Protein AF-0000000083104318 (afdb_homodimer)

Sequence (466 aa):
MINKDFNKIVLNKSSLPNDPEKFFEGMSHFRELMMMYQSAIREVTTKLTILNDELSIGNRKNPIQFIKSRVKKPLSIVNKLERLEKEISIESIMNSLNDVAGIRVVCSFIDDVYKISDMLTKQDDIKLIRVKDYIKNPKPNGYRSYHMIIEIPVFFSDSKQWIRVEIQIRTVAMDFWASLEHELKYKKGIEDSKEIEKELKRCANTIAQTDHKMMSIRNKIQGNSSKGGKHEIMINKDFNKIVLNKSSLPNDPEKFFEGMSHFRELMMMYQSAIREVTTKLTILNDELSIGNRKNPIQFIKSRVKKPLSIVNKLERLEKEISIESIMNSLNDVAGIRVVCSFIDDVYKISDMLTKQDDIKLIRVKDYIKNPKPNGYRSYHMIIEIPVFFSDSKQWIRVEIQIRTVAMDFWASLEHELKYKKGIEDSKEIEKELKRCANTIAQTDHKMMSIRNKIQGNSSKGGKHEI

InterPro domains:
  IPR007685 RelA/SpoT [PF04607] (69-189)
  IPR007685 RelA/SpoT [SM00954] (69-192)
  IPR007685 RelA/SpoT [cd05399] (50-180)
  IPR043519 Nucleotidyltransferase superfamily [G3DSA:3.30.460.10] (26-174)
  IPR043519 Nucleotidyltransferase superfamily [SSF81301] (32-224)
  IPR052366 GTP Pyrophosphokinase [PTHR47837] (18-223)

pLDDT: mean 85.78, std 18.18, range [18.7, 98.81]

Solvent-accessible surface area (backbone atoms only — not comparable to full-atom values): 25520 Å² total; per-residue (Å²): 113,72,64,57,56,47,48,43,55,64,50,69,45,87,67,73,58,94,47,59,68,59,48,51,50,51,49,51,54,49,50,50,52,51,48,50,39,51,49,46,48,52,53,52,52,49,52,51,50,50,51,32,53,56,47,26,74,82,30,98,51,56,43,54,73,52,75,47,74,49,68,58,50,66,67,60,51,52,53,49,32,53,76,66,71,45,67,94,45,71,66,43,47,69,73,70,48,54,59,50,19,34,35,38,38,28,16,72,34,68,67,42,43,56,48,52,53,51,59,54,56,65,38,88,69,39,41,78,74,48,76,46,59,20,64,87,54,49,45,95,66,39,49,49,36,36,36,36,33,33,34,35,74,40,78,54,101,87,47,73,43,77,42,53,35,24,36,37,34,27,30,54,66,40,49,53,52,50,53,52,54,48,48,56,69,68,48,78,75,45,71,61,50,67,60,50,49,52,52,49,26,54,49,33,52,53,48,53,53,47,49,52,50,52,42,52,50,50,48,53,58,56,58,45,62,70,71,69,72,71,72,88,128,111,71,64,56,55,50,48,43,58,64,52,67,46,87,68,72,60,93,47,58,67,59,47,51,50,52,48,52,55,48,50,52,51,52,49,51,39,51,49,45,48,52,52,51,51,48,53,51,52,51,51,31,52,56,46,26,74,83,30,97,50,56,44,56,73,53,74,48,73,47,68,59,50,67,68,59,51,52,53,48,32,53,75,67,71,43,67,95,44,72,66,42,46,68,72,72,48,54,58,49,20,34,35,40,39,29,15,71,35,67,66,42,43,55,50,52,53,51,59,54,56,64,36,87,69,38,42,76,74,47,76,46,59,19,64,86,53,49,45,94,65,39,51,48,36,35,37,35,33,32,34,35,74,39,79,54,100,88,46,75,43,78,41,56,34,22,36,37,33,26,30,53,66,39,48,52,52,50,53,50,54,48,50,54,69,67,47,77,75,45,70,62,50,68,59,50,48,52,51,48,24,53,48,35,52,51,47,53,53,49,49,51,50,53,43,51,50,53,48,53,56,56,59,47,63,71,71,71,71,73,70,87,128

Organism: NCBI:txid1720316

Radius of gyration: 26.22 Å; Cα contacts (8 Å, |Δi|>4): 630; chains: 2; bounding box: 78×73×71 Å

Nearest PDB structures (foldseek):
  6fgx-assembly1_B-2  TM=9.624E-01  e=4.165E-23  Staphylococcus aureus
  6ex0-assembly1_B-2  TM=9.766E-01  e=1.021E-22  Staphylococcus aureus
  6ewz-assembly1_A  TM=9.712E-01  e=8.531E-23  Staphylococcus aureus
  6fgj-assembly1_B-3  TM=9.743E-01  e=1.296E-22  Staphylococcus aureus
  6fgx-assembly1_A-2  TM=9.752E-01  e=2.091E-22  Staphylococcus aureus

Secondary structure (DSSP, 8-state):
-HHHHHHHHHHHSSSS-S-HHHHHHHHHHHHHHHHHHHHHHHHHHHHHHHHHHHHHHHSSS-SEEEEEEEEPPHHHHHHHHHHTT---SHHHHHHH-S-SEEEEEEESSHHHHHHHHHHHHTSTT-EEEEEEETTTS--TT----EEEEEEEEEE-SS-EEEEEEEEEEEEHHHHHHHHHHHHHHHS-S-TTHHHHHHHHHHHHHHHHHHHHHHHHHHHHHHHTTGGGGG---/-HHHHHHHHHHHSSSS-S-HHHHHHHHHHHHHHHHHHHHHHHHHHHHHHHHHHHHHHHSSS-SEEEEEEEEPPHHHHHHHHHHTT---SHHHHHHH-S-SEEEEEEESSHHHHHHHHHHHHTSTT-EEEEEEETTTS--TT----EEEEEEEEEE-SS-EEEEEEEEEEEEHHHHHHHHHHHHHHHS-S-TTHHHHHHHHHHHHHHHHHHHHHHHHHHHHHHHTTGGGGG---

Structure (mmCIF, N/CA/C/O backbone):
data_AF-0000000083104318-model_v1
#
loop_
_entity.id
_entity.type
_entity.pdbx_description
1 polymer 'GTP pyrophosphokinase family protein'
#
loop_
_atom_site.group_PDB
_atom_site.id
_atom_site.type_symbol
_atom_site.label_atom_id
_atom_site.label_alt_id
_atom_site.label_comp_id
_atom_site.label_asym_id
_atom_site.label_entity_id
_atom_site.label_seq_id
_atom_site.pdbx_PDB_ins_code
_atom_site.Cartn_x
_atom_site.Cartn_y
_atom_site.Cartn_z
_atom_site.occupancy
_atom_site.B_iso_or_equiv
_atom_site.auth_seq_id
_atom_site.auth_comp_id
_atom_site.auth_asym_id
_atom_site.auth_atom_id
_atom_site.pdbx_PDB_model_num
ATOM 1 N N . MET A 1 1 ? -19 -17.766 1.62 1 33.69 1 MET A N 1
ATOM 2 C CA . MET A 1 1 ? -19 -17.688 0.163 1 33.69 1 MET A CA 1
ATOM 3 C C . MET A 1 1 ? -18.25 -18.875 -0.449 1 33.69 1 MET A C 1
ATOM 5 O O . MET A 1 1 ? -18.578 -19.312 -1.55 1 33.69 1 MET A O 1
ATOM 9 N N . ILE A 1 2 ? -17.328 -19.391 0.449 1 41.88 2 ILE A N 1
ATOM 10 C CA . ILE A 1 2 ? -16.5 -20.516 0.014 1 41.88 2 ILE A CA 1
ATOM 11 C C . ILE A 1 2 ? -17.375 -21.75 -0.183 1 41.88 2 ILE A C 1
ATOM 13 O O . ILE A 1 2 ? -17.234 -22.469 -1.173 1 41.88 2 ILE A O 1
ATOM 17 N N . ASN A 1 3 ? -18.359 -21.688 0.648 1 45.91 3 ASN A N 1
ATOM 18 C CA . ASN A 1 3 ? -19.141 -22.906 0.671 1 45.91 3 ASN A CA 1
ATOM 19 C C . ASN A 1 3 ? -20.016 -23.047 -0.579 1 45.91 3 ASN A C 1
ATOM 21 O O . ASN A 1 3 ? -20.188 -24.141 -1.107 1 45.91 3 ASN A O 1
ATOM 25 N N . LYS A 1 4 ? -20.438 -21.891 -0.979 1 48.19 4 LYS A N 1
ATOM 26 C CA . LYS A 1 4 ? -21.438 -21.984 -2.031 1 48.19 4 LYS A CA 1
ATOM 27 C C . LYS A 1 4 ? -20.812 -22.359 -3.367 1 48.19 4 LYS A C 1
ATOM 29 O O . LYS A 1 4 ? -21.391 -23.125 -4.137 1 48.19 4 LYS A O 1
ATOM 34 N N . ASP A 1 5 ? -19.688 -21.781 -3.557 1 47.81 5 ASP A N 1
ATOM 35 C CA . ASP A 1 5 ? -19.078 -22 -4.867 1 47.81 5 ASP A CA 1
ATOM 36 C C . ASP A 1 5 ? -18.625 -23.453 -5.02 1 47.81 5 ASP A C 1
ATOM 38 O O . ASP A 1 5 ? -18.703 -24.016 -6.113 1 47.81 5 ASP A O 1
ATOM 42 N N . PHE A 1 6 ? -18.234 -23.891 -3.955 1 48.53 6 PHE A N 1
ATOM 43 C CA . PHE A 1 6 ? -17.797 -25.281 -3.969 1 48.53 6 PHE A CA 1
ATOM 44 C C . PHE A 1 6 ? -18.969 -26.219 -4.285 1 48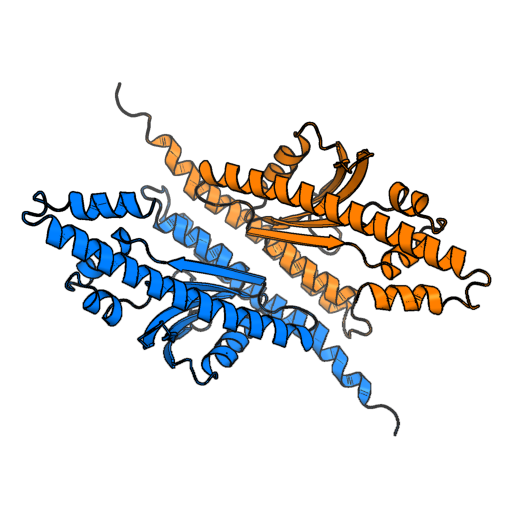.53 6 PHE A C 1
ATOM 46 O O . PHE A 1 6 ? -18.812 -27.172 -5.059 1 48.53 6 PHE A O 1
ATOM 53 N N . ASN A 1 7 ? -20.062 -25.875 -3.695 1 49.31 7 ASN A N 1
ATOM 54 C CA . ASN A 1 7 ? -21.234 -26.719 -3.932 1 49.31 7 ASN A CA 1
ATOM 55 C C . ASN A 1 7 ? -21.609 -26.734 -5.41 1 49.31 7 ASN A C 1
ATOM 57 O O . ASN A 1 7 ? -22 -27.781 -5.938 1 49.31 7 ASN A O 1
ATOM 61 N N . LYS A 1 8 ? -21.406 -25.688 -5.961 1 48.69 8 LYS A N 1
ATOM 62 C CA . LYS A 1 8 ? -21.844 -25.594 -7.352 1 48.69 8 LYS A CA 1
ATOM 63 C C . LYS A 1 8 ? -20.938 -26.406 -8.273 1 48.69 8 LYS A C 1
ATOM 65 O O . LYS A 1 8 ? -21.406 -27.031 -9.227 1 48.69 8 LYS A O 1
ATOM 70 N N . ILE A 1 9 ? -19.75 -26.219 -7.945 1 49.22 9 ILE A N 1
ATOM 71 C CA . ILE A 1 9 ? -18.766 -26.922 -8.773 1 49.22 9 ILE A CA 1
ATOM 72 C C . ILE A 1 9 ? -19 -28.422 -8.656 1 49.22 9 ILE A C 1
ATOM 74 O O . ILE A 1 9 ? -19.016 -29.141 -9.672 1 49.22 9 ILE A O 1
ATOM 78 N N . VAL A 1 10 ? -19.094 -28.75 -7.484 1 48.25 10 VAL A N 1
ATOM 79 C CA . VAL A 1 10 ? -19.344 -30.172 -7.258 1 48.25 10 VAL A CA 1
ATOM 80 C C . VAL A 1 10 ? -20.719 -30.547 -7.812 1 48.25 10 VAL A C 1
ATOM 82 O O . VAL A 1 10 ? -20.875 -31.609 -8.406 1 48.25 10 VAL A O 1
ATOM 85 N N . LEU A 1 11 ? -21.562 -29.516 -7.688 1 46.66 11 LEU A N 1
ATOM 86 C CA . LEU A 1 11 ? -22.906 -29.828 -8.164 1 46.66 11 LEU A CA 1
ATOM 87 C C . LEU A 1 11 ? -22.969 -29.797 -9.688 1 46.66 11 LEU A C 1
ATOM 89 O O . LEU A 1 11 ? -23.844 -30.406 -10.297 1 46.66 11 LEU A O 1
ATOM 93 N N . ASN A 1 12 ? -22.359 -28.766 -10.227 1 43.75 12 ASN A N 1
ATOM 94 C CA . ASN A 1 12 ? -22.562 -28.703 -11.672 1 43.75 12 ASN A CA 1
ATOM 95 C C . ASN A 1 12 ? -21.969 -29.922 -12.383 1 43.75 12 ASN A C 1
ATOM 97 O O . ASN A 1 12 ? -21.953 -29.969 -13.609 1 43.75 12 ASN A O 1
ATOM 101 N N . LYS A 1 13 ? -20.828 -30.344 -11.945 1 42.75 13 LYS A N 1
ATOM 102 C CA . LYS A 1 13 ? -20.578 -31.625 -12.594 1 42.75 13 LYS A CA 1
ATOM 103 C C . LYS A 1 13 ? -21.75 -32.594 -12.414 1 42.75 13 LYS A C 1
ATOM 105 O O . LYS A 1 13 ? -22.484 -32.5 -11.422 1 42.75 13 LYS A O 1
ATOM 110 N N . SER A 1 14 ? -22.047 -33.656 -13.156 1 39.19 14 SER A N 1
ATOM 111 C CA . SER A 1 14 ? -23.297 -34.406 -13.391 1 39.19 14 SER A CA 1
ATOM 112 C C . SER A 1 14 ? -24.109 -34.531 -12.109 1 39.19 14 SER A C 1
ATOM 114 O O . SER A 1 14 ? -25.281 -34.156 -12.07 1 39.19 14 SER A O 1
ATOM 116 N N . SER A 1 15 ? -24.375 -35.938 -11.633 1 38.22 15 SER A N 1
ATOM 117 C CA . SER A 1 15 ? -25.312 -36.75 -10.844 1 38.22 15 SER A CA 1
ATOM 118 C C . SER A 1 15 ? -25.219 -36.406 -9.359 1 38.22 15 SER A C 1
ATOM 120 O O . SER A 1 15 ? -24.141 -36.094 -8.859 1 38.22 15 SER A O 1
ATOM 122 N N . LEU A 1 16 ? -26.328 -35.938 -8.562 1 43.97 16 LEU A N 1
ATOM 123 C CA . LEU A 1 16 ? -26.344 -36.219 -7.129 1 43.97 16 LEU A CA 1
ATOM 124 C C . LEU A 1 16 ? -25.25 -37.219 -6.742 1 43.97 16 LEU A C 1
ATOM 126 O O . LEU A 1 16 ? -25.094 -38.25 -7.379 1 43.97 16 LEU A O 1
ATOM 130 N N . PRO A 1 17 ? -24.125 -36.688 -6.176 1 49.69 17 PRO A N 1
ATOM 131 C CA . PRO A 1 17 ? -23.172 -37.781 -5.918 1 49.69 17 PRO A CA 1
ATOM 132 C C . PRO A 1 17 ? -23.875 -39.094 -5.605 1 49.69 17 PRO A C 1
ATOM 134 O O . PRO A 1 17 ? -24.922 -39.125 -4.953 1 49.69 17 PRO A O 1
ATOM 137 N N . ASN A 1 18 ? -23.953 -39.969 -6.508 1 55.41 18 ASN A N 1
ATOM 138 C CA .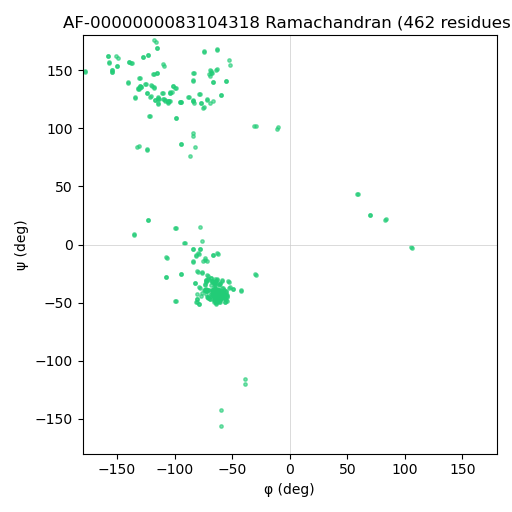 ASN A 1 18 ? -24.516 -41.281 -6.223 1 55.41 18 ASN A CA 1
ATOM 139 C C . ASN A 1 18 ? -24.266 -41.688 -4.77 1 55.41 18 ASN A C 1
ATOM 141 O O . ASN A 1 18 ? -25.047 -42.438 -4.195 1 55.41 18 ASN A O 1
ATOM 145 N N . ASP A 1 19 ? -23.078 -41.062 -4.074 1 60.31 19 ASP A N 1
ATOM 146 C CA . ASP A 1 19 ? -22.781 -41.406 -2.688 1 60.31 19 ASP A CA 1
ATOM 147 C C . ASP A 1 19 ? -22.547 -40.156 -1.85 1 60.31 19 ASP A C 1
ATOM 149 O O . ASP A 1 19 ? -21.422 -39.656 -1.799 1 60.31 19 ASP A O 1
ATOM 153 N N . PRO A 1 20 ? -23.625 -39.562 -1.348 1 62.25 20 PRO A N 1
ATOM 154 C CA . PRO A 1 20 ? -23.562 -38.344 -0.53 1 62.25 20 PRO A CA 1
ATOM 155 C C . PRO A 1 20 ? -22.438 -38.375 0.494 1 62.25 20 PRO A C 1
ATOM 157 O O . PRO A 1 20 ? -21.812 -37.344 0.778 1 62.25 20 PRO A O 1
ATOM 160 N N . GLU A 1 21 ? -22.281 -39.531 1.062 1 59.31 21 GLU A N 1
ATOM 161 C CA . GLU A 1 21 ? -21.219 -39.656 2.047 1 59.31 21 GLU A CA 1
ATOM 162 C C . GLU A 1 21 ? -19.859 -39.344 1.434 1 59.31 21 GLU A C 1
ATOM 164 O O . GLU A 1 21 ? -19.047 -38.656 2.051 1 59.31 21 GLU A O 1
ATOM 169 N N . LYS A 1 22 ? -19.578 -39.844 0.228 1 63.84 22 LYS A N 1
ATOM 170 C CA . LYS A 1 22 ? -18.312 -39.594 -0.47 1 63.84 22 LYS A CA 1
ATOM 171 C C . LYS A 1 22 ? -18.172 -38.125 -0.824 1 63.84 22 LYS A C 1
ATOM 173 O O . LYS A 1 22 ? -17.078 -37.562 -0.746 1 63.84 22 LYS A O 1
ATOM 178 N N . PHE A 1 23 ? -19.297 -37.625 -1.009 1 64 23 PHE A N 1
ATOM 179 C CA . PHE A 1 23 ? -19.312 -36.219 -1.342 1 64 23 PHE A CA 1
ATOM 180 C C . PHE A 1 23 ? -18.938 -35.375 -0.129 1 64 23 PHE A C 1
ATOM 182 O O . PHE A 1 23 ? -18.078 -34.5 -0.222 1 64 23 PHE A O 1
ATOM 189 N N . PHE A 1 24 ? -19.531 -35.719 0.918 1 64.81 24 PHE A N 1
ATOM 190 C CA . PHE A 1 24 ? -19.266 -34.969 2.141 1 64.81 24 PHE A CA 1
ATOM 191 C C . PHE A 1 24 ? -17.828 -35.156 2.594 1 64.81 24 PHE A C 1
ATOM 193 O O . PHE A 1 24 ? -17.188 -34.219 3.066 1 64.81 24 PHE A O 1
ATOM 200 N N . GLU A 1 25 ? -17.359 -36.375 2.438 1 68.56 25 GLU A N 1
ATOM 201 C CA . GLU A 1 25 ? -15.977 -36.656 2.793 1 68.56 25 GLU A CA 1
ATOM 202 C C . GLU A 1 25 ? -15.008 -35.875 1.915 1 68.56 25 GLU A C 1
ATOM 204 O O . GLU A 1 25 ? -14 -35.375 2.4 1 68.56 25 GLU A O 1
ATOM 209 N N . GLY A 1 26 ? -15.312 -35.844 0.725 1 72.44 26 GLY A N 1
ATOM 210 C CA . GLY A 1 26 ? -14.508 -35.062 -0.202 1 72.44 26 GLY A CA 1
ATOM 211 C C . GLY A 1 26 ? -14.469 -33.594 0.14 1 72.44 26 GLY A C 1
ATOM 212 O O . GLY A 1 26 ? -13.406 -32.969 0.101 1 72.44 26 GLY A O 1
ATOM 213 N N . MET A 1 27 ? -15.547 -33.156 0.648 1 75.62 27 MET A N 1
ATOM 214 C CA . MET A 1 27 ? -15.656 -31.766 1.034 1 75.62 27 MET A CA 1
ATOM 215 C C . MET A 1 27 ? -14.836 -31.469 2.289 1 75.62 27 MET A C 1
ATOM 217 O O . MET A 1 27 ? -14.203 -30.422 2.396 1 75.62 27 MET A O 1
ATOM 221 N N . SER A 1 28 ? -14.883 -32.406 3.162 1 82.56 28 SER A N 1
ATOM 222 C CA . SER A 1 28 ? -14.133 -32.25 4.406 1 82.56 28 SER A CA 1
ATOM 223 C C . SER A 1 28 ? -12.633 -32.219 4.152 1 82.56 28 SER A C 1
ATOM 225 O O . SER A 1 28 ? -11.914 -31.375 4.695 1 82.56 28 SER A O 1
ATOM 227 N N . HIS A 1 29 ? -12.203 -33.156 3.281 1 85.56 29 HIS A N 1
ATOM 228 C CA . HIS A 1 29 ? -10.781 -33.219 2.953 1 85.56 29 HIS A CA 1
ATOM 229 C C . HIS A 1 29 ? -10.32 -31.969 2.227 1 85.56 29 HIS A C 1
ATOM 231 O O . HIS A 1 29 ? -9.203 -31.484 2.447 1 85.56 29 HIS A O 1
ATOM 237 N N . PHE A 1 30 ? -11.188 -31.438 1.495 1 88 30 PHE A N 1
ATOM 238 C CA . PHE A 1 30 ? -10.852 -30.219 0.772 1 88 30 PHE A CA 1
ATOM 239 C C . PHE A 1 30 ? -10.766 -29.031 1.726 1 88 30 PHE A C 1
ATOM 241 O O . PHE A 1 30 ? -9.867 -28.203 1.61 1 88 30 PHE A O 1
ATOM 248 N N . ARG A 1 31 ? -11.617 -29.016 2.604 1 89.5 31 ARG A N 1
ATOM 249 C CA . ARG A 1 31 ? -11.594 -27.969 3.609 1 89.5 31 ARG A CA 1
ATOM 250 C C . ARG A 1 31 ? -10.297 -28 4.418 1 89.5 31 ARG A C 1
ATOM 252 O O . ARG A 1 31 ? -9.719 -26.969 4.73 1 89.5 31 ARG A O 1
ATOM 259 N N . GLU A 1 32 ? -9.93 -29.172 4.711 1 90.06 32 GLU A N 1
ATOM 260 C CA . GLU A 1 32 ? -8.672 -29.344 5.438 1 90.06 32 GLU A CA 1
ATOM 261 C C . GLU A 1 32 ? -7.484 -28.859 4.613 1 90.06 32 GLU A C 1
ATOM 263 O O . GLU A 1 32 ? -6.566 -28.219 5.145 1 90.06 32 GLU A O 1
ATOM 268 N N . LEU A 1 33 ? -7.512 -29.219 3.391 1 91.94 33 LEU A N 1
ATOM 269 C CA . LEU A 1 33 ? -6.449 -28.797 2.484 1 91.94 33 LEU A CA 1
ATOM 270 C C . LEU A 1 33 ? -6.375 -27.266 2.408 1 91.94 33 LEU A C 1
ATOM 272 O O . LEU A 1 33 ? -5.289 -26.688 2.49 1 91.94 33 LEU A O 1
ATOM 276 N N . MET A 1 34 ? -7.512 -26.625 2.326 1 94.06 34 MET A N 1
ATOM 277 C CA . MET A 1 34 ? -7.551 -25.156 2.26 1 94.06 34 MET A CA 1
ATOM 278 C C . MET A 1 34 ? -7.02 -24.547 3.549 1 94.06 34 MET A C 1
ATOM 280 O O . MET A 1 34 ? -6.332 -23.516 3.514 1 94.06 34 MET A O 1
ATOM 284 N N . MET A 1 35 ? -7.344 -25.156 4.582 1 93.88 35 MET A N 1
ATOM 285 C CA . MET A 1 35 ? -6.84 -24.703 5.875 1 93.88 35 MET A CA 1
ATOM 286 C C . MET A 1 35 ? -5.316 -24.812 5.934 1 93.88 35 MET A C 1
ATOM 288 O O . MET A 1 35 ? -4.656 -23.922 6.484 1 93.88 35 MET A O 1
ATOM 292 N N . MET A 1 36 ? -4.781 -25.844 5.379 1 94.56 36 MET A N 1
ATOM 293 C CA . MET A 1 36 ? -3.332 -26.016 5.348 1 94.56 36 MET A CA 1
ATOM 294 C C . MET A 1 36 ? -2.668 -24.891 4.559 1 94.56 36 MET A C 1
ATOM 296 O O . MET A 1 36 ? -1.666 -24.328 4.996 1 94.56 36 MET A O 1
ATOM 300 N N . TYR A 1 37 ? -3.262 -24.594 3.48 1 97.31 37 TYR A N 1
ATOM 301 C CA . TYR A 1 37 ? -2.723 -23.516 2.664 1 97.31 37 TYR A CA 1
ATOM 302 C C . TYR A 1 37 ? -2.82 -22.188 3.393 1 97.31 37 TYR A C 1
ATOM 304 O O . TYR A 1 37 ? -1.894 -21.375 3.342 1 97.31 37 TYR A O 1
ATOM 312 N N . GLN A 1 38 ? -3.912 -21.969 4.039 1 97.31 38 GLN A N 1
ATOM 313 C CA . GLN A 1 38 ? -4.074 -20.75 4.824 1 97.31 38 GLN A CA 1
ATOM 314 C C . GLN A 1 38 ? -3.033 -20.672 5.938 1 97.31 38 GLN A C 1
ATOM 316 O O . GLN A 1 38 ? -2.52 -19.578 6.234 1 97.31 38 GLN A O 1
ATOM 321 N N . SER A 1 39 ? -2.785 -21.75 6.492 1 97.31 39 SER A N 1
ATOM 322 C CA . SER A 1 39 ? -1.783 -21.812 7.551 1 97.31 39 SER A CA 1
ATOM 323 C C . SER A 1 39 ? -0.392 -21.484 7.016 1 97.31 39 SER A C 1
ATOM 325 O O . SER A 1 39 ? 0.377 -20.766 7.66 1 97.31 39 SER A O 1
ATOM 327 N N . ALA A 1 40 ? -0.105 -22.016 5.883 1 97.81 40 ALA A N 1
ATOM 328 C CA . ALA A 1 40 ? 1.179 -21.734 5.25 1 97.81 40 ALA A CA 1
ATOM 329 C C . ALA A 1 40 ? 1.321 -20.234 4.965 1 97.81 40 ALA A C 1
ATOM 331 O O . ALA A 1 40 ? 2.379 -19.656 5.207 1 97.81 40 ALA A O 1
ATOM 332 N N . ILE A 1 41 ? 0.284 -19.641 4.527 1 98.44 41 ILE A N 1
ATOM 333 C CA . ILE A 1 41 ? 0.265 -18.203 4.254 1 98.44 41 ILE A CA 1
ATOM 334 C C . ILE A 1 41 ? 0.548 -17.422 5.539 1 98.44 41 ILE A C 1
ATOM 336 O O . ILE A 1 41 ? 1.355 -16.5 5.547 1 98.44 41 ILE A O 1
ATOM 340 N N . ARG A 1 42 ? -0.094 -17.844 6.566 1 97.38 42 ARG A N 1
ATOM 341 C CA . ARG A 1 42 ? 0.084 -17.172 7.852 1 97.38 42 ARG A CA 1
ATOM 342 C C . ARG A 1 42 ? 1.534 -17.25 8.312 1 97.38 42 ARG A C 1
ATOM 344 O O . ARG A 1 42 ? 2.096 -16.266 8.797 1 97.38 42 ARG A O 1
ATOM 351 N N . GLU A 1 43 ? 2.078 -18.406 8.109 1 97.25 43 GLU A N 1
ATOM 352 C CA . GLU A 1 43 ? 3.465 -18.609 8.516 1 97.25 43 GLU A CA 1
ATOM 353 C C . GLU A 1 43 ? 4.414 -17.734 7.707 1 97.25 43 GLU A C 1
ATOM 355 O O . GLU A 1 43 ? 5.27 -17.062 8.273 1 97.25 43 GLU A O 1
ATOM 360 N N . VAL A 1 44 ? 4.246 -17.75 6.473 1 98.31 44 VAL A N 1
ATOM 361 C CA . VAL A 1 44 ? 5.137 -17 5.598 1 98.31 44 VAL A CA 1
ATOM 362 C C . VAL A 1 44 ? 4.945 -15.5 5.832 1 98.31 44 VAL A C 1
ATOM 364 O O . VAL A 1 44 ? 5.918 -14.742 5.879 1 98.31 44 VAL A O 1
ATOM 367 N N . THR A 1 45 ? 3.713 -15.094 5.953 1 98.31 45 THR A N 1
ATOM 368 C CA . THR A 1 45 ? 3.428 -13.68 6.203 1 98.31 45 THR A CA 1
ATOM 369 C C . THR A 1 45 ? 4.094 -13.219 7.496 1 98.31 45 THR A C 1
ATOM 371 O O . THR A 1 45 ? 4.637 -12.109 7.555 1 98.31 45 THR A O 1
ATOM 374 N N . THR A 1 46 ? 4.039 -14.055 8.445 1 97.19 46 THR A N 1
ATOM 375 C CA . THR A 1 46 ? 4.684 -13.734 9.719 1 97.19 46 THR A CA 1
ATOM 376 C C . THR A 1 46 ? 6.188 -13.57 9.539 1 97.19 46 THR A C 1
ATOM 378 O O . THR A 1 46 ? 6.781 -12.609 10.031 1 97.19 46 THR A O 1
ATOM 381 N N . LYS A 1 47 ? 6.785 -14.453 8.891 1 97.69 47 LYS A N 1
ATOM 382 C CA . LYS A 1 47 ? 8.219 -14.375 8.633 1 97.69 47 LYS A CA 1
ATOM 383 C C . LYS A 1 47 ? 8.578 -13.086 7.891 1 97.69 47 LYS A C 1
ATOM 385 O O . LYS A 1 47 ? 9.555 -12.422 8.234 1 97.69 47 LYS A O 1
ATOM 390 N N . LEU A 1 48 ? 7.793 -12.734 6.906 1 97.88 48 LEU A N 1
ATOM 391 C CA . LEU A 1 48 ? 8.023 -11.523 6.125 1 97.88 48 LEU A CA 1
ATOM 392 C C . LEU A 1 48 ? 7.879 -10.273 6.996 1 97.88 48 LEU A C 1
ATOM 394 O O . LEU A 1 48 ? 8.656 -9.328 6.863 1 97.88 48 LEU A O 1
ATOM 398 N N . THR A 1 49 ? 6.883 -10.289 7.852 1 96.19 49 THR A N 1
ATOM 399 C CA . THR A 1 49 ? 6.652 -9.164 8.75 1 96.19 49 THR A CA 1
ATOM 400 C C . THR A 1 49 ? 7.832 -8.977 9.703 1 96.19 49 THR A C 1
ATOM 402 O O . THR A 1 49 ? 8.273 -7.855 9.945 1 96.19 49 THR A O 1
ATOM 405 N N . ILE A 1 50 ? 8.344 -10.039 10.18 1 95 50 ILE A N 1
ATOM 406 C CA . ILE A 1 50 ? 9.492 -10.008 11.078 1 95 50 ILE A CA 1
ATOM 407 C C . ILE A 1 50 ? 10.711 -9.453 10.336 1 95 50 ILE A C 1
ATOM 409 O O . ILE A 1 50 ? 11.438 -8.609 10.875 1 95 50 ILE A O 1
ATOM 413 N N . LEU A 1 51 ? 10.914 -9.945 9.156 1 94.38 51 LEU A N 1
ATOM 414 C CA . LEU A 1 51 ? 12.016 -9.438 8.344 1 94.38 51 LEU A CA 1
ATOM 415 C C . LEU A 1 51 ? 11.875 -7.934 8.109 1 94.38 51 LEU A C 1
ATOM 417 O O . LEU A 1 51 ? 12.859 -7.199 8.164 1 94.38 51 LEU A O 1
ATOM 421 N N . ASN A 1 52 ? 10.648 -7.488 7.812 1 94.44 52 ASN A N 1
ATOM 422 C CA . ASN A 1 52 ? 10.367 -6.07 7.602 1 94.44 52 ASN A CA 1
ATOM 423 C C . ASN A 1 52 ? 10.742 -5.238 8.828 1 94.44 52 ASN A C 1
ATOM 425 O O . ASN A 1 52 ? 11.352 -4.176 8.695 1 94.44 52 ASN A O 1
ATOM 429 N N . ASP A 1 53 ? 10.367 -5.758 9.969 1 90.56 53 ASP A N 1
ATOM 430 C CA . ASP A 1 53 ? 10.68 -5.086 11.227 1 90.56 53 ASP A CA 1
ATOM 431 C C . ASP A 1 53 ? 12.188 -5.012 11.453 1 90.56 53 ASP A C 1
ATOM 433 O O . ASP A 1 53 ? 12.711 -3.977 11.867 1 90.56 53 ASP A O 1
ATOM 437 N N . GLU A 1 54 ? 12.82 -6.055 11.195 1 90 54 GLU A N 1
ATOM 438 C CA . GLU A 1 54 ? 14.273 -6.113 11.367 1 90 54 GLU A CA 1
ATOM 439 C C . GLU A 1 54 ? 14.977 -5.09 10.477 1 90 54 GLU A C 1
ATOM 441 O O . GLU A 1 54 ? 15.875 -4.383 10.938 1 90 54 GLU A O 1
ATOM 446 N N . LEU A 1 55 ? 14.523 -5.043 9.305 1 88 55 LEU A N 1
ATOM 447 C CA . LEU A 1 55 ? 15.164 -4.16 8.336 1 88 55 LEU A CA 1
ATOM 448 C C . LEU A 1 55 ? 14.859 -2.699 8.648 1 88 55 LEU A C 1
ATOM 450 O O . LEU A 1 55 ? 15.617 -1.806 8.258 1 88 55 LEU A O 1
ATOM 454 N N . SER A 1 56 ? 13.758 -2.479 9.297 1 84.06 56 SER A N 1
ATOM 455 C CA . SER A 1 56 ? 13.375 -1.115 9.641 1 84.06 56 SER A CA 1
ATOM 456 C C . SER A 1 56 ? 14.242 -0.559 10.766 1 84.06 56 SER A C 1
ATOM 458 O O . SER A 1 56 ? 14.336 0.657 10.938 1 84.06 56 SER A O 1
ATOM 460 N N . ILE A 1 57 ? 14.727 -1.396 11.688 1 78.5 57 ILE A N 1
ATOM 461 C CA . ILE A 1 57 ? 15.609 -0.979 12.773 1 78.5 57 ILE A CA 1
ATOM 462 C C . ILE A 1 57 ? 16.906 -0.41 12.195 1 78.5 57 ILE A C 1
ATOM 464 O O . ILE A 1 57 ? 17.422 0.59 12.695 1 78.5 57 ILE A O 1
ATOM 468 N N . GLY A 1 58 ? 17.438 -1.085 11.25 1 63.03 58 GLY A N 1
ATOM 469 C CA . GLY A 1 58 ? 18.688 -0.644 10.656 1 63.03 58 GLY A CA 1
ATOM 470 C C . GLY A 1 58 ? 18.5 0.458 9.633 1 63.03 58 GLY A C 1
ATOM 471 O O . GLY A 1 58 ? 19.453 1.167 9.305 1 63.03 58 GLY A O 1
ATOM 472 N N . ASN A 1 59 ? 17.297 0.396 9.203 1 62.16 59 ASN A N 1
ATOM 473 C CA . ASN A 1 59 ? 16.984 1.34 8.133 1 62.16 59 ASN A CA 1
ATOM 474 C C . ASN A 1 59 ? 15.945 2.363 8.57 1 62.16 59 ASN A C 1
ATOM 476 O O . ASN A 1 59 ? 15.273 2.174 9.586 1 62.16 59 ASN A O 1
ATOM 480 N N . ARG A 1 60 ? 16 3.516 8.094 1 61.28 60 ARG A N 1
ATOM 481 C CA . ARG A 1 60 ? 15.07 4.57 8.461 1 61.28 60 ARG A CA 1
ATOM 482 C C . ARG A 1 60 ? 13.664 4.25 7.973 1 61.28 60 ARG A C 1
ATOM 484 O O . ARG A 1 60 ? 12.695 4.887 8.391 1 61.28 60 ARG A O 1
ATOM 491 N N . LYS A 1 61 ? 13.562 3.199 7.16 1 74.5 61 LYS A N 1
ATOM 492 C CA . LYS A 1 61 ? 12.203 2.955 6.68 1 74.5 61 LYS A CA 1
ATOM 493 C C . LYS A 1 61 ? 11.969 1.472 6.41 1 74.5 61 LYS A C 1
ATOM 495 O O . LYS A 1 61 ? 12.906 0.747 6.062 1 74.5 61 LYS A O 1
ATOM 500 N N . ASN A 1 62 ? 10.781 1.106 6.508 1 83.5 62 ASN A N 1
ATOM 501 C CA . ASN A 1 62 ? 10.359 -0.263 6.23 1 83.5 62 ASN A CA 1
ATOM 502 C C . ASN A 1 62 ? 10.414 -0.57 4.734 1 83.5 62 ASN A C 1
ATOM 504 O O . ASN A 1 62 ? 9.812 0.144 3.932 1 83.5 62 ASN A O 1
ATOM 508 N N . PRO A 1 63 ? 11.141 -1.622 4.391 1 90.81 63 PRO A N 1
ATOM 509 C CA . PRO A 1 63 ? 11.242 -1.971 2.969 1 90.81 63 PRO A CA 1
ATOM 510 C C . PRO A 1 63 ? 9.914 -2.455 2.387 1 90.81 63 PRO A C 1
ATOM 512 O O . PRO A 1 63 ? 9.664 -2.289 1.189 1 90.81 63 PRO A O 1
ATOM 515 N N . ILE A 1 64 ? 9.125 -3.096 3.252 1 93.94 64 ILE A N 1
ATOM 516 C CA . ILE A 1 64 ? 7.836 -3.605 2.783 1 93.94 64 ILE A CA 1
ATOM 517 C C . ILE A 1 64 ? 6.738 -2.588 3.084 1 93.94 64 ILE A C 1
ATOM 519 O O . ILE A 1 64 ? 6.551 -2.189 4.234 1 93.94 64 ILE A O 1
ATOM 523 N N . GLN A 1 65 ? 6.109 -2.232 1.998 1 89.81 65 GLN A N 1
ATOM 524 C CA . GLN A 1 65 ? 4.992 -1.303 2.152 1 89.81 65 GLN A CA 1
ATOM 525 C C . GLN A 1 65 ? 3.738 -2.023 2.633 1 89.81 65 GLN A C 1
ATOM 527 O O . GLN A 1 65 ? 3.078 -1.573 3.572 1 89.81 65 GLN A O 1
ATOM 532 N N . PHE A 1 66 ? 3.365 -3.078 1.99 1 89.81 66 PHE A N 1
ATOM 533 C CA . PHE A 1 66 ? 2.25 -3.9 2.445 1 89.81 66 PHE A CA 1
ATOM 534 C C . PHE A 1 66 ? 2.354 -5.312 1.88 1 89.81 66 PHE A C 1
ATOM 536 O O . PHE A 1 66 ? 3.158 -5.57 0.981 1 89.81 66 PHE A O 1
ATOM 543 N N . ILE A 1 67 ? 1.636 -6.258 2.49 1 95.88 67 ILE A N 1
ATOM 544 C CA . ILE A 1 67 ? 1.576 -7.66 2.094 1 95.88 67 ILE A CA 1
ATOM 545 C C . ILE A 1 67 ? 0.125 -8.07 1.85 1 95.88 67 ILE A C 1
ATOM 547 O O . ILE A 1 67 ? -0.766 -7.707 2.623 1 95.88 67 ILE A O 1
ATOM 551 N N . LYS A 1 68 ? -0.089 -8.68 0.725 1 92.88 68 LYS A N 1
ATOM 552 C CA . LYS A 1 68 ? -1.387 -9.289 0.437 1 92.88 68 LYS A CA 1
ATOM 553 C C . LYS A 1 68 ? -1.26 -10.797 0.242 1 92.88 68 LYS A C 1
ATOM 555 O O . LYS A 1 68 ? -0.209 -11.289 -0.175 1 92.88 68 LYS A O 1
ATOM 560 N N . SER A 1 69 ? -2.32 -11.453 0.667 1 96.56 69 SER A N 1
ATOM 561 C CA . SER A 1 69 ? -2.32 -12.906 0.48 1 96.56 69 SER A CA 1
ATOM 562 C C . SER A 1 69 ? -3.68 -13.398 0.003 1 96.56 69 SER A C 1
ATOM 564 O O . SER A 1 69 ? -4.684 -12.695 0.127 1 96.56 69 SER A O 1
ATOM 566 N N . ARG A 1 70 ? -3.605 -14.531 -0.625 1 93 70 ARG A N 1
ATOM 567 C CA . ARG A 1 70 ? -4.844 -15.164 -1.076 1 93 70 ARG A CA 1
ATOM 568 C C . ARG A 1 70 ? -4.676 -16.672 -1.201 1 93 70 ARG A C 1
ATOM 570 O O . ARG A 1 70 ? -3.578 -17.156 -1.485 1 93 70 ARG A O 1
ATOM 577 N N . VAL A 1 71 ? -5.777 -17.359 -0.993 1 95.69 71 VAL A N 1
ATOM 578 C CA . VAL A 1 71 ? -5.871 -18.766 -1.383 1 95.69 71 VAL A CA 1
ATOM 579 C C . VAL A 1 71 ? -6.699 -18.891 -2.658 1 95.69 71 VAL A C 1
ATOM 581 O O . VAL A 1 71 ? -7.781 -18.312 -2.764 1 95.69 71 VAL A O 1
ATOM 584 N N . LYS A 1 72 ? -6.172 -19.609 -3.611 1 93.44 72 LYS A N 1
ATOM 585 C CA . LYS A 1 72 ? -6.879 -19.812 -4.875 1 93.44 72 LYS A CA 1
ATOM 586 C C . LYS A 1 72 ? -8.273 -20.391 -4.645 1 93.44 72 LYS A C 1
ATOM 588 O O . LYS A 1 72 ? -8.445 -21.281 -3.811 1 93.44 72 LYS A O 1
ATOM 593 N N . LYS A 1 73 ? -9.188 -19.906 -5.414 1 91.12 73 LYS A N 1
ATOM 594 C CA . LYS A 1 73 ? -10.562 -20.391 -5.285 1 91.12 73 LYS A CA 1
ATOM 595 C C . LYS A 1 73 ? -10.68 -21.844 -5.754 1 91.12 73 LYS A C 1
ATOM 597 O O . LYS A 1 73 ? -10 -22.25 -6.695 1 91.12 73 LYS A O 1
ATOM 602 N N . PRO A 1 74 ? -11.602 -22.547 -5.148 1 88.25 74 PRO A N 1
ATOM 603 C CA . PRO A 1 74 ? -11.758 -23.969 -5.492 1 88.25 74 PRO A CA 1
ATOM 604 C C . PRO A 1 74 ? -12 -24.188 -6.984 1 88.25 74 PRO A C 1
ATOM 606 O O . PRO A 1 74 ? -11.359 -25.047 -7.598 1 88.25 74 PRO A O 1
ATOM 609 N N . LEU A 1 75 ? -12.859 -23.406 -7.5 1 87.94 75 LEU A N 1
ATOM 610 C CA . LEU A 1 75 ? -13.172 -23.562 -8.914 1 87.94 75 LEU A CA 1
ATOM 611 C C . LEU A 1 75 ? -11.938 -23.297 -9.773 1 87.94 75 LEU A C 1
ATOM 613 O O . LEU A 1 75 ? -11.711 -23.969 -10.773 1 87.94 75 LEU A O 1
ATOM 617 N N . SER A 1 76 ? -11.195 -22.328 -9.406 1 90.56 76 SER A N 1
ATOM 618 C CA . SER A 1 76 ? -9.969 -22 -10.133 1 90.56 76 SER A CA 1
ATOM 619 C C . SER A 1 76 ? -8.953 -23.125 -10.023 1 90.56 76 SER A C 1
ATOM 621 O O . SER A 1 76 ? -8.195 -23.375 -10.969 1 90.56 76 SER A O 1
ATOM 623 N N . ILE A 1 77 ? -8.93 -23.797 -8.914 1 91.94 77 ILE A N 1
ATOM 624 C CA . ILE A 1 77 ? -8.031 -24.922 -8.695 1 91.94 77 ILE A CA 1
ATOM 625 C C . ILE A 1 77 ? -8.406 -26.062 -9.641 1 91.94 77 ILE A C 1
ATOM 627 O O . ILE A 1 77 ? -7.547 -26.609 -10.336 1 91.94 77 ILE A O 1
ATOM 631 N N . VAL A 1 78 ? -9.648 -26.375 -9.664 1 88.38 78 VAL A N 1
ATOM 632 C CA . VAL A 1 78 ? -10.156 -27.469 -10.492 1 88.38 78 VAL A CA 1
ATOM 633 C C . VAL A 1 78 ? -9.875 -27.188 -11.961 1 88.38 78 VAL A C 1
ATOM 635 O O . VAL A 1 78 ? -9.375 -28.047 -12.688 1 88.38 78 VAL A O 1
ATOM 638 N N . ASN A 1 79 ? -10.227 -26 -12.367 1 91.25 79 ASN A N 1
ATOM 639 C CA . ASN A 1 79 ? -10 -25.609 -13.75 1 91.25 79 ASN A CA 1
ATOM 640 C C . ASN A 1 79 ? -8.531 -25.734 -14.133 1 91.25 79 ASN A C 1
ATOM 642 O O . ASN A 1 79 ? -8.211 -26.156 -15.242 1 91.25 79 ASN A O 1
ATOM 646 N N . LYS A 1 80 ? -7.73 -25.375 -13.242 1 92 80 LYS A N 1
ATOM 647 C CA . LYS A 1 80 ? -6.297 -25.438 -13.516 1 92 80 LYS A CA 1
ATOM 648 C C . LYS A 1 80 ? -5.828 -26.891 -13.633 1 92 80 LYS A C 1
ATOM 650 O O . LYS A 1 80 ? -5.023 -27.219 -14.5 1 92 80 LYS A O 1
ATOM 655 N N . LEU A 1 81 ? -6.277 -27.75 -12.781 1 91.75 81 LEU A N 1
ATOM 656 C CA . LEU A 1 81 ? -5.926 -29.172 -12.859 1 91.75 81 LEU A CA 1
ATOM 657 C C . LEU A 1 81 ? -6.375 -29.766 -14.188 1 91.75 81 LEU A C 1
ATOM 659 O O . LEU A 1 81 ? -5.641 -30.547 -14.797 1 91.75 81 LEU A O 1
ATOM 663 N N . GLU A 1 82 ? -7.535 -29.391 -14.562 1 91.19 82 GLU A N 1
ATOM 664 C CA . GLU A 1 82 ? -8.07 -29.891 -15.82 1 91.19 82 GLU A CA 1
ATOM 665 C C . GLU A 1 82 ? -7.215 -29.438 -17 1 91.19 82 GLU A C 1
ATOM 667 O O . GLU A 1 82 ? -6.898 -30.219 -17.891 1 91.19 82 GLU A O 1
ATOM 672 N N . ARG A 1 83 ? -6.891 -28.188 -16.969 1 93.12 83 ARG A N 1
ATOM 673 C CA . ARG A 1 83 ? -6.055 -27.641 -18.031 1 93.12 83 ARG A CA 1
ATOM 674 C C . ARG A 1 83 ? -4.711 -28.359 -18.109 1 93.12 83 ARG A C 1
ATOM 676 O O . ARG A 1 83 ? -4.152 -28.547 -19.188 1 93.12 83 ARG A O 1
ATOM 683 N N . LEU A 1 84 ? -4.281 -28.828 -16.953 1 93.62 84 LEU A N 1
ATOM 684 C CA . LEU A 1 84 ? -2.992 -29.5 -16.875 1 93.62 84 LEU A CA 1
ATOM 685 C C . LEU A 1 84 ? -3.158 -31.016 -17.078 1 93.62 84 LEU A C 1
ATOM 687 O O . LEU A 1 84 ? -2.189 -31.766 -16.969 1 93.62 84 LEU A O 1
ATOM 691 N N . GLU A 1 85 ? -4.371 -31.391 -17.297 1 93.44 85 GLU A N 1
ATOM 692 C CA . GLU A 1 85 ? -4.703 -32.812 -17.5 1 93.44 85 GLU A CA 1
ATOM 693 C C . GLU A 1 85 ? -4.285 -33.656 -16.312 1 93.44 85 GLU A C 1
ATOM 695 O O . GLU A 1 85 ? -3.666 -34.719 -16.469 1 93.44 85 GLU A O 1
ATOM 700 N N . LYS A 1 86 ? -4.543 -33.156 -15.148 1 91.19 86 LYS A N 1
ATOM 701 C CA . LYS A 1 86 ? -4.262 -33.875 -13.906 1 91.19 86 LYS A CA 1
ATOM 702 C C . LYS A 1 86 ? -5.555 -34.312 -13.227 1 91.19 86 LYS A C 1
ATOM 704 O O . LYS A 1 86 ? -6.609 -33.719 -13.43 1 91.19 86 LYS A O 1
ATOM 709 N N . GLU A 1 87 ? -5.434 -35.344 -12.445 1 89.94 87 GLU A N 1
ATOM 710 C CA . GLU A 1 87 ? -6.582 -35.812 -11.688 1 89.94 87 GLU A CA 1
ATOM 711 C C . GLU A 1 87 ? -6.973 -34.844 -10.578 1 89.94 87 GLU A C 1
ATOM 713 O O . GLU A 1 87 ? -6.109 -34.188 -10 1 89.94 87 GLU A O 1
ATOM 718 N N . ILE A 1 88 ? -8.242 -34.781 -10.328 1 85.94 88 ILE A N 1
ATOM 719 C CA . ILE A 1 88 ? -8.727 -33.938 -9.25 1 85.94 88 ILE A CA 1
ATOM 720 C C . ILE A 1 88 ? -8.648 -34.656 -7.922 1 85.94 88 ILE A C 1
ATOM 722 O O . ILE A 1 88 ? -9.531 -35.469 -7.594 1 85.94 88 ILE A O 1
ATOM 726 N N . SER A 1 89 ? -7.633 -34.5 -7.207 1 87.88 89 SER A N 1
ATOM 727 C CA . SER A 1 89 ? -7.402 -35.094 -5.895 1 87.88 89 SER A CA 1
ATOM 728 C C . SER A 1 89 ? -6.535 -34.188 -5.023 1 87.88 89 SER A C 1
ATOM 730 O O . SER A 1 89 ? -5.867 -33.281 -5.531 1 87.88 89 SER A O 1
ATOM 732 N N . ILE A 1 90 ? -6.582 -34.406 -3.787 1 89.62 90 ILE A N 1
ATOM 733 C CA . ILE A 1 90 ? -5.785 -33.625 -2.844 1 89.62 90 ILE A CA 1
ATOM 734 C C . ILE A 1 90 ? -4.305 -33.781 -3.178 1 89.62 90 ILE A C 1
ATOM 736 O O . ILE A 1 90 ? -3.57 -32.781 -3.217 1 89.62 90 ILE A O 1
ATOM 740 N N . GLU A 1 91 ? -3.92 -34.969 -3.438 1 90 91 GLU A N 1
ATOM 741 C CA . GLU A 1 91 ? -2.529 -35.25 -3.775 1 90 91 GLU A CA 1
ATOM 742 C C . GLU A 1 91 ? -2.111 -34.531 -5.051 1 90 91 GLU A C 1
ATOM 744 O O . GLU A 1 91 ? -1.01 -33.969 -5.129 1 90 91 GLU A O 1
ATOM 749 N N . SER A 1 92 ? -2.959 -34.562 -6.008 1 91.69 92 SER A N 1
ATOM 750 C CA . SER A 1 92 ? -2.672 -33.906 -7.273 1 91.69 92 SER A CA 1
ATOM 751 C C . SER A 1 92 ? -2.537 -32.375 -7.094 1 91.69 92 SER A C 1
ATOM 753 O O . SER A 1 92 ? -1.654 -31.766 -7.688 1 91.69 92 SER A O 1
ATOM 755 N N . ILE A 1 93 ? -3.414 -31.828 -6.273 1 92.62 93 ILE A N 1
ATOM 756 C CA . ILE A 1 93 ? -3.365 -30.391 -6 1 92.62 93 ILE A CA 1
ATOM 757 C C . ILE A 1 93 ? -2.027 -30.031 -5.355 1 92.62 93 ILE A C 1
ATOM 759 O O . ILE A 1 93 ? -1.317 -29.141 -5.832 1 92.62 93 ILE A O 1
ATOM 763 N N . MET A 1 94 ? -1.616 -30.766 -4.406 1 93.06 94 MET A N 1
ATOM 764 C CA . MET A 1 94 ? -0.421 -30.469 -3.621 1 93.06 94 MET A CA 1
ATOM 765 C C . MET A 1 94 ? 0.842 -30.688 -4.449 1 93.06 94 MET A C 1
ATOM 767 O O . MET A 1 94 ? 1.824 -29.953 -4.289 1 93.06 94 MET A O 1
ATOM 771 N N . ASN A 1 95 ? 0.795 -31.594 -5.375 1 92.25 95 ASN A N 1
ATOM 772 C CA . ASN A 1 95 ? 1.999 -31.969 -6.105 1 92.25 95 ASN A CA 1
ATOM 773 C C . ASN A 1 95 ? 2.121 -31.188 -7.418 1 92.25 95 ASN A C 1
ATOM 775 O O . ASN A 1 95 ? 3.227 -31 -7.926 1 92.25 95 ASN A O 1
ATOM 779 N N . SER A 1 96 ? 1.016 -30.781 -7.902 1 93.56 96 SER A N 1
ATOM 780 C CA . SER A 1 96 ? 1.065 -30.25 -9.258 1 93.56 96 SER A CA 1
ATOM 781 C C . SER A 1 96 ? 0.904 -28.734 -9.266 1 93.56 96 SER A C 1
ATOM 783 O O . SER A 1 96 ? 1.329 -28.062 -10.203 1 93.56 96 SER A O 1
ATOM 785 N N . LEU A 1 97 ? 0.231 -28.203 -8.297 1 95.44 97 LEU A N 1
ATOM 786 C CA . LEU A 1 97 ? -0.026 -26.766 -8.273 1 95.44 97 LEU A CA 1
ATOM 787 C C . LEU A 1 97 ? 0.929 -26.062 -7.316 1 95.44 97 LEU A C 1
ATOM 789 O O . LEU A 1 97 ? 1.146 -26.531 -6.195 1 95.44 97 LEU A O 1
ATOM 793 N N . ASN A 1 98 ? 1.464 -24.922 -7.773 1 96 98 ASN A N 1
ATOM 794 C CA . ASN A 1 98 ? 2.432 -24.172 -6.98 1 96 98 ASN A CA 1
ATOM 795 C C . ASN A 1 98 ? 1.821 -22.906 -6.41 1 96 98 ASN A C 1
ATOM 797 O O . ASN A 1 98 ? 2.4 -22.281 -5.523 1 96 98 ASN A O 1
ATOM 801 N N . ASP A 1 99 ? 0.667 -22.531 -6.859 1 96.69 99 ASP A N 1
ATOM 802 C CA . ASP A 1 99 ? 0.163 -21.188 -6.609 1 96.69 99 ASP A CA 1
ATOM 803 C C . ASP A 1 99 ? -1.19 -21.234 -5.902 1 96.69 99 ASP A C 1
ATOM 805 O O . ASP A 1 99 ? -1.996 -20.312 -6.043 1 96.69 99 ASP A O 1
ATOM 809 N N . VAL A 1 100 ? -1.492 -22.391 -5.23 1 96.94 100 VAL A N 1
ATOM 810 C CA . VAL A 1 100 ? -2.734 -22.422 -4.465 1 96.94 100 VAL A CA 1
ATOM 811 C C . VAL A 1 100 ? -2.684 -21.375 -3.348 1 96.94 100 VAL A C 1
ATOM 813 O O . VAL A 1 100 ? -3.643 -20.641 -3.141 1 96.94 100 VAL A O 1
ATOM 816 N N . ALA A 1 101 ? -1.572 -21.375 -2.658 1 98.19 101 ALA A N 1
ATOM 817 C CA . ALA A 1 101 ? -1.286 -20.297 -1.704 1 98.19 101 ALA A CA 1
ATOM 818 C C . ALA A 1 101 ? -0.432 -19.219 -2.344 1 98.19 101 ALA A C 1
ATOM 820 O O . ALA A 1 101 ? 0.673 -19.484 -2.82 1 98.19 101 ALA A O 1
ATOM 821 N N . GLY A 1 102 ? -0.952 -18.016 -2.32 1 98.31 102 GLY A N 1
ATOM 822 C CA . GLY A 1 102 ? -0.246 -16.891 -2.932 1 98.31 102 GLY A CA 1
ATOM 823 C C . GLY A 1 102 ? -0.025 -15.734 -1.98 1 98.31 102 GLY A C 1
ATOM 824 O O . GLY A 1 102 ? -0.897 -15.414 -1.171 1 98.31 102 GLY A O 1
ATOM 825 N N . ILE A 1 103 ? 1.158 -15.188 -2.072 1 98.56 103 ILE A N 1
ATOM 826 C CA . ILE A 1 103 ? 1.485 -13.992 -1.303 1 98.56 103 ILE A CA 1
ATOM 827 C C . ILE A 1 103 ? 2.119 -12.945 -2.219 1 98.56 103 ILE A C 1
ATOM 829 O O . ILE A 1 103 ? 2.963 -13.273 -3.055 1 98.56 103 ILE A O 1
ATOM 833 N N . ARG A 1 104 ? 1.658 -11.766 -2.068 1 97.62 104 ARG A N 1
ATOM 834 C CA . ARG A 1 104 ? 2.234 -10.625 -2.775 1 97.62 104 ARG A CA 1
ATOM 835 C C . ARG A 1 104 ? 2.879 -9.648 -1.802 1 97.62 104 ARG A C 1
ATOM 837 O O . ARG A 1 104 ? 2.221 -9.156 -0.882 1 97.62 104 ARG A O 1
ATOM 844 N N . VAL A 1 105 ? 4.121 -9.453 -2.027 1 98.12 105 VAL A N 1
ATOM 845 C CA . VAL A 1 105 ? 4.871 -8.508 -1.204 1 98.12 105 VAL A CA 1
ATOM 846 C C . VAL A 1 105 ? 5.195 -7.258 -2.018 1 98.12 105 VAL A C 1
ATOM 848 O O . VAL A 1 105 ? 5.84 -7.34 -3.066 1 98.12 105 VAL A O 1
ATOM 851 N N . VAL A 1 106 ? 4.801 -6.117 -1.528 1 96.12 106 VAL A N 1
ATOM 852 C CA . VAL A 1 106 ? 5.043 -4.867 -2.234 1 96.12 106 VAL A CA 1
ATOM 853 C C . VAL A 1 106 ? 6.094 -4.047 -1.484 1 96.12 106 VAL A C 1
ATOM 855 O O . VAL A 1 106 ? 5.91 -3.717 -0.311 1 96.12 106 VAL A O 1
ATOM 858 N N . CYS A 1 107 ? 7.117 -3.709 -2.234 1 95.5 107 CYS A N 1
ATOM 859 C CA . CYS A 1 107 ? 8.258 -3.037 -1.625 1 95.5 107 CYS A CA 1
ATOM 860 C C . CYS A 1 107 ? 8.422 -1.625 -2.176 1 95.5 107 CYS A C 1
ATOM 862 O O . CYS A 1 107 ? 7.812 -1.276 -3.188 1 95.5 107 CYS A O 1
ATOM 864 N N . SER A 1 108 ? 9.273 -0.893 -1.529 1 90.94 108 SER A N 1
ATOM 865 C CA . SER A 1 108 ? 9.516 0.49 -1.921 1 90.94 108 SER A CA 1
ATOM 866 C C . SER A 1 108 ? 10.484 0.567 -3.102 1 90.94 108 SER A C 1
ATOM 868 O O . SER A 1 108 ? 10.211 1.259 -4.086 1 90.94 108 SER A O 1
ATOM 870 N N . PHE A 1 109 ? 11.586 -0.193 -2.988 1 94.19 109 PHE A N 1
ATOM 871 C CA . PHE A 1 109 ? 12.633 -0.087 -3.994 1 94.19 109 PHE A CA 1
ATOM 872 C C . PHE A 1 109 ? 12.984 -1.459 -4.562 1 94.19 109 PHE A C 1
ATOM 874 O O . PHE A 1 109 ? 12.727 -2.482 -3.924 1 94.19 109 PHE A O 1
ATOM 881 N N . ILE A 1 110 ? 13.617 -1.413 -5.711 1 96.06 110 ILE A N 1
ATOM 882 C CA . ILE A 1 110 ? 13.945 -2.643 -6.426 1 96.06 110 ILE A CA 1
ATOM 883 C C . ILE A 1 110 ? 14.898 -3.488 -5.586 1 96.06 110 ILE A C 1
ATOM 885 O O . ILE A 1 110 ? 14.75 -4.711 -5.504 1 96.06 110 ILE A O 1
ATOM 889 N N . ASP A 1 111 ? 15.844 -2.904 -4.984 1 95.31 111 ASP A N 1
ATOM 890 C CA . ASP A 1 111 ? 16.828 -3.684 -4.234 1 95.31 111 ASP A CA 1
ATOM 891 C C . ASP A 1 111 ? 16.188 -4.312 -2.994 1 95.31 111 ASP A C 1
ATOM 893 O O . ASP A 1 111 ? 16.656 -5.344 -2.506 1 95.31 111 ASP A O 1
ATOM 897 N N . ASP A 1 112 ? 15.172 -3.68 -2.459 1 94.88 112 ASP A N 1
ATOM 898 C CA . ASP A 1 112 ? 14.43 -4.281 -1.355 1 94.88 112 ASP A CA 1
ATOM 899 C C . ASP A 1 112 ? 13.852 -5.641 -1.755 1 94.88 112 ASP A C 1
ATOM 901 O O . ASP A 1 112 ? 13.781 -6.559 -0.934 1 94.88 112 ASP A O 1
ATOM 905 N N . VAL A 1 113 ? 13.406 -5.762 -3.004 1 97.38 113 VAL A N 1
ATOM 906 C CA . VAL A 1 113 ? 12.844 -7.004 -3.531 1 97.38 113 VAL A CA 1
ATOM 907 C C . VAL A 1 113 ? 13.852 -8.141 -3.367 1 97.38 113 VAL A C 1
ATOM 909 O O . VAL A 1 113 ? 13.523 -9.195 -2.824 1 97.38 113 VAL A O 1
ATOM 912 N N . TYR A 1 114 ? 15.008 -7.898 -3.77 1 97.31 114 TYR A N 1
ATOM 913 C CA . TYR A 1 114 ? 16.047 -8.922 -3.738 1 97.31 114 TYR A CA 1
ATOM 914 C C . TYR A 1 114 ? 16.5 -9.188 -2.312 1 97.31 114 TYR A C 1
ATOM 916 O O . TYR A 1 114 ? 16.781 -10.328 -1.94 1 97.31 114 TYR A O 1
ATOM 924 N N . LYS A 1 115 ? 16.594 -8.141 -1.526 1 95.75 115 LYS A N 1
ATOM 925 C CA . LYS A 1 115 ? 17 -8.289 -0.133 1 95.75 115 LYS A CA 1
ATOM 926 C C . LYS A 1 115 ? 16.031 -9.172 0.64 1 95.75 115 LYS A C 1
ATOM 928 O O . LYS A 1 115 ? 16.438 -10.094 1.347 1 95.75 115 LYS A O 1
ATOM 933 N N . ILE A 1 116 ? 14.789 -8.867 0.461 1 96.88 116 ILE A N 1
ATOM 934 C CA . ILE A 1 116 ? 13.75 -9.609 1.163 1 96.88 116 ILE A CA 1
ATOM 935 C C . ILE A 1 116 ? 13.766 -11.07 0.711 1 96.88 116 ILE A C 1
ATOM 937 O O . ILE A 1 116 ? 13.688 -11.984 1.537 1 96.88 116 ILE A O 1
ATOM 941 N N . SER A 1 117 ? 13.812 -11.32 -0.606 1 97.88 117 SER A N 1
ATOM 942 C CA . SER A 1 117 ? 13.867 -12.68 -1.135 1 97.88 117 SER A CA 1
ATOM 943 C C . SER A 1 117 ? 15.055 -13.438 -0.561 1 97.88 117 SER A C 1
ATOM 945 O O . SER A 1 117 ? 14.914 -14.586 -0.121 1 97.88 117 SER A O 1
ATOM 947 N N . ASP A 1 118 ? 16.188 -12.781 -0.506 1 97.44 118 ASP A N 1
ATOM 948 C CA . ASP A 1 118 ? 17.406 -13.398 -0.017 1 97.44 118 ASP A CA 1
ATOM 949 C C . ASP A 1 118 ? 17.297 -13.75 1.465 1 97.44 118 ASP A C 1
ATOM 951 O O . ASP A 1 118 ? 17.609 -14.867 1.87 1 97.44 118 ASP A O 1
ATOM 955 N N . MET A 1 119 ? 16.844 -12.82 2.227 1 96.94 119 MET A N 1
ATOM 956 C CA . MET A 1 119 ? 16.734 -13.023 3.668 1 96.94 119 MET A CA 1
ATOM 957 C C . MET A 1 119 ? 15.742 -14.133 3.982 1 96.94 119 MET A C 1
ATOM 959 O O . MET A 1 119 ? 15.969 -14.938 4.891 1 96.94 119 MET A O 1
ATOM 963 N N . LEU A 1 120 ? 14.672 -14.164 3.26 1 97.81 120 LEU A N 1
ATOM 964 C CA . LEU A 1 120 ? 13.656 -15.18 3.5 1 97.81 120 LEU A CA 1
ATOM 965 C C . LEU A 1 120 ? 14.188 -16.578 3.182 1 97.81 120 LEU A C 1
ATOM 967 O O . LEU A 1 120 ? 14.016 -17.5 3.973 1 97.81 120 LEU A O 1
ATOM 971 N N . THR A 1 121 ? 14.867 -16.734 2.066 1 97.44 121 THR A N 1
ATOM 972 C CA . THR A 1 121 ? 15.273 -18.047 1.57 1 97.44 121 THR A CA 1
ATOM 973 C C . THR A 1 121 ? 16.516 -18.562 2.318 1 97.44 121 THR A C 1
ATOM 975 O O . THR A 1 121 ? 16.891 -19.719 2.191 1 97.44 121 THR A O 1
ATOM 978 N N . LYS A 1 122 ? 17.078 -17.703 3.121 1 96.94 122 LYS A N 1
ATOM 979 C CA . LYS A 1 122 ? 18.219 -18.109 3.939 1 96.94 122 LYS A CA 1
ATOM 980 C C . LYS A 1 122 ? 17.766 -18.797 5.219 1 96.94 122 LYS A C 1
ATOM 982 O O . LYS A 1 122 ? 18.562 -19.438 5.914 1 96.94 122 LYS A O 1
ATOM 987 N N . GLN A 1 123 ? 16.578 -18.641 5.469 1 96.06 123 GLN A N 1
ATOM 988 C CA . GLN A 1 123 ? 16.062 -19.281 6.664 1 96.06 123 GLN A CA 1
ATOM 989 C C . GLN A 1 123 ? 16.047 -20.797 6.504 1 96.06 123 GLN A C 1
ATOM 991 O O . GLN A 1 123 ? 15.727 -21.312 5.43 1 96.06 123 GLN A O 1
ATOM 996 N N . ASP A 1 124 ? 16.25 -21.484 7.578 1 95 124 ASP A N 1
ATOM 997 C CA . ASP A 1 124 ? 16.516 -22.906 7.52 1 95 124 ASP A CA 1
ATOM 998 C C . ASP A 1 124 ? 15.227 -23.703 7.258 1 95 124 ASP A C 1
ATOM 1000 O O . ASP A 1 124 ? 15.273 -24.844 6.812 1 95 124 ASP A O 1
ATOM 1004 N N . ASP A 1 125 ? 14.117 -23.172 7.57 1 96.19 125 ASP A N 1
ATOM 1005 C CA . ASP A 1 125 ? 12.875 -23.906 7.406 1 96.19 125 ASP A CA 1
ATOM 1006 C C . ASP A 1 125 ? 12.156 -23.5 6.121 1 96.19 125 ASP A C 1
ATOM 1008 O O . ASP A 1 125 ? 10.969 -23.797 5.945 1 96.19 125 ASP A O 1
ATOM 1012 N N . ILE A 1 126 ? 12.836 -22.812 5.238 1 97.81 126 ILE A N 1
ATOM 1013 C CA . ILE A 1 126 ? 12.297 -22.438 3.934 1 97.81 126 ILE A CA 1
ATOM 1014 C C . ILE A 1 126 ? 13.078 -23.156 2.832 1 97.81 126 ILE A C 1
ATOM 1016 O O . ILE A 1 126 ? 14.312 -23.062 2.775 1 97.81 126 ILE A O 1
ATOM 1020 N N . LYS A 1 127 ? 12.328 -23.859 2.004 1 97.75 127 LYS A N 1
ATOM 1021 C CA . LYS A 1 127 ? 12.938 -24.469 0.832 1 97.75 127 LYS A CA 1
ATOM 1022 C C . LYS A 1 127 ? 12.57 -23.719 -0.443 1 97.75 127 LYS A C 1
ATOM 1024 O O . LYS A 1 127 ? 11.391 -23.578 -0.772 1 97.75 127 LYS A O 1
ATOM 1029 N N . LEU A 1 128 ? 13.562 -23.281 -1.138 1 98.12 128 LEU A N 1
ATOM 1030 C CA . LEU A 1 128 ? 13.336 -22.609 -2.41 1 98.12 128 LEU A CA 1
ATOM 1031 C C . LEU A 1 128 ? 13.188 -23.625 -3.545 1 98.12 128 LEU A C 1
ATOM 1033 O O . LEU A 1 128 ? 14.07 -24.438 -3.773 1 98.12 128 LEU A O 1
ATOM 1037 N N . ILE A 1 129 ? 12.094 -23.562 -4.23 1 97.69 129 ILE A N 1
ATOM 1038 C CA . ILE A 1 129 ? 11.789 -24.547 -5.273 1 97.69 129 ILE A CA 1
ATOM 1039 C C . ILE A 1 129 ? 12.117 -23.953 -6.641 1 97.69 129 ILE A C 1
ATOM 1041 O O . ILE A 1 129 ? 12.742 -24.609 -7.477 1 97.69 129 ILE A O 1
ATOM 1045 N N . ARG A 1 130 ? 11.648 -22.75 -6.875 1 97.81 130 ARG A N 1
ATOM 1046 C CA . ARG A 1 130 ? 11.812 -22.141 -8.188 1 97.81 130 ARG A CA 1
ATOM 1047 C C . ARG A 1 130 ? 11.789 -20.609 -8.086 1 97.81 130 ARG A C 1
ATOM 1049 O O . ARG A 1 130 ? 11.141 -20.062 -7.191 1 97.81 130 ARG A O 1
ATOM 1056 N N . VAL A 1 131 ? 12.57 -19.969 -9.023 1 98.31 131 VAL A N 1
ATOM 1057 C CA . VAL A 1 131 ? 12.57 -18.516 -9.109 1 98.31 131 VAL A CA 1
ATOM 1058 C C . VAL A 1 131 ? 12.391 -18.094 -10.57 1 98.31 131 VAL A C 1
ATOM 1060 O O . VAL A 1 131 ? 12.977 -18.688 -11.477 1 98.31 131 VAL A O 1
ATOM 1063 N N . LYS A 1 132 ? 11.57 -17.172 -10.797 1 98.38 132 LYS A N 1
ATOM 1064 C CA . LYS A 1 132 ? 11.484 -16.438 -12.055 1 98.38 132 LYS A CA 1
ATOM 1065 C C . LYS A 1 132 ? 11.672 -14.938 -11.828 1 98.38 132 LYS A C 1
ATOM 1067 O O . LYS A 1 132 ? 10.797 -14.273 -11.273 1 98.38 132 LYS A O 1
ATOM 1072 N N . ASP A 1 133 ? 12.781 -14.414 -12.281 1 98.5 133 ASP A N 1
ATOM 1073 C CA . ASP A 1 133 ? 13.117 -13.008 -12.102 1 98.5 133 ASP A CA 1
ATOM 1074 C C . ASP A 1 133 ? 12.695 -12.18 -13.312 1 98.5 133 ASP A C 1
ATOM 1076 O O . ASP A 1 133 ? 13.516 -11.844 -14.164 1 98.5 133 ASP A O 1
ATOM 1080 N N . TYR A 1 134 ? 11.469 -11.719 -13.336 1 98.5 134 TYR A N 1
ATOM 1081 C CA . TYR A 1 134 ? 10.953 -10.922 -14.438 1 98.5 134 TYR A CA 1
ATOM 1082 C C . TYR A 1 134 ? 11.367 -9.461 -14.297 1 98.5 134 TYR A C 1
ATOM 1084 O O . TYR A 1 134 ? 11.062 -8.641 -15.164 1 98.5 134 TYR A O 1
ATOM 1092 N N . ILE A 1 135 ? 11.922 -9.102 -13.195 1 97.81 135 ILE A N 1
ATOM 1093 C CA . ILE A 1 135 ? 12.461 -7.75 -13.07 1 97.81 135 ILE A CA 1
ATOM 1094 C C . ILE A 1 135 ? 13.703 -7.602 -13.945 1 97.81 135 ILE A C 1
ATOM 1096 O O . ILE A 1 135 ? 13.828 -6.633 -14.695 1 97.81 135 ILE A O 1
ATOM 1100 N N . LYS A 1 136 ? 14.578 -8.586 -13.859 1 96.75 136 LYS A N 1
ATOM 1101 C CA . LYS A 1 136 ? 15.781 -8.609 -14.672 1 96.75 136 LYS A CA 1
ATOM 1102 C C . LYS A 1 136 ? 15.461 -8.961 -16.125 1 96.75 136 LYS A C 1
ATOM 1104 O O . LYS A 1 136 ? 16.078 -8.43 -17.047 1 96.75 136 LYS A O 1
ATOM 1109 N N . ASN A 1 137 ? 14.539 -9.891 -16.266 1 97.69 137 ASN A N 1
ATOM 1110 C CA . ASN A 1 137 ? 14.109 -10.336 -17.594 1 97.69 137 ASN A CA 1
ATOM 1111 C C . ASN A 1 137 ? 12.602 -10.188 -17.766 1 97.69 137 ASN A C 1
ATOM 1113 O O . ASN A 1 137 ? 11.867 -11.18 -17.75 1 97.69 137 ASN A O 1
ATOM 1117 N N . PRO A 1 138 ? 12.164 -8.953 -18.094 1 98 138 PRO A N 1
ATOM 1118 C CA . PRO A 1 138 ? 10.727 -8.703 -18.188 1 98 138 PRO A CA 1
ATOM 1119 C C . PRO A 1 138 ? 10.047 -9.516 -19.281 1 98 138 PRO A C 1
ATOM 1121 O O . PRO A 1 138 ? 10.688 -9.883 -20.266 1 98 138 PRO A O 1
ATOM 1124 N N . LYS A 1 139 ? 8.789 -9.852 -19.125 1 97.5 139 LYS A N 1
ATOM 1125 C CA . LYS A 1 139 ? 8.008 -10.461 -20.203 1 97.5 139 LYS A CA 1
ATOM 1126 C C . LYS A 1 139 ? 7.871 -9.508 -21.391 1 97.5 139 LYS A C 1
ATOM 1128 O O . LYS A 1 139 ? 8.07 -8.297 -21.25 1 97.5 139 LYS A O 1
ATOM 1133 N N . PRO A 1 140 ? 7.41 -10.016 -22.5 1 96.44 140 PRO A N 1
ATOM 1134 C CA . PRO A 1 140 ? 7.32 -9.188 -23.703 1 96.44 140 PRO A CA 1
ATOM 1135 C C . PRO A 1 140 ? 6.348 -8.023 -23.531 1 96.44 140 PRO A C 1
ATOM 1137 O O . PRO A 1 140 ? 6.539 -6.965 -24.156 1 96.44 140 PRO A O 1
ATOM 1140 N N . ASN A 1 141 ? 5.395 -8.18 -22.781 1 95.88 141 ASN A N 1
ATOM 1141 C CA . ASN A 1 141 ? 4.387 -7.137 -22.625 1 95.88 141 ASN A CA 1
ATOM 1142 C C . ASN A 1 141 ? 4.812 -6.09 -21.594 1 95.88 141 ASN A C 1
ATOM 1144 O O . ASN A 1 141 ? 4.086 -5.133 -21.344 1 95.88 141 ASN A O 1
ATOM 1148 N N . GLY A 1 142 ? 5.973 -6.293 -20.938 1 97.12 142 GLY A N 1
ATOM 1149 C CA . GLY A 1 142 ? 6.48 -5.312 -20 1 97.12 142 GLY A CA 1
ATOM 1150 C C . GLY A 1 142 ? 6.32 -5.746 -18.547 1 97.12 142 GLY A C 1
ATOM 1151 O O . GLY A 1 142 ? 6.816 -5.078 -17.641 1 97.12 142 GLY A O 1
ATOM 1152 N N . TYR A 1 143 ? 5.688 -6.91 -18.391 1 97.56 143 TYR A N 1
ATOM 1153 C CA . TYR A 1 143 ? 5.434 -7.43 -17.047 1 97.56 143 TYR A CA 1
ATOM 1154 C C . TYR A 1 143 ? 6.734 -7.629 -16.281 1 97.56 143 TYR A C 1
ATOM 1156 O O . TYR A 1 143 ? 7.676 -8.242 -16.797 1 97.56 143 TYR A O 1
ATOM 1164 N N . ARG A 1 144 ? 6.727 -7.016 -15.016 1 98.12 144 ARG A N 1
ATOM 1165 C CA . ARG A 1 144 ? 7.863 -7.188 -14.117 1 98.12 144 ARG A CA 1
ATOM 1166 C C . ARG A 1 144 ? 7.406 -7.617 -12.727 1 98.12 144 ARG A C 1
ATOM 1168 O O . ARG A 1 144 ? 6.402 -7.113 -12.219 1 98.12 144 ARG A O 1
ATOM 1175 N N . SER A 1 145 ? 8.109 -8.562 -12.18 1 98.25 145 SER A N 1
ATOM 1176 C CA . SER A 1 145 ? 7.855 -9.109 -10.852 1 98.25 145 SER A CA 1
ATOM 1177 C C . SER A 1 145 ? 8.891 -10.164 -10.484 1 98.25 145 SER A C 1
ATOM 1179 O O . SER A 1 145 ? 9.477 -10.805 -11.367 1 98.25 145 SER A O 1
ATOM 1181 N N . TYR A 1 146 ? 9.18 -10.266 -9.242 1 98.69 146 TYR A N 1
ATOM 1182 C CA . TYR A 1 146 ? 10.016 -11.359 -8.758 1 98.69 146 TYR A CA 1
ATOM 1183 C C . TYR A 1 146 ? 9.172 -12.484 -8.18 1 98.69 146 TYR A C 1
ATOM 1185 O O . TYR A 1 146 ? 8.57 -12.336 -7.117 1 98.69 146 TYR A O 1
ATOM 1193 N N . HIS A 1 147 ? 9.148 -13.586 -8.938 1 98.62 147 HIS A N 1
ATOM 1194 C CA . HIS A 1 147 ? 8.367 -14.742 -8.5 1 98.62 147 HIS A CA 1
ATOM 1195 C C . HIS A 1 147 ? 9.258 -15.789 -7.836 1 98.62 147 HIS A C 1
ATOM 1197 O O . HIS A 1 147 ? 10.328 -16.109 -8.352 1 98.62 147 HIS A O 1
ATOM 1203 N N . MET A 1 148 ? 8.789 -16.281 -6.723 1 98.5 148 MET A N 1
ATOM 1204 C CA . MET A 1 148 ? 9.477 -17.422 -6.109 1 98.5 148 MET A CA 1
ATOM 1205 C C . MET A 1 148 ? 8.477 -18.422 -5.543 1 98.5 148 MET A C 1
ATOM 1207 O O . MET A 1 148 ? 7.434 -18.031 -5.02 1 98.5 148 MET A O 1
ATOM 1211 N N . ILE A 1 149 ? 8.734 -19.656 -5.727 1 98.5 149 ILE A N 1
ATOM 1212 C CA . ILE A 1 149 ? 7.984 -20.75 -5.109 1 98.5 149 ILE A CA 1
ATOM 1213 C C . ILE A 1 149 ? 8.797 -21.344 -3.963 1 98.5 149 ILE A C 1
ATOM 1215 O O . ILE A 1 149 ? 9.945 -21.75 -4.156 1 98.5 149 ILE A O 1
ATOM 1219 N N . ILE A 1 150 ? 8.18 -21.344 -2.816 1 98.56 150 ILE A N 1
ATOM 1220 C CA . ILE A 1 150 ? 8.867 -21.938 -1.675 1 98.56 150 ILE A CA 1
ATOM 1221 C C . ILE A 1 150 ? 8 -23.047 -1.075 1 98.56 150 ILE A C 1
ATOM 1223 O O . ILE A 1 150 ? 6.82 -23.172 -1.407 1 98.56 150 ILE A O 1
ATOM 1227 N N . GLU A 1 151 ? 8.641 -23.891 -0.267 1 97.88 151 GLU A N 1
ATOM 1228 C CA . GLU A 1 151 ? 7.953 -24.844 0.598 1 97.88 151 GLU A CA 1
ATOM 1229 C C . GLU A 1 151 ? 8.242 -24.562 2.07 1 97.88 151 GLU A C 1
ATOM 1231 O O . GLU A 1 151 ? 9.375 -24.266 2.438 1 97.88 151 GLU A O 1
ATOM 1236 N N . ILE A 1 152 ? 7.199 -24.609 2.816 1 97.75 152 ILE A N 1
ATOM 1237 C CA . ILE A 1 152 ? 7.348 -24.375 4.246 1 97.75 152 ILE A CA 1
ATOM 1238 C C . ILE A 1 152 ? 6.633 -25.469 5.031 1 97.75 152 ILE A C 1
ATOM 1240 O O . ILE A 1 152 ? 5.566 -25.938 4.625 1 97.75 152 ILE A O 1
ATOM 1244 N N . PRO A 1 153 ? 7.238 -25.859 6.156 1 96.88 153 PRO A N 1
ATOM 1245 C CA . PRO A 1 153 ? 6.543 -26.844 6.984 1 96.88 153 PRO A CA 1
ATOM 1246 C C . PRO A 1 153 ? 5.418 -26.234 7.816 1 96.88 153 PRO A C 1
ATOM 1248 O O . PRO A 1 153 ? 5.613 -25.203 8.469 1 96.88 153 PRO A O 1
ATOM 1251 N N . VAL A 1 154 ? 4.297 -26.828 7.738 1 94.94 154 VAL A N 1
ATOM 1252 C CA . VAL A 1 154 ? 3.178 -26.453 8.602 1 94.94 154 VAL A CA 1
ATOM 1253 C C . VAL A 1 154 ? 2.906 -27.578 9.602 1 94.94 154 VAL A C 1
ATOM 1255 O O . VAL A 1 154 ? 2.768 -28.734 9.219 1 94.94 154 VAL A O 1
ATOM 1258 N N . PHE A 1 155 ? 2.824 -27.125 10.844 1 93.25 155 PHE A N 1
ATOM 1259 C CA . PHE A 1 155 ? 2.66 -28.094 11.906 1 93.25 155 PHE A CA 1
ATOM 1260 C C . PHE A 1 155 ? 1.216 -28.141 12.391 1 93.25 155 PHE A C 1
ATOM 1262 O O . PHE A 1 155 ? 0.622 -27.094 12.672 1 93.25 155 PHE A O 1
ATOM 1269 N N . PHE A 1 156 ? 0.729 -29.312 12.484 1 90.44 156 PHE A N 1
ATOM 1270 C CA . PHE A 1 156 ? -0.581 -29.547 13.078 1 90.44 156 PHE A CA 1
ATOM 1271 C C . PHE A 1 156 ? -0.456 -30.422 14.328 1 90.44 156 PHE A C 1
ATOM 1273 O O . PHE A 1 156 ? 0.654 -30.734 14.758 1 90.44 156 PHE A O 1
ATOM 1280 N N . SER A 1 157 ? -1.622 -30.609 14.992 1 88.44 157 SER A N 1
ATOM 1281 C CA . SER A 1 157 ? -1.602 -31.328 16.266 1 88.44 157 SER A CA 1
ATOM 1282 C C . SER A 1 157 ? -0.913 -32.688 16.109 1 88.44 157 SER A C 1
ATOM 1284 O O . SER A 1 157 ? -0.177 -33.094 17 1 88.44 157 SER A O 1
ATOM 1286 N N . ASP A 1 158 ? -0.982 -33.344 14.969 1 88.38 158 ASP A N 1
ATOM 1287 C CA . ASP A 1 158 ? -0.477 -34.719 14.859 1 88.38 158 ASP A CA 1
ATOM 1288 C C . ASP A 1 158 ? 0.337 -34.906 13.586 1 88.38 158 ASP A C 1
ATOM 1290 O O . ASP A 1 158 ? 0.663 -36.031 13.203 1 88.38 158 ASP A O 1
ATOM 1294 N N . SER A 1 159 ? 0.614 -33.781 12.891 1 89.19 159 SER A N 1
ATOM 1295 C CA . SER A 1 159 ? 1.299 -33.969 11.617 1 89.19 159 SER A CA 1
ATOM 1296 C C . SER A 1 159 ? 2.043 -32.719 11.188 1 89.19 159 SER A C 1
ATOM 1298 O O . SER A 1 159 ? 1.826 -31.625 11.75 1 89.19 159 SER A O 1
ATOM 1300 N N . LYS A 1 160 ? 3.029 -32.969 10.352 1 93.25 160 LYS A N 1
ATOM 1301 C CA . LYS A 1 160 ? 3.783 -31.922 9.68 1 93.25 160 LYS A CA 1
ATOM 1302 C C . LYS A 1 160 ? 3.688 -32.062 8.156 1 93.25 160 LYS A C 1
ATOM 1304 O O . LYS A 1 160 ? 3.834 -33.156 7.621 1 93.25 160 LYS A O 1
ATOM 1309 N N . GLN A 1 161 ? 3.322 -31.031 7.562 1 93.56 161 GLN A N 1
ATOM 1310 C CA . GLN A 1 161 ? 3.197 -31.078 6.109 1 93.56 161 GLN A CA 1
ATOM 1311 C C . GLN A 1 161 ? 3.951 -29.922 5.453 1 93.56 161 GLN A C 1
ATOM 1313 O O . GLN A 1 161 ? 3.9 -28.797 5.934 1 93.56 161 GLN A O 1
ATOM 1318 N N . TRP A 1 162 ? 4.68 -30.297 4.379 1 96.25 162 TRP A N 1
ATOM 1319 C CA . TRP A 1 162 ? 5.316 -29.266 3.568 1 96.25 162 TRP A CA 1
ATOM 1320 C C . TRP A 1 162 ? 4.34 -28.703 2.543 1 96.25 162 TRP A C 1
ATOM 1322 O O . TRP A 1 162 ? 3.736 -29.453 1.772 1 96.25 162 TRP A O 1
ATOM 1332 N N . ILE A 1 163 ? 4.18 -27.422 2.592 1 97.44 163 ILE A N 1
ATOM 1333 C CA . ILE A 1 163 ? 3.203 -26.781 1.716 1 97.44 163 ILE A CA 1
ATOM 1334 C C . ILE A 1 163 ? 3.906 -25.75 0.819 1 97.44 163 ILE A C 1
ATOM 1336 O O . ILE A 1 163 ? 4.762 -25 1.282 1 97.44 163 ILE A O 1
ATOM 1340 N N . ARG A 1 164 ? 3.523 -25.75 -0.44 1 97.88 164 ARG A N 1
ATOM 1341 C CA . ARG A 1 164 ? 4.098 -24.797 -1.384 1 97.88 164 ARG A CA 1
ATOM 1342 C C . ARG A 1 164 ? 3.369 -23.453 -1.325 1 97.88 164 ARG A C 1
ATOM 1344 O O . ARG A 1 164 ? 2.145 -23.406 -1.189 1 97.88 164 ARG A O 1
ATOM 1351 N N . VAL A 1 165 ? 4.117 -22.375 -1.43 1 98.56 165 VAL A N 1
ATOM 1352 C CA . VAL A 1 165 ? 3.584 -21.016 -1.469 1 98.56 165 VAL A CA 1
ATOM 1353 C C . VAL A 1 165 ? 4.266 -20.219 -2.584 1 98.56 165 VAL A C 1
ATOM 1355 O O . VAL A 1 165 ? 5.496 -20.203 -2.68 1 98.56 165 VAL A O 1
ATOM 1358 N N . GLU A 1 166 ? 3.5 -19.672 -3.408 1 98.75 166 GLU A N 1
ATOM 1359 C CA . GLU A 1 166 ? 4.051 -18.75 -4.402 1 98.75 166 GLU A CA 1
ATOM 1360 C C . GLU A 1 166 ? 4.117 -17.328 -3.861 1 98.75 166 GLU A C 1
ATOM 1362 O O . GLU A 1 166 ? 3.113 -16.781 -3.406 1 98.75 166 GLU A O 1
ATOM 1367 N N . ILE A 1 167 ? 5.273 -16.734 -3.941 1 98.81 167 ILE A N 1
ATOM 1368 C CA . ILE A 1 167 ? 5.469 -15.367 -3.475 1 98.81 167 ILE A CA 1
ATOM 1369 C C . ILE A 1 167 ? 5.859 -14.477 -4.648 1 98.81 167 ILE A C 1
ATOM 1371 O O . ILE A 1 167 ? 6.805 -14.781 -5.383 1 98.81 167 ILE A O 1
ATOM 1375 N N . GLN A 1 168 ? 5.148 -13.484 -4.836 1 98.69 168 GLN A N 1
ATOM 1376 C CA . GLN A 1 168 ? 5.492 -12.422 -5.777 1 98.69 168 GLN A CA 1
ATOM 1377 C C . GLN A 1 168 ? 5.965 -11.172 -5.047 1 98.69 168 GLN A C 1
ATOM 1379 O O . GLN A 1 168 ? 5.262 -10.648 -4.176 1 98.69 168 GLN A O 1
ATOM 1384 N N . ILE A 1 169 ? 7.086 -10.727 -5.332 1 98.56 169 ILE A N 1
ATOM 1385 C CA . ILE A 1 169 ? 7.633 -9.516 -4.723 1 98.56 169 ILE A CA 1
ATOM 1386 C C . ILE A 1 169 ? 7.797 -8.438 -5.789 1 98.56 169 ILE A C 1
ATOM 1388 O O . ILE A 1 169 ? 8.453 -8.656 -6.809 1 98.56 169 ILE A O 1
ATOM 1392 N N . ARG A 1 170 ? 7.211 -7.281 -5.477 1 97.62 170 ARG A N 1
ATOM 1393 C CA . ARG A 1 170 ? 7.137 -6.195 -6.445 1 97.62 170 ARG A CA 1
ATOM 1394 C C . ARG A 1 170 ? 7.387 -4.844 -5.781 1 97.62 170 ARG A C 1
ATOM 1396 O O . ARG A 1 170 ? 7.281 -4.723 -4.559 1 97.62 170 ARG A O 1
ATOM 1403 N N . THR A 1 171 ? 7.82 -3.857 -6.641 1 96.19 171 THR A N 1
ATOM 1404 C CA . THR A 1 171 ? 7.688 -2.479 -6.184 1 96.19 171 THR A CA 1
ATOM 1405 C C . THR A 1 171 ? 6.234 -2.023 -6.254 1 96.19 171 THR A C 1
ATOM 1407 O O . THR A 1 171 ? 5.398 -2.691 -6.863 1 96.19 171 THR A O 1
ATOM 1410 N N . VAL A 1 172 ? 5.992 -0.986 -5.645 1 92.19 172 VAL A N 1
ATOM 1411 C CA . VAL A 1 172 ? 4.645 -0.424 -5.637 1 92.19 172 VAL A CA 1
ATOM 1412 C C . VAL A 1 172 ? 4.18 -0.178 -7.066 1 92.19 172 VAL A C 1
ATOM 1414 O O . VAL A 1 172 ? 3.051 -0.528 -7.426 1 92.19 172 VAL A O 1
ATOM 1417 N N . ALA A 1 173 ? 5.043 0.402 -7.895 1 93.12 173 ALA A N 1
ATOM 1418 C CA . ALA A 1 173 ? 4.68 0.732 -9.273 1 93.12 173 ALA A CA 1
ATOM 1419 C C . ALA A 1 173 ? 4.473 -0.532 -10.102 1 93.12 173 ALA A C 1
ATOM 1421 O O . ALA A 1 173 ? 3.551 -0.599 -10.922 1 93.12 173 ALA A O 1
ATOM 1422 N N . MET A 1 174 ? 5.281 -1.501 -9.883 1 96.12 174 MET A N 1
ATOM 1423 C CA . MET A 1 174 ? 5.105 -2.785 -10.555 1 96.12 174 MET A CA 1
ATOM 1424 C C . MET A 1 174 ? 3.75 -3.396 -10.219 1 96.12 174 MET A C 1
ATOM 1426 O O . MET A 1 174 ? 3.061 -3.912 -11.094 1 96.12 174 MET A O 1
ATOM 1430 N N . ASP A 1 175 ? 3.469 -3.344 -8.961 1 95.19 175 ASP A N 1
ATOM 1431 C CA . ASP A 1 175 ? 2.221 -3.928 -8.484 1 95.19 175 ASP A CA 1
ATOM 1432 C C . ASP A 1 175 ? 1.013 -3.23 -9.102 1 95.19 175 ASP A C 1
ATOM 1434 O O . ASP A 1 175 ? 0.049 -3.887 -9.508 1 95.19 175 ASP A O 1
ATOM 1438 N N . PHE A 1 176 ? 1.123 -1.98 -9.156 1 90.88 176 PHE A N 1
ATOM 1439 C CA . PHE A 1 176 ? 0.038 -1.191 -9.727 1 90.88 176 PHE A CA 1
ATOM 1440 C C . PHE A 1 176 ? -0.156 -1.523 -11.203 1 90.88 176 PHE A C 1
ATOM 1442 O O . PHE A 1 176 ? -1.275 -1.801 -11.641 1 90.88 176 PHE A O 1
ATOM 1449 N N . TRP A 1 177 ? 0.858 -1.494 -11.961 1 94.81 177 TRP A N 1
ATOM 1450 C CA . TRP A 1 177 ? 0.824 -1.835 -13.375 1 94.81 177 TRP A CA 1
ATOM 1451 C C . TRP A 1 177 ? 0.233 -3.225 -13.586 1 94.81 177 TRP A C 1
ATOM 1453 O O . TRP A 1 177 ? -0.656 -3.406 -14.422 1 94.81 177 TRP A O 1
ATOM 1463 N N . ALA A 1 178 ? 0.749 -4.133 -12.805 1 95.38 178 ALA A N 1
ATOM 1464 C CA . ALA A 1 178 ? 0.33 -5.527 -12.953 1 95.38 178 ALA A CA 1
ATOM 1465 C C . ALA A 1 178 ? -1.164 -5.68 -12.688 1 95.38 178 ALA A C 1
ATOM 1467 O O . ALA A 1 178 ? -1.837 -6.488 -13.328 1 95.38 178 ALA A O 1
ATOM 1468 N N . SER A 1 179 ? -1.62 -4.996 -11.742 1 89.69 179 SER A N 1
ATOM 1469 C CA . SER A 1 179 ? -3.037 -5.059 -11.406 1 89.69 179 SER A CA 1
ATOM 1470 C C . SER A 1 179 ? -3.908 -4.629 -12.578 1 89.69 179 SER A C 1
ATOM 1472 O O . SER A 1 179 ? -4.93 -5.258 -12.867 1 89.69 179 SER A O 1
ATOM 1474 N N . LEU A 1 180 ? -3.547 -3.627 -13.281 1 88.56 180 LEU A N 1
ATOM 1475 C CA . LEU A 1 180 ? -4.305 -3.148 -14.43 1 88.56 180 LEU A CA 1
ATOM 1476 C C . LEU A 1 180 ? -4.195 -4.121 -15.602 1 88.56 180 LEU A C 1
ATOM 1478 O O . LEU A 1 180 ? -5.18 -4.379 -16.297 1 88.56 180 LEU A O 1
ATOM 1482 N N . GLU A 1 181 ? -3.012 -4.535 -15.828 1 92.06 181 GLU A N 1
ATOM 1483 C CA . GLU A 1 181 ? -2.801 -5.52 -16.891 1 92.06 181 GLU A CA 1
ATOM 1484 C C . GLU A 1 181 ? -3.664 -6.758 -16.672 1 92.06 181 GLU A C 1
ATOM 1486 O O . GLU A 1 181 ? -4.234 -7.297 -17.625 1 92.06 181 GLU A O 1
ATOM 1491 N N . HIS A 1 182 ? -3.754 -7.137 -15.453 1 88 182 HIS A N 1
ATOM 1492 C CA . HIS A 1 182 ? -4.594 -8.281 -15.117 1 88 182 HIS A CA 1
ATOM 1493 C C . HIS A 1 182 ? -6.062 -7.996 -15.414 1 88 182 HIS A C 1
ATOM 1495 O O . HIS A 1 182 ? -6.77 -8.859 -15.945 1 88 182 HIS A O 1
ATOM 1501 N N . GLU A 1 183 ? -6.488 -6.855 -15.062 1 83.94 183 GLU A N 1
ATOM 1502 C CA . GLU A 1 183 ? -7.867 -6.477 -15.352 1 83.94 183 GLU A CA 1
ATOM 1503 C C . GLU A 1 183 ? -8.148 -6.504 -16.844 1 83.94 183 GLU A C 1
ATOM 1505 O O . GLU A 1 183 ? -9.227 -6.93 -17.281 1 83.94 183 GLU A O 1
ATOM 1510 N N . LEU A 1 184 ? -7.223 -5.984 -17.609 1 84.88 184 LEU A N 1
ATOM 1511 C CA . LEU A 1 184 ? -7.348 -5.984 -19.062 1 84.88 184 LEU A CA 1
ATOM 1512 C C . LEU A 1 184 ? -7.496 -7.406 -19.594 1 84.88 184 LEU A C 1
ATOM 1514 O O . LEU A 1 184 ? -8.32 -7.66 -20.469 1 84.88 184 LEU A O 1
ATOM 1518 N N . LYS A 1 185 ? -6.742 -8.312 -19.062 1 85.06 185 LYS A N 1
ATOM 1519 C CA . LYS A 1 185 ? -6.746 -9.695 -19.516 1 85.06 185 LYS A CA 1
ATOM 1520 C C . LYS A 1 185 ? -8.039 -10.398 -19.141 1 85.06 185 LYS A C 1
ATOM 1522 O O . LYS A 1 185 ? -8.539 -11.25 -19.875 1 85.06 185 LYS A O 1
ATOM 1527 N N . TYR A 1 186 ? -8.477 -10.094 -18 1 79.12 186 TYR A N 1
ATOM 1528 C CA . TYR A 1 186 ? -9.633 -10.797 -17.469 1 79.12 186 TYR A CA 1
ATOM 1529 C C . TYR A 1 186 ? -10.922 -10.266 -18.078 1 79.12 186 TYR A C 1
ATOM 1531 O O . TYR A 1 186 ? -11.898 -11.008 -18.219 1 79.12 186 TYR A O 1
ATOM 1539 N N . LYS A 1 187 ? -10.922 -9.008 -18.281 1 77.19 187 LYS A N 1
ATOM 1540 C CA . LYS A 1 187 ? -12.133 -8.422 -18.844 1 77.19 187 LYS A CA 1
ATOM 1541 C C . LYS A 1 187 ? -12.258 -8.742 -20.344 1 77.19 187 LYS A C 1
ATOM 1543 O O . LYS A 1 187 ? -11.32 -8.508 -21.109 1 77.19 187 LYS A O 1
ATOM 1548 N N . LYS A 1 188 ? -13.289 -9.438 -20.688 1 72.56 188 LYS A N 1
ATOM 1549 C CA . LYS A 1 188 ? -13.555 -9.82 -22.078 1 72.56 188 LYS A CA 1
ATOM 1550 C C . LYS A 1 188 ? -14.258 -8.703 -22.844 1 72.56 188 LYS A C 1
ATOM 1552 O O . LYS A 1 188 ? -14.977 -7.898 -22.25 1 72.56 188 LYS A O 1
ATOM 1557 N N . GLY A 1 189 ? -13.945 -8.641 -24.125 1 75.88 189 GLY A N 1
ATOM 1558 C CA . GLY A 1 189 ? -14.711 -7.77 -25.016 1 75.88 189 GLY A CA 1
ATOM 1559 C C . GLY A 1 189 ? -14.234 -6.328 -24.984 1 75.88 189 GLY A C 1
ATOM 1560 O O . GLY A 1 189 ? -15.031 -5.406 -25.172 1 75.88 189 GLY A O 1
ATOM 1561 N N . ILE A 1 190 ? -13.039 -6.203 -24.578 1 77.88 190 ILE A N 1
ATOM 1562 C CA . ILE A 1 190 ? -12.523 -4.84 -24.531 1 77.88 190 ILE A CA 1
ATOM 1563 C C . ILE A 1 190 ? -12.156 -4.387 -25.953 1 77.88 190 ILE A C 1
ATOM 1565 O O . ILE A 1 190 ? -11.383 -5.055 -26.641 1 77.88 190 ILE A O 1
ATOM 1569 N N . GLU A 1 191 ? -12.805 -3.316 -26.312 1 78.62 191 GLU A N 1
ATOM 1570 C CA . GLU A 1 191 ? -12.445 -2.719 -27.594 1 78.62 191 GLU A CA 1
ATOM 1571 C C . GLU A 1 191 ? -11.023 -2.158 -27.562 1 78.62 191 GLU A C 1
ATOM 1573 O O . GLU A 1 191 ? -10.57 -1.666 -26.531 1 78.62 191 GLU A O 1
ATOM 1578 N N . ASP A 1 192 ? -10.227 -2.301 -28.609 1 85.12 192 ASP A N 1
ATOM 1579 C CA . ASP A 1 192 ? -8.906 -1.708 -28.766 1 85.12 192 ASP A CA 1
ATOM 1580 C C . ASP A 1 192 ? -7.895 -2.354 -27.812 1 85.12 192 ASP A C 1
ATOM 1582 O O . ASP A 1 192 ? -7.023 -1.673 -27.281 1 85.12 192 ASP A O 1
ATOM 1586 N N . SER A 1 193 ? -8.188 -3.539 -27.469 1 88 193 SER A N 1
ATOM 1587 C CA . SER A 1 193 ? -7.336 -4.277 -26.531 1 88 193 SER A CA 1
ATOM 1588 C C . SER A 1 193 ? -5.871 -4.207 -26.953 1 88 193 SER A C 1
ATOM 1590 O O . SER A 1 193 ? -4.984 -4.055 -26.109 1 88 193 SER A O 1
ATOM 1592 N N . LYS A 1 194 ? -5.656 -4.27 -28.219 1 90.62 194 LYS A N 1
ATOM 1593 C CA . LYS A 1 194 ? -4.277 -4.242 -28.703 1 90.62 194 LYS A CA 1
ATOM 1594 C C . LYS A 1 194 ? -3.623 -2.893 -28.422 1 90.62 194 LYS A C 1
ATOM 1596 O O . LYS A 1 194 ? -2.459 -2.836 -28.016 1 90.62 194 LYS A O 1
ATOM 1601 N N . GLU A 1 195 ? -4.324 -1.857 -28.641 1 92.94 195 GLU A N 1
ATOM 1602 C CA . GLU A 1 195 ? -3.809 -0.519 -28.375 1 92.94 195 GLU A CA 1
ATOM 1603 C C . GLU A 1 195 ? -3.564 -0.314 -26.875 1 92.94 195 GLU A C 1
ATOM 1605 O O . GLU A 1 195 ? -2.572 0.302 -26.484 1 92.94 195 GLU A O 1
ATOM 1610 N N . ILE A 1 196 ? -4.453 -0.862 -26.125 1 93.69 196 ILE A N 1
ATOM 1611 C CA . ILE A 1 196 ? -4.32 -0.752 -24.672 1 93.69 196 ILE A CA 1
ATOM 1612 C C . ILE A 1 196 ? -3.072 -1.504 -24.219 1 93.69 196 ILE A C 1
ATOM 1614 O O . ILE A 1 196 ? -2.338 -1.026 -23.344 1 93.69 196 ILE A O 1
ATOM 1618 N N . GLU A 1 197 ? -2.875 -2.586 -24.781 1 94.5 197 GLU A N 1
ATOM 1619 C CA . GLU A 1 197 ? -1.696 -3.385 -24.469 1 94.5 197 GLU A CA 1
ATOM 1620 C C . GLU A 1 197 ? -0.412 -2.621 -24.766 1 94.5 197 GLU A C 1
ATOM 1622 O O . GLU A 1 197 ? 0.55 -2.676 -24 1 94.5 197 GLU A O 1
ATOM 1627 N N . LYS A 1 198 ? -0.406 -1.955 -25.891 1 95.69 198 LYS A N 1
ATOM 1628 C CA . LYS A 1 198 ? 0.752 -1.155 -26.281 1 95.69 198 LYS A CA 1
ATOM 1629 C C . LYS A 1 198 ? 0.989 -0.017 -25.281 1 95.69 198 LYS A C 1
ATOM 1631 O O . LYS A 1 198 ? 2.129 0.253 -24.906 1 95.69 198 LYS A O 1
ATOM 1636 N N . GLU A 1 199 ? -0.036 0.599 -24.938 1 95.75 199 GLU A N 1
ATOM 1637 C CA . GLU A 1 199 ? 0.063 1.681 -23.953 1 95.75 199 GLU A CA 1
ATOM 1638 C C . GLU A 1 199 ? 0.576 1.169 -22.609 1 95.75 199 GLU A C 1
ATOM 1640 O O . GLU A 1 199 ? 1.407 1.815 -21.969 1 95.75 199 GLU A O 1
ATOM 1645 N N . LEU A 1 200 ? 0.072 0.055 -22.25 1 96.12 200 LEU A N 1
ATOM 1646 C CA . LEU A 1 200 ? 0.505 -0.55 -21 1 96.12 200 LEU A CA 1
ATOM 1647 C C . LEU A 1 200 ? 1.992 -0.885 -21.047 1 96.12 200 LEU A C 1
ATOM 1649 O O . LEU A 1 200 ? 2.701 -0.707 -20.047 1 96.12 200 LEU A O 1
ATOM 1653 N N . LYS A 1 201 ? 2.408 -1.365 -22.125 1 97.12 201 LYS A N 1
ATOM 1654 C CA . LYS A 1 201 ? 3.826 -1.685 -22.266 1 97.12 201 LYS A CA 1
ATOM 1655 C C . LYS A 1 201 ? 4.688 -0.431 -22.125 1 97.12 201 LYS A C 1
ATOM 1657 O O . LYS A 1 201 ? 5.73 -0.453 -21.484 1 97.12 201 LYS A O 1
ATOM 1662 N N . ARG A 1 202 ? 4.289 0.645 -22.734 1 96.88 202 ARG A N 1
ATOM 1663 C CA . ARG A 1 202 ? 5 1.914 -22.609 1 96.88 202 ARG A CA 1
ATOM 1664 C C . ARG A 1 202 ? 5.062 2.379 -21.172 1 96.88 202 ARG A C 1
ATOM 1666 O O . ARG A 1 202 ? 6.109 2.828 -20.703 1 96.88 202 ARG A O 1
ATOM 1673 N N . CYS A 1 203 ? 3.957 2.229 -20.484 1 96.81 203 CYS A N 1
ATOM 1674 C CA . CYS A 1 203 ? 3.918 2.588 -19.078 1 96.81 203 CYS A CA 1
ATOM 1675 C C . CYS A 1 203 ? 4.875 1.721 -18.266 1 96.81 203 CYS A C 1
ATOM 1677 O O . CYS A 1 203 ? 5.547 2.213 -17.359 1 96.81 203 CYS A O 1
ATOM 1679 N N . ALA A 1 204 ? 4.902 0.468 -18.625 1 97.56 204 ALA A N 1
ATOM 1680 C CA . ALA A 1 204 ? 5.789 -0.457 -17.922 1 97.56 204 ALA A CA 1
ATOM 1681 C C . ALA A 1 204 ? 7.242 -0.004 -18.016 1 97.56 204 ALA A C 1
ATOM 1683 O O . ALA A 1 204 ? 7.98 -0.043 -17.031 1 97.56 204 ALA A O 1
ATOM 1684 N N . ASN A 1 205 ? 7.629 0.42 -19.156 1 97.19 205 ASN A N 1
ATOM 1685 C CA . ASN A 1 205 ? 9 0.873 -19.375 1 97.19 205 ASN A CA 1
ATOM 1686 C C . ASN A 1 205 ? 9.297 2.152 -18.594 1 97.19 205 ASN A C 1
ATOM 1688 O O . ASN A 1 205 ? 10.367 2.289 -18 1 97.19 205 ASN A O 1
ATOM 1692 N N . THR A 1 206 ? 8.391 3.055 -18.641 1 96.56 206 THR A N 1
ATOM 1693 C CA . THR A 1 206 ? 8.547 4.293 -17.875 1 96.56 206 THR A CA 1
ATOM 1694 C C . THR A 1 206 ? 8.648 4.008 -16.391 1 96.56 206 THR A C 1
ATOM 1696 O O . THR A 1 206 ? 9.484 4.594 -15.695 1 96.56 206 THR A O 1
ATOM 1699 N N . ILE A 1 207 ? 7.809 3.131 -15.945 1 96.25 207 ILE A N 1
ATOM 1700 C CA . ILE A 1 207 ? 7.785 2.738 -14.539 1 96.25 207 ILE A CA 1
ATOM 1701 C C . ILE A 1 207 ? 9.133 2.135 -14.156 1 96.25 207 ILE A C 1
ATOM 1703 O O . ILE A 1 207 ? 9.703 2.479 -13.109 1 96.25 207 ILE A O 1
ATOM 1707 N N . ALA A 1 208 ? 9.633 1.271 -14.977 1 96.56 208 ALA A N 1
ATOM 1708 C CA . ALA A 1 208 ? 10.914 0.629 -14.711 1 96.56 208 ALA A CA 1
ATOM 1709 C C . ALA A 1 208 ? 12.031 1.664 -14.578 1 96.56 208 ALA A C 1
ATOM 1711 O O . ALA A 1 208 ? 12.844 1.599 -13.656 1 96.56 208 ALA A O 1
ATOM 1712 N N . GLN A 1 209 ? 12.07 2.574 -15.461 1 96.44 209 GLN A N 1
ATOM 1713 C CA . GLN A 1 209 ? 13.086 3.627 -15.445 1 96.44 209 GLN A CA 1
ATOM 1714 C C . GLN A 1 209 ? 12.945 4.496 -14.195 1 96.44 209 GLN A C 1
ATOM 1716 O O . GLN A 1 209 ? 13.945 4.84 -13.562 1 96.44 209 GLN A O 1
ATOM 1721 N N . THR A 1 210 ? 11.766 4.828 -13.898 1 95.62 210 THR A N 1
ATOM 1722 C CA . THR A 1 210 ? 11.516 5.676 -12.734 1 95.62 210 THR A CA 1
ATOM 1723 C C . THR A 1 210 ? 11.891 4.953 -11.445 1 95.62 210 THR A C 1
ATOM 1725 O O . THR A 1 210 ? 12.453 5.559 -10.531 1 95.62 210 THR A O 1
ATOM 1728 N N . ASP A 1 211 ? 11.562 3.682 -11.359 1 95.38 211 ASP A N 1
ATOM 1729 C CA . ASP A 1 211 ? 11.953 2.867 -10.219 1 95.38 211 ASP A CA 1
ATOM 1730 C C . ASP A 1 211 ? 13.469 2.92 -10 1 95.38 211 ASP A C 1
ATOM 1732 O O . ASP A 1 211 ? 13.938 3.068 -8.875 1 95.38 211 ASP A O 1
ATOM 1736 N N . HIS A 1 212 ? 14.18 2.799 -11.07 1 96.31 212 HIS A N 1
ATOM 1737 C CA . HIS A 1 212 ? 15.641 2.834 -10.977 1 96.31 212 HIS A CA 1
ATOM 1738 C C . HIS A 1 212 ? 16.125 4.207 -10.539 1 96.31 212 HIS A C 1
ATOM 1740 O O . HIS A 1 212 ? 17.031 4.312 -9.711 1 96.31 212 HIS A O 1
ATOM 1746 N N . LYS A 1 213 ? 15.562 5.207 -11.062 1 95.25 213 LYS A N 1
ATOM 1747 C CA . LYS A 1 213 ? 15.945 6.566 -10.703 1 95.25 213 LYS A CA 1
ATOM 1748 C C . LYS A 1 213 ? 15.672 6.84 -9.227 1 95.25 213 LYS A C 1
ATOM 1750 O O . LYS A 1 213 ? 16.531 7.395 -8.531 1 95.25 213 LYS A O 1
ATOM 1755 N N . MET A 1 214 ? 14.531 6.453 -8.797 1 94.62 214 MET A N 1
ATOM 1756 C CA . MET A 1 214 ? 14.164 6.676 -7.402 1 94.62 214 MET A CA 1
ATOM 1757 C C . MET A 1 214 ? 15.102 5.926 -6.465 1 94.62 214 MET A C 1
ATOM 1759 O O . MET A 1 214 ? 15.461 6.438 -5.398 1 94.62 214 MET A O 1
ATOM 1763 N N . MET A 1 215 ? 15.43 4.75 -6.859 1 94 215 MET A N 1
ATOM 1764 C CA . MET A 1 215 ? 16.375 3.969 -6.07 1 94 215 MET A CA 1
ATOM 1765 C C . MET A 1 215 ? 17.734 4.656 -6.02 1 94 215 MET A C 1
ATOM 1767 O O . MET A 1 215 ? 18.375 4.719 -4.965 1 94 215 MET A O 1
ATOM 1771 N N . SER A 1 216 ? 18.203 5.141 -7.141 1 94.12 216 SER A N 1
ATOM 1772 C CA . SER A 1 216 ? 19.469 5.859 -7.203 1 94.12 216 SER A CA 1
ATOM 1773 C C . SER A 1 216 ? 19.453 7.09 -6.305 1 94.12 216 SER A C 1
ATOM 1775 O O . SER A 1 216 ? 20.422 7.371 -5.605 1 94.12 216 SER A O 1
ATOM 1777 N N . ILE A 1 217 ? 18.391 7.781 -6.309 1 92.5 217 ILE A N 1
ATOM 1778 C CA . ILE A 1 217 ? 18.234 8.969 -5.477 1 92.5 217 ILE A CA 1
ATOM 1779 C C . ILE A 1 217 ? 18.297 8.578 -4 1 92.5 217 ILE A C 1
ATOM 1781 O O . ILE A 1 217 ? 18.984 9.227 -3.211 1 92.5 217 ILE A O 1
ATOM 1785 N N . ARG A 1 218 ? 17.547 7.559 -3.656 1 90.81 218 ARG A N 1
ATOM 1786 C CA . ARG A 1 218 ? 17.578 7.066 -2.281 1 90.81 218 ARG A CA 1
ATOM 1787 C C . ARG A 1 218 ? 19 6.738 -1.848 1 90.81 218 ARG A C 1
ATOM 1789 O O . ARG A 1 218 ? 19.406 7.066 -0.731 1 90.81 218 ARG A O 1
ATOM 1796 N N . ASN A 1 219 ? 19.75 6.082 -2.727 1 90.62 219 ASN A N 1
ATOM 1797 C CA . ASN A 1 219 ? 21.141 5.734 -2.428 1 90.62 219 ASN A CA 1
ATOM 1798 C C . ASN A 1 219 ? 22 6.98 -2.207 1 90.62 219 ASN A C 1
ATOM 1800 O O . ASN A 1 219 ? 22.875 6.988 -1.341 1 90.62 219 ASN A O 1
ATOM 1804 N N . LYS A 1 220 ? 21.781 7.973 -2.98 1 89.12 220 LYS A N 1
ATOM 1805 C CA . LYS A 1 220 ? 22.5 9.234 -2.822 1 89.12 220 LYS A CA 1
ATOM 1806 C C . LYS A 1 220 ? 22.188 9.883 -1.479 1 89.12 220 LYS A C 1
ATOM 1808 O O . LYS A 1 220 ? 23.078 10.406 -0.809 1 89.12 220 LYS A O 1
ATOM 1813 N N . ILE A 1 221 ? 20.984 9.82 -1.11 1 86.88 221 ILE A N 1
ATOM 1814 C CA . ILE A 1 221 ? 20.547 10.414 0.151 1 86.88 221 ILE A CA 1
ATOM 1815 C C . ILE A 1 221 ? 21.172 9.656 1.319 1 86.88 221 ILE A C 1
ATOM 1817 O O . ILE A 1 221 ? 21.625 10.266 2.289 1 86.88 221 ILE A O 1
ATOM 1821 N N . GLN A 1 222 ? 21.25 8.352 1.236 1 82.62 222 GLN A N 1
ATOM 1822 C CA . GLN A 1 222 ? 21.75 7.516 2.322 1 82.62 222 GLN A CA 1
ATOM 1823 C C . GLN A 1 222 ? 23.266 7.496 2.348 1 82.62 222 GLN A C 1
ATOM 1825 O O . GLN A 1 222 ? 23.875 7.285 3.398 1 82.62 222 GLN A O 1
ATOM 1830 N N . GLY A 1 223 ? 24.031 7.254 1.265 1 73 223 GLY A N 1
ATOM 1831 C CA . GLY A 1 223 ? 25.484 7.199 1.189 1 73 223 GLY A CA 1
ATOM 1832 C C . GLY A 1 223 ? 26.156 8.43 1.763 1 73 223 GLY A C 1
ATOM 1833 O O . GLY A 1 223 ? 27.281 8.352 2.264 1 73 223 GLY A O 1
ATOM 1834 N N . ASN A 1 224 ? 25.703 9.617 1.642 1 59.41 224 ASN A N 1
ATOM 1835 C CA . ASN A 1 224 ? 26.328 10.797 2.236 1 59.41 224 ASN A CA 1
ATOM 1836 C C . ASN A 1 224 ? 26.344 10.719 3.76 1 59.41 224 ASN A C 1
ATOM 1838 O O . ASN A 1 224 ? 27 11.516 4.422 1 59.41 224 ASN A O 1
ATOM 1842 N N . SER A 1 225 ? 25.766 9.867 4.418 1 51.38 225 SER A N 1
ATOM 1843 C CA . SER A 1 225 ? 25.828 9.758 5.871 1 51.38 225 SER A CA 1
ATOM 1844 C C . SER A 1 225 ? 27.078 9.016 6.312 1 51.38 225 SER A C 1
ATOM 1846 O O . SER A 1 225 ? 27.594 9.242 7.414 1 51.38 225 SER A O 1
ATOM 1848 N N . SER A 1 226 ? 27.688 8.07 5.738 1 44.53 226 SER A N 1
ATOM 1849 C CA . SER A 1 226 ? 28.859 7.316 6.199 1 44.53 226 SER A CA 1
ATOM 1850 C C . SER A 1 226 ? 30.125 8.148 6.113 1 44.53 226 SER A C 1
ATOM 1852 O O . SER A 1 226 ? 31.156 7.789 6.691 1 44.53 226 SER A O 1
ATOM 1854 N N . LYS A 1 227 ? 30.484 9.078 5.297 1 41.22 227 LYS A N 1
ATOM 1855 C CA . LYS A 1 227 ? 31.812 9.695 5.285 1 41.22 227 LYS A CA 1
ATOM 1856 C C . LYS A 1 227 ? 32 10.594 6.5 1 41.22 227 LYS A C 1
ATOM 1858 O O . LYS A 1 227 ? 33.062 11.203 6.664 1 41.22 227 LYS A O 1
ATOM 1863 N N . GLY A 1 228 ? 31.094 10.992 7.262 1 37.22 228 GLY A N 1
ATOM 1864 C CA . GLY A 1 228 ? 31.422 11.945 8.312 1 37.22 228 GLY A CA 1
ATOM 1865 C C . GLY A 1 228 ? 32.188 11.32 9.461 1 37.22 228 GLY A C 1
ATOM 1866 O O . GLY A 1 228 ? 32.469 11.992 10.461 1 37.22 228 GLY A O 1
ATOM 1867 N N . GLY A 1 229 ? 32.344 9.969 9.695 1 36.72 229 GLY A N 1
ATOM 1868 C CA . GLY A 1 229 ? 33.094 9.609 10.875 1 36.72 229 GLY A CA 1
ATOM 1869 C C . GLY A 1 229 ? 34.594 9.75 10.68 1 36.72 229 GLY A C 1
ATOM 1870 O O . GLY A 1 229 ? 35.375 9.219 11.469 1 36.72 229 GLY A O 1
ATOM 1871 N N . LYS A 1 230 ? 35.25 10.07 9.602 1 34.53 230 LYS A N 1
ATOM 1872 C CA . LYS A 1 230 ? 36.688 9.984 9.68 1 34.53 230 LYS A CA 1
ATOM 1873 C C . LYS A 1 230 ? 37.281 11.164 10.453 1 34.53 230 LYS A C 1
ATOM 1875 O O . LYS A 1 230 ? 38.469 11.422 10.398 1 34.53 230 LYS A O 1
ATOM 1880 N N . HIS A 1 231 ? 36.625 12.102 11.023 1 28.27 231 HIS A N 1
ATOM 1881 C CA . HIS A 1 231 ? 37.625 13.039 11.547 1 28.27 231 HIS A CA 1
ATOM 1882 C C . HIS A 1 231 ? 38.562 12.352 12.539 1 28.27 231 HIS A C 1
ATOM 1884 O O . HIS A 1 231 ? 38.281 11.242 13 1 28.27 231 HIS A O 1
ATOM 1890 N N . GLU A 1 232 ? 39.031 13.133 13.789 1 24.86 232 GLU A N 1
ATOM 1891 C CA . GLU A 1 232 ? 40.188 13.438 14.625 1 24.86 232 GLU A CA 1
ATOM 1892 C C . GLU A 1 232 ? 40.375 12.375 15.711 1 24.86 232 GLU A C 1
ATOM 1894 O O . GLU A 1 232 ? 39.5 12.203 16.578 1 24.86 232 GLU A O 1
ATOM 1899 N N . ILE A 1 233 ? 40.906 11.156 15.367 1 19.05 233 ILE A N 1
ATOM 1900 C CA . ILE A 1 233 ? 42.031 10.883 16.266 1 19.05 233 ILE A CA 1
ATOM 1901 C C . ILE A 1 233 ? 43.25 11.711 15.852 1 19.05 233 ILE A C 1
ATOM 1903 O O . ILE A 1 233 ? 43.562 11.82 14.656 1 19.05 233 ILE A O 1
ATOM 1907 N N . MET B 1 1 ? 7.367 4.18 24.594 1 32.5 1 MET B N 1
ATOM 1908 C CA . MET B 1 1 ? 8.273 5.113 23.922 1 32.5 1 MET B CA 1
ATOM 1909 C C . MET B 1 1 ? 7.777 6.547 24.062 1 32.5 1 MET B C 1
ATOM 1911 O O . MET B 1 1 ? 8.578 7.477 24.172 1 32.5 1 MET B O 1
ATOM 1915 N N . ILE B 1 2 ? 6.395 6.578 24.188 1 40.75 2 ILE B N 1
ATOM 1916 C CA . ILE B 1 2 ? 5.742 7.875 24.328 1 40.75 2 ILE B CA 1
ATOM 1917 C C . ILE B 1 2 ? 6.176 8.531 25.641 1 40.75 2 ILE B C 1
ATOM 1919 O O . ILE B 1 2 ? 6.484 9.719 25.672 1 40.75 2 ILE B O 1
ATOM 1923 N N . ASN B 1 3 ? 6.414 7.617 26.5 1 44.88 3 ASN B N 1
ATOM 1924 C CA . ASN B 1 3 ? 6.668 8.133 27.844 1 44.88 3 ASN B CA 1
ATOM 1925 C C . ASN B 1 3 ? 8.047 8.781 27.938 1 44.88 3 ASN B C 1
ATOM 1927 O O . ASN B 1 3 ? 8.211 9.797 28.609 1 44.88 3 ASN B O 1
ATOM 1931 N N . LYS B 1 4 ? 8.875 8.18 27.188 1 48.84 4 LYS B N 1
ATOM 1932 C CA . LYS B 1 4 ? 10.25 8.602 27.438 1 48.84 4 LYS B CA 1
ATOM 1933 C C . LYS B 1 4 ? 10.523 9.977 26.828 1 48.84 4 LYS B C 1
ATOM 1935 O O . LYS B 1 4 ? 11.227 10.797 27.406 1 48.84 4 LYS B O 1
ATOM 1940 N N . ASP B 1 5 ? 10.016 10.102 25.703 1 45.69 5 ASP B N 1
ATOM 1941 C CA . ASP B 1 5 ? 10.32 11.352 25.016 1 45.69 5 ASP B CA 1
ATOM 1942 C C . ASP B 1 5 ? 9.703 12.539 25.75 1 45.69 5 ASP B C 1
ATOM 1944 O O . ASP B 1 5 ? 10.32 13.609 25.828 1 45.69 5 ASP B O 1
ATOM 1948 N N . PHE B 1 6 ? 8.578 12.289 26.25 1 47.38 6 PHE B N 1
ATOM 1949 C CA . PHE B 1 6 ? 7.91 13.336 27 1 47.38 6 PHE B CA 1
ATOM 1950 C C . PHE B 1 6 ? 8.742 13.734 28.219 1 47.38 6 PHE B C 1
ATOM 1952 O O . PHE B 1 6 ? 8.867 14.922 28.531 1 47.38 6 PHE B O 1
ATOM 1959 N N . ASN B 1 7 ? 9.289 12.695 28.766 1 47.72 7 ASN B N 1
ATOM 1960 C CA . ASN B 1 7 ? 10.094 12.977 29.953 1 47.72 7 ASN B CA 1
ATOM 1961 C C . ASN B 1 7 ? 11.266 13.898 29.625 1 47.72 7 ASN B C 1
ATOM 1963 O O . ASN B 1 7 ? 11.594 14.781 30.422 1 47.72 7 ASN B O 1
ATOM 1967 N N . LYS B 1 8 ? 11.727 13.711 28.5 1 46.97 8 LYS B N 1
ATOM 1968 C CA . LYS B 1 8 ? 12.938 14.461 28.172 1 46.97 8 LYS B CA 1
ATOM 1969 C C . LYS B 1 8 ? 12.617 15.938 27.969 1 46.97 8 LYS B C 1
ATOM 1971 O O . LYS B 1 8 ? 13.391 16.812 28.375 1 46.97 8 LYS B O 1
ATOM 1976 N N . ILE B 1 9 ? 11.609 16.125 27.266 1 48.44 9 ILE B N 1
ATOM 1977 C CA . ILE B 1 9 ? 11.211 17.5 26.969 1 48.44 9 ILE B CA 1
ATOM 1978 C C . ILE B 1 9 ? 10.906 18.25 28.25 1 48.44 9 ILE B C 1
ATOM 1980 O O . ILE B 1 9 ? 11.352 19.391 28.438 1 48.44 9 ILE B O 1
ATOM 1984 N N . VAL B 1 10 ? 10.141 17.547 29.016 1 46.81 10 VAL B N 1
ATOM 1985 C CA . VAL B 1 10 ? 9.797 18.156 30.297 1 46.81 10 VAL B CA 1
ATOM 1986 C C . VAL B 1 10 ? 11.047 18.297 31.156 1 46.81 10 VAL B C 1
ATOM 1988 O O . VAL B 1 10 ? 11.234 19.297 31.844 1 46.81 10 VAL B O 1
ATOM 1991 N N . LEU B 1 11 ? 11.891 17.297 30.906 1 45.91 11 LEU B N 1
ATOM 1992 C CA . LEU B 1 11 ? 13.086 17.344 31.75 1 45.91 11 LEU B CA 1
ATOM 1993 C C . LEU B 1 11 ? 14.094 18.344 31.203 1 45.91 11 LEU B C 1
ATOM 1995 O O . LEU B 1 11 ? 14.992 18.781 31.938 1 45.91 11 LEU B O 1
ATOM 1999 N N . ASN B 1 12 ? 14.266 18.328 29.922 1 43.19 12 ASN B N 1
ATOM 2000 C CA . ASN B 1 12 ? 15.352 19.203 29.484 1 43.19 12 ASN B CA 1
ATOM 2001 C C . ASN B 1 12 ? 15.055 20.672 29.797 1 43.19 12 ASN B C 1
ATOM 2003 O O . ASN B 1 12 ? 15.797 21.562 29.391 1 43.19 12 ASN B O 1
ATOM 2007 N N . LYS B 1 13 ? 13.82 21.109 29.578 1 41.31 13 LYS B N 1
ATOM 2008 C CA . LYS B 1 13 ? 13.734 22.438 30.156 1 41.31 13 LYS B CA 1
ATOM 2009 C C . LYS B 1 13 ? 14.203 22.438 31.609 1 41.31 13 LYS B C 1
ATOM 2011 O O . LYS B 1 13 ? 14.07 21.438 32.312 1 41.31 13 LYS B O 1
ATOM 2016 N N . SER B 1 14 ? 14.703 23.547 32.25 1 38.59 14 SER B N 1
ATOM 2017 C CA . SER B 1 14 ? 15.5 23.672 33.469 1 38.59 14 SER B CA 1
ATOM 2018 C C . SER B 1 14 ? 15.055 22.672 34.531 1 38.59 14 SER B C 1
ATOM 2020 O O . SER B 1 14 ? 15.875 21.906 35.031 1 38.59 14 SER B O 1
ATOM 2022 N N . SER B 1 15 ? 14.492 23.297 35.781 1 37.69 15 SER B N 1
ATOM 2023 C CA . SER B 1 15 ? 14.289 23.047 37.219 1 37.69 15 SER B CA 1
ATOM 2024 C C . SER B 1 15 ? 13.289 21.922 37.438 1 37.69 15 SER B C 1
ATOM 2026 O O . SER B 1 15 ? 12.352 21.75 36.656 1 37.69 15 SER B O 1
ATOM 2028 N N . LEU B 1 16 ? 13.57 20.734 38.188 1 43.28 16 LEU B N 1
ATOM 2029 C CA . LEU B 1 16 ? 12.523 20 38.906 1 43.28 16 LEU B CA 1
ATOM 2030 C C . LEU B 1 16 ? 11.227 20.812 38.969 1 43.28 16 LEU B C 1
ATOM 2032 O O . LEU B 1 16 ? 11.234 22 39.312 1 43.28 16 LEU B O 1
ATOM 2036 N N . PRO B 1 17 ? 10.289 20.469 38.062 1 49 17 PRO B N 1
ATOM 2037 C CA . PRO B 1 17 ? 9.141 21.359 38.25 1 49 17 PRO B CA 1
ATOM 2038 C C . PRO B 1 17 ? 9 21.844 39.688 1 49 17 PRO B C 1
ATOM 2040 O O . PRO B 1 17 ? 9.312 21.094 40.625 1 49 17 PRO B O 1
ATOM 2043 N N . ASN B 1 18 ? 9.375 23 40 1 55 18 ASN B N 1
ATOM 2044 C CA . ASN B 1 18 ? 9.164 23.531 41.344 1 55 18 ASN B CA 1
ATOM 2045 C C . ASN B 1 18 ? 7.934 22.922 42 1 55 18 ASN B C 1
ATOM 2047 O O . ASN B 1 18 ? 7.883 22.781 43.219 1 55 18 ASN B O 1
ATOM 2051 N N . ASP B 1 19 ? 6.828 22.406 41.094 1 59.75 19 ASP B N 1
ATOM 2052 C CA . ASP B 1 19 ? 5.625 21.797 41.656 1 59.75 19 ASP B CA 1
ATOM 2053 C C . ASP B 1 19 ? 5.301 20.484 40.938 1 59.75 19 ASP B C 1
ATOM 2055 O O . ASP B 1 19 ? 4.621 20.469 39.906 1 59.75 19 ASP B O 1
ATOM 2059 N N . PRO B 1 20 ? 5.945 19.391 41.375 1 62.53 20 PRO B N 1
ATOM 2060 C CA . PRO B 1 20 ? 5.758 18.047 40.812 1 62.53 20 PRO B CA 1
ATOM 2061 C C . PRO B 1 20 ? 4.297 17.734 40.531 1 62.53 20 PRO B C 1
ATOM 2063 O O . PRO B 1 20 ? 3.998 17.062 39.531 1 62.53 20 PRO B O 1
ATOM 2066 N N . GLU B 1 21 ? 3.469 18.188 41.438 1 59.47 21 GLU B N 1
ATOM 2067 C CA . GLU B 1 21 ? 2.047 17.938 41.219 1 59.47 21 GLU B CA 1
ATOM 2068 C C . GLU B 1 21 ? 1.567 18.562 39.906 1 59.47 21 GLU B C 1
ATOM 2070 O O . GLU B 1 21 ? 0.811 17.938 39.156 1 59.47 21 GLU B O 1
ATOM 2075 N N . LYS B 1 22 ? 1.969 19.812 39.625 1 63.94 22 LYS B N 1
ATOM 2076 C CA . LYS B 1 22 ? 1.592 20.516 38.406 1 63.94 22 LYS B CA 1
ATOM 2077 C C . LYS B 1 22 ? 2.174 19.812 37.188 1 63.94 22 LYS B C 1
ATOM 2079 O O . LYS B 1 22 ? 1.52 19.734 36.125 1 63.94 22 LYS B O 1
ATOM 2084 N N . PHE B 1 23 ? 3.232 19.281 37.469 1 64.12 23 PHE B N 1
ATOM 2085 C CA . PHE B 1 23 ? 3.898 18.562 36.406 1 64.12 23 PHE B CA 1
ATOM 2086 C C . PHE B 1 23 ? 3.137 17.297 36.031 1 64.12 23 PHE B C 1
ATOM 2088 O O . PHE B 1 23 ? 2.871 17.031 34.875 1 64.12 23 PHE B O 1
ATOM 2095 N N . PHE B 1 24 ? 2.785 16.609 37.031 1 65.44 24 PHE B N 1
ATOM 2096 C CA . PHE B 1 24 ? 2.062 15.367 36.812 1 65.44 24 PHE B CA 1
ATOM 2097 C C . PHE B 1 24 ? 0.694 15.633 36.188 1 65.44 24 PHE B C 1
ATOM 2099 O O . PHE B 1 24 ? 0.24 14.883 35.344 1 65.44 24 PHE B O 1
ATOM 2106 N N . GLU B 1 25 ? 0.082 16.703 36.688 1 68.81 25 GLU B N 1
ATOM 2107 C CA . GLU B 1 25 ? -1.217 17.078 36.125 1 68.81 25 GLU B CA 1
ATOM 2108 C C . GLU B 1 25 ? -1.105 17.453 34.656 1 68.81 25 GLU B C 1
ATOM 2110 O O . GLU B 1 25 ? -1.973 17.094 33.875 1 68.81 25 GLU B O 1
ATOM 2115 N N . GLY B 1 26 ? -0.128 18.141 34.406 1 72.69 26 GLY B N 1
ATOM 2116 C CA . GLY B 1 26 ? 0.126 18.516 33.031 1 72.69 26 GLY B CA 1
ATOM 2117 C C . GLY B 1 26 ? 0.346 17.312 32.125 1 72.69 26 GLY B C 1
ATOM 2118 O O . GLY B 1 26 ? -0.192 17.25 31.016 1 72.69 26 GLY B O 1
ATOM 2119 N N . MET B 1 27 ? 0.916 16.344 32.688 1 75.62 27 MET B N 1
ATOM 2120 C CA . MET B 1 27 ? 1.189 15.109 31.953 1 75.62 27 MET B CA 1
ATOM 2121 C C . MET B 1 27 ? -0.094 14.32 31.703 1 75.62 27 MET B C 1
ATOM 2123 O O . MET B 1 27 ? -0.284 13.75 30.641 1 75.62 27 MET B O 1
ATOM 2127 N N . SER B 1 28 ? -0.889 14.328 32.688 1 82.75 28 SER B N 1
ATOM 2128 C CA . SER B 1 28 ? -2.154 13.609 32.594 1 82.75 28 SER B CA 1
ATOM 2129 C C . SER B 1 28 ? -3.057 14.242 31.531 1 82.75 28 SER B C 1
ATOM 2131 O O . SER B 1 28 ? -3.646 13.539 30.703 1 82.75 28 SER B O 1
ATOM 2133 N N . HIS B 1 29 ? -3.104 15.594 31.562 1 85.5 29 HIS B N 1
ATOM 2134 C CA . HIS B 1 29 ? -3.928 16.312 30.578 1 85.5 29 HIS B CA 1
ATOM 2135 C C . HIS B 1 29 ? -3.406 16.109 29.172 1 85.5 29 HIS B C 1
ATOM 2137 O O . HIS B 1 29 ? -4.191 15.992 28.219 1 85.5 29 HIS B O 1
ATOM 2143 N N . PHE B 1 30 ? -2.164 15.984 29.078 1 88 30 PHE B N 1
ATOM 2144 C CA . PHE B 1 30 ? -1.563 15.766 27.781 1 88 30 PHE B CA 1
ATOM 2145 C C . PHE B 1 30 ? -1.856 14.352 27.266 1 88 30 PHE B C 1
ATOM 2147 O O . PHE B 1 30 ? -2.17 14.164 26.094 1 88 30 PHE B O 1
ATOM 2154 N N . ARG B 1 31 ? -1.804 13.477 28.125 1 89.44 31 ARG B N 1
ATOM 2155 C CA . ARG B 1 31 ? -2.127 12.102 27.766 1 89.44 31 ARG B CA 1
ATOM 2156 C C . ARG B 1 31 ? -3.57 11.984 27.281 1 89.44 31 ARG B C 1
ATOM 2158 O O . ARG B 1 31 ? -3.854 11.258 26.328 1 89.44 31 ARG B O 1
ATOM 2165 N N . GLU B 1 32 ? -4.387 12.672 27.953 1 90 32 GLU B N 1
ATOM 2166 C CA . GLU B 1 32 ? -5.789 12.688 27.562 1 90 32 GLU B CA 1
ATOM 2167 C C . GLU B 1 32 ? -5.965 13.297 26.172 1 90 32 GLU B C 1
ATOM 2169 O O . GLU B 1 32 ? -6.754 12.805 25.359 1 90 32 GLU B O 1
ATOM 2174 N N . LEU B 1 33 ? -5.289 14.359 25.969 1 91.88 33 LEU B N 1
ATOM 2175 C CA . LEU B 1 33 ? -5.344 15.023 24.672 1 91.88 33 LEU B CA 1
ATOM 2176 C C . LEU B 1 33 ? -4.875 14.094 23.562 1 91.88 33 LEU B C 1
ATOM 2178 O O . LEU B 1 33 ? -5.523 13.992 22.516 1 91.88 33 LEU B O 1
ATOM 2182 N N . MET B 1 34 ? -3.812 13.359 23.812 1 94.06 34 MET B N 1
ATOM 2183 C CA . MET B 1 34 ? -3.293 12.422 22.812 1 94.06 34 MET B CA 1
ATOM 2184 C C . MET B 1 34 ? -4.293 11.305 22.547 1 94.06 34 MET B C 1
ATOM 2186 O O . MET B 1 34 ? -4.441 10.867 21.406 1 94.06 34 MET B O 1
ATOM 2190 N N . MET B 1 35 ? -4.906 10.914 23.562 1 93.88 35 MET B N 1
ATOM 2191 C CA . MET B 1 35 ? -5.938 9.891 23.406 1 93.88 35 MET B CA 1
ATOM 2192 C C . MET B 1 35 ? -7.086 10.391 22.547 1 93.88 35 MET B C 1
ATOM 2194 O O . MET B 1 35 ? -7.629 9.641 21.734 1 93.88 35 MET B O 1
ATOM 2198 N N . MET B 1 36 ? -7.441 11.625 22.703 1 94.5 36 MET B N 1
ATOM 2199 C CA . MET B 1 36 ? -8.508 12.219 21.891 1 94.5 36 MET B CA 1
ATOM 2200 C C . MET B 1 36 ? -8.133 12.219 20.422 1 94.5 36 MET B C 1
ATOM 2202 O O . MET B 1 36 ? -8.945 11.859 19.562 1 94.5 36 MET B O 1
ATOM 2206 N N . TYR B 1 37 ? -6.934 12.57 20.188 1 97.25 37 TYR B N 1
ATOM 2207 C CA . TYR B 1 37 ? -6.465 12.578 18.797 1 97.25 37 TYR B CA 1
ATOM 2208 C C . TYR B 1 37 ? -6.441 11.164 18.234 1 97.25 37 TYR B C 1
ATOM 2210 O O . TYR B 1 37 ? -6.82 10.953 17.078 1 97.25 37 TYR B O 1
ATOM 2218 N N . GLN B 1 38 ? -6.008 10.242 19.016 1 97.31 38 GLN B N 1
ATOM 2219 C CA . GLN B 1 38 ? -6.008 8.844 18.578 1 97.31 38 GLN B CA 1
ATOM 2220 C C . GLN B 1 38 ? -7.426 8.359 18.281 1 97.31 38 GLN B C 1
ATOM 2222 O O . GLN B 1 38 ? -7.641 7.605 17.328 1 97.31 38 GLN B O 1
ATOM 2227 N N . SER B 1 39 ? -8.289 8.773 19.078 1 97.31 39 SER B N 1
ATOM 2228 C CA . SER B 1 39 ? -9.688 8.406 18.891 1 97.31 39 SER B CA 1
ATOM 2229 C C . SER B 1 39 ? -10.242 8.992 17.594 1 97.31 39 SER B C 1
ATOM 2231 O O . SER B 1 39 ? -10.969 8.32 16.859 1 97.31 39 SER B O 1
ATOM 2233 N N . ALA B 1 40 ? -9.891 10.211 17.344 1 97.81 40 ALA B N 1
ATOM 2234 C CA . ALA B 1 40 ? -10.312 10.844 16.094 1 97.81 40 ALA B CA 1
ATOM 2235 C C . ALA B 1 40 ? -9.773 10.094 14.891 1 97.81 40 ALA B C 1
ATOM 2237 O O . ALA B 1 40 ? -10.492 9.867 13.914 1 97.81 40 ALA B O 1
ATOM 2238 N N . ILE B 1 41 ? -8.562 9.664 14.961 1 98.44 41 ILE B N 1
ATOM 2239 C CA . ILE B 1 41 ? -7.934 8.898 13.898 1 98.44 41 ILE B CA 1
ATOM 2240 C C . ILE B 1 41 ? -8.703 7.598 13.672 1 98.44 41 ILE B C 1
ATOM 2242 O O . ILE B 1 41 ? -8.992 7.23 12.531 1 98.44 41 ILE B O 1
ATOM 2246 N N . ARG B 1 42 ? -9.023 6.965 14.742 1 97.38 42 ARG B N 1
ATOM 2247 C CA . ARG B 1 42 ? -9.75 5.707 14.656 1 97.38 42 ARG B CA 1
ATOM 2248 C C . ARG B 1 42 ? -11.102 5.898 13.969 1 97.38 42 ARG B C 1
ATOM 2250 O O . ARG B 1 42 ? -11.492 5.094 13.125 1 97.38 42 ARG B O 1
ATOM 2257 N N . GLU B 1 43 ? -11.727 6.969 14.344 1 97.31 43 GLU B N 1
ATOM 2258 C CA . GLU B 1 43 ? -13.031 7.262 13.758 1 97.31 43 GLU B CA 1
ATOM 2259 C C . GLU B 1 43 ? -12.922 7.531 12.258 1 97.31 43 GLU B C 1
ATOM 2261 O O . GLU B 1 43 ? -13.672 6.965 11.461 1 97.31 43 GLU B O 1
ATOM 2266 N N . VAL B 1 44 ? -12.031 8.336 11.914 1 98.31 44 VAL B N 1
ATOM 2267 C CA . VAL B 1 44 ? -11.875 8.711 10.508 1 98.31 44 VAL B CA 1
ATOM 2268 C C . VAL B 1 44 ? -11.422 7.5 9.695 1 98.31 44 VAL B C 1
ATOM 2270 O O . VAL B 1 44 ? -11.906 7.27 8.586 1 98.31 44 VAL B O 1
ATOM 2273 N N . THR B 1 45 ? -10.492 6.758 10.242 1 98.31 45 THR B N 1
ATOM 2274 C CA . THR B 1 45 ? -10.008 5.562 9.562 1 98.31 45 THR B CA 1
ATOM 2275 C C . THR B 1 45 ? -11.148 4.582 9.305 1 98.31 45 THR B C 1
ATOM 2277 O O . THR B 1 45 ? -11.227 3.98 8.234 1 98.31 45 THR B O 1
ATOM 2280 N N . THR B 1 46 ? -11.969 4.473 10.266 1 97.19 46 THR B N 1
ATOM 2281 C CA . THR B 1 46 ? -13.125 3.596 10.117 1 97.19 46 THR B CA 1
ATOM 2282 C C . THR B 1 46 ? -14.031 4.082 8.992 1 97.19 46 THR B C 1
ATOM 2284 O O . THR B 1 46 ? -14.469 3.293 8.148 1 97.19 46 THR B O 1
ATOM 2287 N N . LYS B 1 47 ? -14.328 5.289 8.977 1 97.69 47 LYS B N 1
ATOM 2288 C CA . LYS B 1 47 ? -15.164 5.867 7.922 1 97.69 47 LYS B CA 1
ATOM 2289 C C . LYS B 1 47 ? -14.547 5.625 6.547 1 97.69 47 LYS B C 1
ATOM 2291 O O . LYS B 1 47 ? -15.25 5.258 5.602 1 97.69 47 LYS B O 1
ATOM 2296 N N . LEU B 1 48 ? -13.258 5.82 6.426 1 97.94 48 LEU B N 1
ATOM 2297 C CA . LEU B 1 48 ? -12.555 5.621 5.168 1 97.94 48 LEU B CA 1
ATOM 2298 C C . LEU B 1 48 ? -12.609 4.16 4.738 1 97.94 48 LEU B C 1
ATOM 2300 O O . LEU B 1 48 ? -12.789 3.863 3.553 1 97.94 48 LEU B O 1
ATOM 2304 N N . THR B 1 49 ? -12.445 3.27 5.684 1 96.25 49 THR B N 1
ATOM 2305 C CA . THR B 1 49 ? -12.492 1.84 5.402 1 96.25 49 THR B CA 1
ATOM 2306 C C . THR B 1 49 ? -13.875 1.438 4.891 1 96.25 49 THR B C 1
ATOM 2308 O O . THR B 1 49 ? -13.984 0.66 3.939 1 96.25 49 THR B O 1
ATOM 2311 N N . ILE B 1 50 ? -14.883 1.978 5.473 1 95.12 50 ILE B N 1
ATOM 2312 C CA . ILE B 1 50 ? -16.25 1.703 5.062 1 95.12 50 ILE B CA 1
ATOM 2313 C C . ILE B 1 50 ? -16.484 2.213 3.641 1 95.12 50 ILE B C 1
ATOM 2315 O O . ILE B 1 50 ? -17.062 1.516 2.811 1 95.12 50 ILE B O 1
ATOM 2319 N N . LEU B 1 51 ? -16.031 3.41 3.404 1 94.44 51 LEU B N 1
ATOM 2320 C CA . LEU B 1 51 ? -16.156 3.969 2.061 1 94.44 51 LEU B CA 1
ATOM 2321 C C . LEU B 1 51 ? -15.438 3.09 1.043 1 94.44 51 LEU B C 1
ATOM 2323 O O . LEU B 1 51 ? -15.938 2.877 -0.063 1 94.44 51 LEU B O 1
ATOM 2327 N N . ASN B 1 52 ? -14.227 2.609 1.389 1 94.56 52 ASN B N 1
ATOM 2328 C CA . ASN B 1 52 ? -13.453 1.729 0.519 1 94.56 52 ASN B CA 1
ATOM 2329 C C . ASN B 1 52 ? -14.227 0.458 0.178 1 94.56 52 ASN B C 1
ATOM 2331 O O . ASN B 1 52 ? -14.242 0.03 -0.978 1 94.56 52 ASN B O 1
ATOM 2335 N N . ASP B 1 53 ? -14.844 -0.097 1.197 1 90.75 53 ASP B N 1
ATOM 2336 C CA . ASP B 1 53 ? -15.648 -1.302 1.016 1 90.75 53 ASP B CA 1
ATOM 2337 C C . ASP B 1 53 ? -16.828 -1.035 0.095 1 90.75 53 ASP B C 1
ATOM 2339 O O . ASP B 1 53 ? -17.141 -1.841 -0.789 1 90.75 53 ASP B O 1
ATOM 2343 N N . GLU B 1 54 ? -17.453 0.029 0.321 1 90.06 54 GLU B N 1
ATOM 2344 C CA . GLU B 1 54 ? -18.609 0.4 -0.492 1 90.06 54 GLU B CA 1
ATOM 2345 C C . GLU B 1 54 ? -18.234 0.541 -1.962 1 90.06 54 GLU B C 1
ATOM 2347 O O . GLU B 1 54 ? -18.922 0.035 -2.842 1 90.06 54 GLU B O 1
ATOM 2352 N N . LEU B 1 55 ? -17.156 1.184 -2.154 1 88.06 55 LEU B N 1
ATOM 2353 C CA . LEU B 1 55 ? -16.719 1.454 -3.521 1 88.06 55 LEU B CA 1
ATOM 2354 C C . LEU B 1 55 ? -16.25 0.176 -4.203 1 88.06 55 LEU B C 1
ATOM 2356 O O . LEU B 1 55 ? -16.266 0.081 -5.434 1 88.06 55 LEU B O 1
ATOM 2360 N N . SER B 1 56 ? -15.789 -0.765 -3.422 1 84.12 56 SER B N 1
ATOM 2361 C CA . SER B 1 56 ? -15.305 -2.023 -3.975 1 84.12 56 SER B CA 1
ATOM 2362 C C . SER B 1 56 ? -16.453 -2.889 -4.477 1 84.12 56 SER B C 1
ATOM 2364 O O . SER B 1 56 ? -16.25 -3.785 -5.297 1 84.12 56 SER B O 1
ATOM 2366 N N . ILE B 1 57 ? -17.656 -2.799 -3.859 1 78.75 57 ILE B N 1
ATOM 2367 C CA . ILE B 1 57 ? -18.828 -3.541 -4.289 1 78.75 57 ILE B CA 1
ATOM 2368 C C . ILE B 1 57 ? -19.219 -3.123 -5.707 1 78.75 57 ILE B C 1
ATOM 2370 O O . ILE B 1 57 ? -19.578 -3.963 -6.531 1 78.75 57 ILE B O 1
ATOM 2374 N N . GLY B 1 58 ? -19.219 -1.868 -5.941 1 63.5 58 GLY B N 1
ATOM 2375 C CA . GLY B 1 58 ? -19.594 -1.367 -7.254 1 63.5 58 GLY B CA 1
ATOM 2376 C C . GLY B 1 58 ? -18.484 -1.465 -8.273 1 63.5 58 GLY B C 1
ATOM 2377 O O . GLY B 1 58 ? -18.719 -1.42 -9.484 1 63.5 58 GLY B O 1
ATOM 2378 N N . ASN B 1 59 ? -17.375 -1.498 -7.641 1 62.31 59 ASN B N 1
ATOM 2379 C CA . ASN B 1 59 ? -16.188 -1.5 -8.492 1 62.31 59 ASN B CA 1
ATOM 2380 C C . ASN B 1 59 ? -15.398 -2.805 -8.359 1 62.31 59 ASN B C 1
ATOM 2382 O O . ASN B 1 59 ? -15.625 -3.574 -7.422 1 62.31 59 ASN B O 1
ATOM 2386 N N . ARG B 1 60 ? -14.789 -3.232 -9.352 1 61.56 60 ARG B N 1
ATOM 2387 C CA . ARG B 1 60 ? -14.023 -4.477 -9.328 1 61.56 60 ARG B CA 1
ATOM 2388 C C . ARG B 1 60 ? -12.812 -4.359 -8.414 1 61.56 60 ARG B C 1
ATOM 2390 O O . ARG B 1 60 ? -12.188 -5.363 -8.062 1 61.56 60 ARG B O 1
ATOM 2397 N N . LYS B 1 61 ? -12.547 -3.139 -7.945 1 74.69 61 LYS B N 1
ATOM 2398 C CA . LYS B 1 61 ? -11.352 -3.068 -7.109 1 74.69 61 LYS B CA 1
ATOM 2399 C C . LYS B 1 61 ? -11.484 -1.971 -6.055 1 74.69 61 LYS B C 1
ATOM 2401 O O . LYS B 1 61 ? -12.141 -0.958 -6.289 1 74.69 61 LYS B O 1
ATOM 2406 N N . ASN B 1 62 ? -10.812 -2.162 -5.016 1 83.56 62 ASN B N 1
ATOM 2407 C CA . ASN B 1 62 ? -10.766 -1.194 -3.926 1 83.56 62 ASN B CA 1
ATOM 2408 C C . ASN B 1 62 ? -9.953 0.042 -4.309 1 83.56 62 ASN B C 1
ATOM 2410 O O . ASN B 1 62 ? -8.797 -0.069 -4.715 1 83.56 62 ASN B O 1
ATOM 2414 N N . PRO B 1 63 ? -10.578 1.194 -4.18 1 90.88 63 PRO B N 1
ATOM 2415 C CA . PRO B 1 63 ? -9.859 2.424 -4.535 1 90.88 63 PRO B CA 1
ATOM 2416 C C . PRO B 1 63 ? -8.703 2.727 -3.592 1 90.88 63 PRO B C 1
ATOM 2418 O O . PRO B 1 63 ? -7.715 3.35 -3.998 1 90.88 63 PRO B O 1
ATOM 2421 N N . ILE B 1 64 ? -8.891 2.328 -2.332 1 94.06 64 ILE B N 1
ATOM 2422 C CA . ILE B 1 64 ? -7.844 2.586 -1.351 1 94.06 64 ILE B CA 1
ATOM 2423 C C . ILE B 1 64 ? -6.934 1.365 -1.236 1 94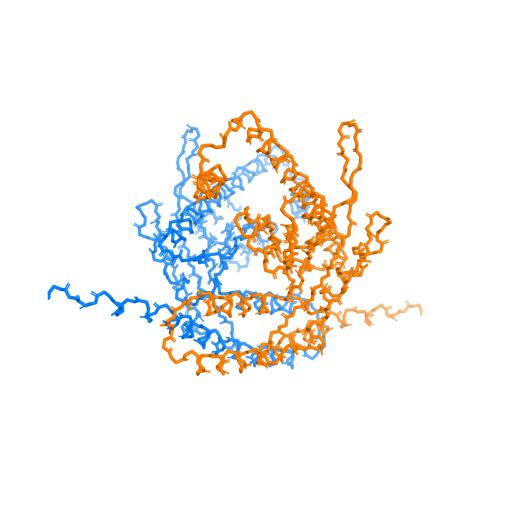.06 64 ILE B C 1
ATOM 2425 O O . ILE B 1 64 ? -7.402 0.258 -0.963 1 94.06 64 ILE B O 1
ATOM 2429 N N . GLN B 1 65 ? -5.688 1.665 -1.493 1 89.88 65 GLN B N 1
ATOM 2430 C CA . GLN B 1 65 ? -4.703 0.597 -1.363 1 89.88 65 GLN B CA 1
ATOM 2431 C C . GLN B 1 65 ? -4.34 0.358 0.099 1 89.88 65 GLN B C 1
ATOM 2433 O O . GLN B 1 65 ? -4.316 -0.785 0.56 1 89.88 65 GLN B O 1
ATOM 2438 N N . PHE B 1 66 ? -4 1.381 0.808 1 89.81 66 PHE B N 1
ATOM 2439 C CA . PHE B 1 66 ? -3.754 1.27 2.24 1 89.81 66 PHE B CA 1
ATOM 2440 C C . PHE B 1 66 ? -3.912 2.621 2.924 1 89.81 66 PHE B C 1
ATOM 2442 O O . PHE B 1 66 ? -3.994 3.654 2.258 1 89.81 66 PHE B O 1
ATOM 2449 N N . ILE B 1 67 ? -4.074 2.607 4.246 1 95.88 67 ILE B N 1
ATOM 2450 C CA . ILE B 1 67 ? -4.219 3.787 5.094 1 95.88 67 ILE B CA 1
ATOM 2451 C C . ILE B 1 67 ? -3.158 3.766 6.191 1 95.88 67 ILE B C 1
ATOM 2453 O O . ILE B 1 67 ? -2.904 2.721 6.797 1 95.88 67 ILE B O 1
ATOM 2457 N N . LYS B 1 68 ? -2.488 4.871 6.328 1 92.94 68 LYS B N 1
ATOM 2458 C CA . LYS B 1 68 ? -1.573 5.059 7.449 1 92.94 68 LYS B CA 1
ATOM 2459 C C . LYS B 1 68 ? -2.008 6.23 8.32 1 92.94 68 LYS B C 1
ATOM 2461 O O . LYS B 1 68 ? -2.641 7.172 7.84 1 92.94 68 LYS B O 1
ATOM 2466 N N . SER B 1 69 ? -1.734 6.047 9.602 1 96.56 69 SER B N 1
ATOM 2467 C CA . SER B 1 69 ? -2.07 7.133 10.516 1 96.56 69 SER B CA 1
ATOM 2468 C C . SER B 1 69 ? -0.957 7.363 11.531 1 96.56 69 SER B C 1
ATOM 2470 O O . SER B 1 69 ? -0.099 6.5 11.727 1 96.56 69 SER B O 1
ATOM 2472 N N . ARG B 1 70 ? -0.966 8.57 12.016 1 93.06 70 ARG B N 1
ATOM 2473 C CA . ARG B 1 70 ? 0.002 8.906 13.055 1 93.06 70 ARG B CA 1
ATOM 2474 C C . ARG B 1 70 ? -0.509 10.039 13.93 1 93.06 70 ARG B C 1
ATOM 2476 O O . ARG B 1 70 ? -1.26 10.898 13.469 1 93.06 70 ARG B O 1
ATOM 2483 N N . VAL B 1 71 ? -0.078 10.016 15.18 1 95.75 71 VAL B N 1
ATOM 2484 C CA . VAL B 1 71 ? -0.2 11.188 16.047 1 95.75 71 VAL B CA 1
ATOM 2485 C C . VAL B 1 71 ? 1.156 11.875 16.188 1 95.75 71 VAL B C 1
ATOM 2487 O O . VAL B 1 71 ? 2.172 11.219 16.422 1 95.75 71 VAL B O 1
ATOM 2490 N N . LYS B 1 72 ? 1.16 13.164 15.977 1 93.56 72 LYS B N 1
ATOM 2491 C CA . LYS B 1 72 ? 2.4 13.93 16.078 1 93.56 72 LYS B CA 1
ATOM 2492 C C . LYS B 1 72 ? 3.061 13.719 17.438 1 93.56 72 LYS B C 1
ATOM 2494 O O . LYS B 1 72 ? 2.379 13.688 18.469 1 93.56 72 LYS B O 1
ATOM 2499 N N . LYS B 1 73 ? 4.348 13.633 17.406 1 91.25 73 LYS B N 1
ATOM 2500 C CA . LYS B 1 73 ? 5.09 13.43 18.641 1 91.25 73 LYS B CA 1
ATOM 2501 C C . LYS B 1 73 ? 5.023 14.672 19.531 1 91.25 73 LYS B C 1
ATOM 2503 O O . LYS B 1 73 ? 5.008 15.797 19.031 1 91.25 73 LYS B O 1
ATOM 2508 N N . PRO B 1 74 ? 5.082 14.445 20.828 1 88.31 74 PRO B N 1
ATOM 2509 C CA . PRO B 1 74 ? 4.973 15.57 21.766 1 88.31 74 PRO B CA 1
ATOM 2510 C C . PRO B 1 74 ? 6.02 16.656 21.5 1 88.31 74 PRO B C 1
ATOM 2512 O O . PRO B 1 74 ? 5.688 17.844 21.453 1 88.31 74 PRO B O 1
ATOM 2515 N N . LEU B 1 75 ? 7.195 16.219 21.328 1 88 75 LEU B N 1
ATOM 2516 C CA . LEU B 1 75 ? 8.266 17.188 21.094 1 88 75 LEU B CA 1
ATOM 2517 C C . LEU B 1 75 ? 8.016 17.984 19.812 1 88 75 LEU B C 1
ATOM 2519 O O . LEU B 1 75 ? 8.273 19.188 19.766 1 88 75 LEU B O 1
ATOM 2523 N N . SER B 1 76 ? 7.555 17.312 18.828 1 90.81 76 SER B N 1
ATOM 2524 C CA . SER B 1 76 ? 7.238 17.984 17.562 1 90.81 76 SER B CA 1
ATOM 2525 C C . SER B 1 76 ? 6.094 18.984 17.734 1 90.81 76 SER B C 1
ATOM 2527 O O . SER B 1 76 ? 6.07 20.016 17.078 1 90.81 76 SER B O 1
ATOM 2529 N N . ILE B 1 77 ? 5.164 18.672 18.578 1 92 77 ILE B N 1
ATOM 2530 C CA . ILE B 1 77 ? 4.039 19.547 18.875 1 92 77 ILE B CA 1
ATOM 2531 C C . ILE B 1 77 ? 4.543 20.828 19.531 1 92 77 ILE B C 1
ATOM 2533 O O . ILE B 1 77 ? 4.199 21.938 19.094 1 92 77 ILE B O 1
ATOM 2537 N N . VAL B 1 78 ? 5.355 20.672 20.516 1 88.31 78 VAL B N 1
ATOM 2538 C CA . VAL B 1 78 ? 5.891 21.797 21.266 1 88.31 78 VAL B CA 1
ATOM 2539 C C . VAL B 1 78 ? 6.715 22.688 20.344 1 88.31 78 VAL B C 1
ATOM 2541 O O . VAL B 1 78 ? 6.551 23.906 20.344 1 88.31 78 VAL B O 1
ATOM 2544 N N . ASN B 1 79 ? 7.586 22.062 19.609 1 91.38 79 ASN B N 1
ATOM 2545 C CA . ASN B 1 79 ? 8.422 22.812 18.688 1 91.38 79 ASN B CA 1
ATOM 2546 C C . ASN B 1 79 ? 7.578 23.625 17.688 1 91.38 79 ASN B C 1
ATOM 2548 O O . ASN B 1 79 ? 7.918 24.75 17.359 1 91.38 79 ASN B O 1
ATOM 2552 N N . LYS B 1 80 ? 6.562 23.031 17.281 1 92.12 80 LYS B N 1
ATOM 2553 C CA . LYS B 1 80 ? 5.695 23.703 16.328 1 92.12 80 LYS B CA 1
ATOM 2554 C C . LYS B 1 80 ? 4.984 24.891 16.969 1 92.12 80 LYS B C 1
ATOM 2556 O O . LYS B 1 80 ? 4.863 25.953 16.375 1 92.12 80 LYS B O 1
ATOM 2561 N N . LEU B 1 81 ? 4.488 24.75 18.172 1 91.69 81 LEU B N 1
ATOM 2562 C CA . LEU B 1 81 ? 3.846 25.844 18.875 1 91.69 81 LEU B CA 1
ATOM 2563 C C . LEU B 1 81 ? 4.816 27.016 19.078 1 91.69 81 LEU B C 1
ATOM 2565 O O . LEU B 1 81 ? 4.441 28.172 18.922 1 91.69 81 LEU B O 1
ATOM 2569 N N . GLU B 1 82 ? 6.004 26.656 19.406 1 91.06 82 GLU B N 1
ATOM 2570 C CA . GLU B 1 82 ? 7.027 27.672 19.609 1 91.06 82 GLU B CA 1
ATOM 2571 C C . GLU B 1 82 ? 7.309 28.438 18.312 1 91.06 82 GLU B C 1
ATOM 2573 O O . GLU B 1 82 ? 7.398 29.656 18.312 1 91.06 82 GLU B O 1
ATOM 2578 N N . ARG B 1 83 ? 7.441 27.688 17.281 1 93.12 83 ARG B N 1
ATOM 2579 C CA . ARG B 1 83 ? 7.684 28.297 15.984 1 93.12 83 ARG B CA 1
ATOM 2580 C C . ARG B 1 83 ? 6.551 29.25 15.609 1 93.12 83 ARG B C 1
ATOM 2582 O O . ARG B 1 83 ? 6.781 30.281 14.961 1 93.12 83 ARG B O 1
ATOM 2589 N N . LEU B 1 84 ? 5.383 28.906 16.078 1 93.56 84 LEU B N 1
ATOM 2590 C CA . LEU B 1 84 ? 4.203 29.719 15.758 1 93.56 84 LEU B CA 1
ATOM 2591 C C . LEU B 1 84 ? 3.98 30.797 16.812 1 93.56 84 LEU B C 1
ATOM 2593 O O . LEU B 1 84 ? 2.988 31.531 16.766 1 93.56 84 LEU B O 1
ATOM 2597 N N . GLU B 1 85 ? 4.852 30.828 17.766 1 93.38 85 GLU B N 1
ATOM 2598 C CA . GLU B 1 85 ? 4.785 31.812 18.859 1 93.38 85 GLU B CA 1
ATOM 2599 C C . GLU B 1 85 ? 3.467 31.688 19.609 1 93.38 85 GLU B C 1
ATOM 2601 O O . GLU B 1 85 ? 2.807 32.688 19.875 1 93.38 85 GLU B O 1
ATOM 2606 N N . LYS B 1 86 ? 3.084 30.5 19.859 1 90.94 86 LYS B N 1
ATOM 2607 C CA . LYS B 1 86 ? 1.877 30.203 20.641 1 90.94 86 LYS B CA 1
ATOM 2608 C C . LYS B 1 86 ? 2.223 29.641 22.016 1 90.94 86 LYS B C 1
ATOM 2610 O O . LYS B 1 86 ? 3.281 29.031 22.188 1 90.94 86 LYS B O 1
ATOM 2615 N N . GLU B 1 87 ? 1.326 29.844 22.922 1 89.69 87 GLU B N 1
ATOM 2616 C CA . GLU B 1 87 ? 1.513 29.297 24.266 1 89.69 87 GLU B CA 1
ATOM 2617 C C . GLU B 1 87 ? 1.389 27.766 24.266 1 89.69 87 GLU B C 1
ATOM 2619 O O . GLU B 1 87 ? 0.609 27.203 23.484 1 89.69 87 GLU B O 1
ATOM 2624 N N . ILE B 1 88 ? 2.156 27.156 25.094 1 85.75 88 ILE B N 1
ATOM 2625 C CA . ILE B 1 88 ? 2.088 25.703 25.219 1 85.75 88 ILE B CA 1
ATOM 2626 C C . ILE B 1 88 ? 0.959 25.312 26.172 1 85.75 88 ILE B C 1
ATOM 2628 O O . ILE B 1 88 ? 1.134 25.344 27.391 1 85.75 88 ILE B O 1
ATOM 2632 N N . SER B 1 89 ? -0.157 25.016 25.688 1 87.69 89 SER B N 1
ATOM 2633 C CA . SER B 1 89 ? -1.334 24.594 26.438 1 87.69 89 SER B CA 1
ATOM 2634 C C . SER B 1 89 ? -2.217 23.672 25.594 1 87.69 89 SER B C 1
ATOM 2636 O O . SER B 1 89 ? -2.088 23.625 24.359 1 87.69 89 SER B O 1
ATOM 2638 N N . ILE B 1 90 ? -3.041 22.984 26.25 1 89.5 90 ILE B N 1
ATOM 2639 C CA . ILE B 1 90 ? -3.959 22.078 25.562 1 89.5 90 ILE B CA 1
ATOM 2640 C C . ILE B 1 90 ? -4.844 22.859 24.594 1 89.5 90 ILE B C 1
ATOM 2642 O O . ILE B 1 90 ? -5.027 22.453 23.453 1 89.5 90 ILE B O 1
ATOM 2646 N N . GLU B 1 91 ? -5.32 23.938 25.078 1 89.88 91 GLU B N 1
ATOM 2647 C CA . GLU B 1 91 ? -6.184 24.797 24.266 1 89.88 91 GLU B CA 1
ATOM 2648 C C . GLU B 1 91 ? -5.445 25.312 23.031 1 89.88 91 GLU B C 1
ATOM 2650 O O . GLU B 1 91 ? -6.012 25.344 21.938 1 89.88 91 GLU B O 1
ATOM 2655 N N . SER B 1 92 ? -4.254 25.719 23.234 1 91.62 92 SER B N 1
ATOM 2656 C CA . SER B 1 92 ? -3.451 26.234 22.125 1 91.62 92 SER B CA 1
ATOM 2657 C C . SER B 1 92 ? -3.191 25.156 21.078 1 91.62 92 SER B C 1
ATOM 2659 O O . SER B 1 92 ? -3.25 25.422 19.875 1 91.62 92 SER B O 1
ATOM 2661 N N . ILE B 1 93 ? -2.92 23.938 21.547 1 92.62 93 ILE B N 1
ATOM 2662 C CA . ILE B 1 93 ? -2.684 22.812 20.641 1 92.62 93 ILE B CA 1
ATOM 2663 C C . ILE B 1 93 ? -3.93 22.562 19.797 1 92.62 93 ILE B C 1
ATOM 2665 O O . ILE B 1 93 ? -3.857 22.531 18.562 1 92.62 93 ILE B O 1
ATOM 2669 N N . MET B 1 94 ? -5.051 22.531 20.391 1 92.94 94 MET B N 1
ATOM 2670 C CA . MET B 1 94 ? -6.305 22.172 19.734 1 92.94 94 MET B CA 1
ATOM 2671 C C . MET B 1 94 ? -6.746 23.266 18.781 1 92.94 94 MET B C 1
ATOM 2673 O O . MET B 1 94 ? -7.32 22.984 17.719 1 92.94 94 MET B O 1
ATOM 2677 N N . ASN B 1 95 ? -6.418 24.484 19.078 1 92.19 95 ASN B N 1
ATOM 2678 C CA . ASN B 1 95 ? -6.926 25.609 18.297 1 92.19 95 ASN B CA 1
ATOM 2679 C C . ASN B 1 95 ? -5.945 26.031 17.203 1 92.19 95 ASN B C 1
ATOM 2681 O O . ASN B 1 95 ? -6.348 26.594 16.188 1 92.19 95 ASN B O 1
ATOM 2685 N N . SER B 1 96 ? -4.711 25.734 17.453 1 93.44 96 SER B N 1
ATOM 2686 C CA . SER B 1 96 ? -3.723 26.328 16.547 1 93.44 96 SER B CA 1
ATOM 2687 C C . SER B 1 96 ? -3.137 25.266 15.609 1 93.44 96 SER B C 1
ATOM 2689 O O . SER B 1 96 ? -2.633 25.594 14.531 1 93.44 96 SER B O 1
ATOM 2691 N N . LEU B 1 97 ? -3.111 24.047 16.031 1 95.44 97 LEU B N 1
ATOM 2692 C CA . LEU B 1 97 ? -2.496 23 15.227 1 95.44 97 LEU B CA 1
ATOM 2693 C C . LEU B 1 97 ? -3.557 22.188 14.508 1 95.44 97 LEU B C 1
ATOM 2695 O O . LEU B 1 97 ? -4.562 21.797 15.102 1 95.44 97 LEU B O 1
ATOM 2699 N N . ASN B 1 98 ? -3.291 21.906 13.227 1 96 98 ASN B N 1
ATOM 2700 C CA . ASN B 1 98 ? -4.246 21.172 12.406 1 96 98 ASN B CA 1
ATOM 2701 C C . ASN B 1 98 ? -3.771 19.75 12.133 1 96 98 ASN B C 1
ATOM 2703 O O . ASN B 1 98 ? -4.547 18.906 11.68 1 96 98 ASN B O 1
ATOM 2707 N N . ASP B 1 99 ? -2.559 19.453 12.445 1 96.69 99 ASP B N 1
ATOM 2708 C CA . ASP B 1 99 ? -1.938 18.219 11.938 1 96.69 99 ASP B CA 1
ATOM 2709 C C . ASP B 1 99 ? -1.437 17.344 13.086 1 96.69 99 ASP B C 1
ATOM 2711 O O . ASP B 1 99 ? -0.492 16.578 12.914 1 96.69 99 ASP B O 1
ATOM 2715 N N . VAL B 1 100 ? -1.996 17.562 14.312 1 97 100 VAL B N 1
ATOM 2716 C CA . VAL B 1 100 ? -1.607 16.672 15.406 1 97 100 VAL B CA 1
ATOM 2717 C C . VAL B 1 100 ? -2.033 15.242 15.086 1 97 100 VAL B C 1
ATOM 2719 O O . VAL B 1 100 ? -1.253 14.297 15.258 1 97 100 VAL B O 1
ATOM 2722 N N . ALA B 1 101 ? -3.256 15.125 14.641 1 98.25 101 ALA B N 1
ATOM 2723 C CA . ALA B 1 101 ? -3.732 13.859 14.086 1 98.25 101 ALA B CA 1
ATOM 2724 C C . ALA B 1 101 ? -3.596 13.836 12.57 1 98.25 101 ALA B C 1
ATOM 2726 O O . ALA B 1 101 ? -4.16 14.688 11.875 1 98.25 101 ALA B O 1
ATOM 2727 N N . GLY B 1 102 ? -2.873 12.859 12.086 1 98.31 102 GLY B N 1
ATOM 2728 C CA . GLY B 1 102 ? -2.641 12.758 10.656 1 98.31 102 GLY B CA 1
ATOM 2729 C C . GLY B 1 102 ? -3.035 11.414 10.078 1 98.31 102 GLY B C 1
ATOM 2730 O O . GLY B 1 102 ? -2.826 10.375 10.711 1 98.31 102 GLY B O 1
ATOM 2731 N N . ILE B 1 103 ? -3.648 11.477 8.93 1 98.56 103 ILE B N 1
ATOM 2732 C CA . ILE B 1 103 ? -3.994 10.266 8.195 1 98.56 103 ILE B CA 1
ATOM 2733 C C . ILE B 1 103 ? -3.543 10.391 6.742 1 98.56 103 ILE B C 1
ATOM 2735 O O . ILE B 1 103 ? -3.721 11.445 6.121 1 98.56 103 ILE B O 1
ATOM 2739 N N . ARG B 1 104 ? -2.934 9.359 6.285 1 97.62 104 ARG B N 1
ATOM 2740 C CA . ARG B 1 104 ? -2.543 9.273 4.883 1 97.62 104 ARG B CA 1
ATOM 2741 C C . ARG B 1 104 ? -3.307 8.156 4.172 1 97.62 104 ARG B C 1
ATOM 2743 O O . ARG B 1 104 ? -3.264 7 4.594 1 97.62 104 ARG B O 1
ATOM 2750 N N . VAL B 1 105 ? -3.986 8.57 3.168 1 98.12 105 VAL B N 1
ATOM 2751 C CA . VAL B 1 105 ? -4.746 7.621 2.361 1 98.12 105 VAL B CA 1
ATOM 2752 C C . VAL B 1 105 ? -4.078 7.449 1 1 98.12 105 VAL B C 1
ATOM 2754 O O . VAL B 1 105 ? -3.902 8.414 0.258 1 98.12 105 VAL B O 1
ATOM 2757 N N . VAL B 1 106 ? -3.744 6.238 0.661 1 96.19 106 VAL B N 1
ATOM 2758 C CA . VAL B 1 106 ? -3.084 5.965 -0.611 1 96.19 106 VAL B CA 1
ATOM 2759 C C . VAL B 1 106 ? -4.047 5.238 -1.548 1 96.19 106 VAL B C 1
ATOM 2761 O O . VAL B 1 106 ? -4.551 4.16 -1.216 1 96.19 106 VAL B O 1
ATOM 2764 N N . CYS B 1 107 ? -4.199 5.84 -2.701 1 95.56 107 CYS B N 1
ATOM 2765 C CA . CYS B 1 107 ? -5.188 5.336 -3.648 1 95.56 107 CYS B CA 1
ATOM 2766 C C . CYS B 1 107 ? -4.512 4.824 -4.918 1 95.56 107 CYS B C 1
ATOM 2768 O O . CYS B 1 107 ? -3.334 5.098 -5.152 1 95.56 107 CYS B O 1
ATOM 2770 N N . SER B 1 108 ? -5.301 4.164 -5.711 1 90.94 108 SER B N 1
ATOM 2771 C CA . SER B 1 108 ? -4.797 3.59 -6.953 1 90.94 108 SER B CA 1
ATOM 2772 C C . SER B 1 108 ? -4.715 4.641 -8.055 1 90.94 108 SER B C 1
ATOM 2774 O O . SER B 1 108 ? -3.684 4.766 -8.719 1 90.94 108 SER B O 1
ATOM 2776 N N . PHE B 1 109 ? -5.801 5.418 -8.195 1 94.19 109 PHE B N 1
ATOM 2777 C CA . PHE B 1 109 ? -5.883 6.359 -9.305 1 94.19 109 PHE B CA 1
ATOM 2778 C C . PHE B 1 109 ? -6.199 7.762 -8.797 1 94.19 109 PHE B C 1
ATOM 2780 O O . PHE B 1 109 ? -6.738 7.93 -7.703 1 94.19 109 PHE B O 1
ATOM 2787 N N . ILE B 1 110 ? -5.918 8.711 -9.664 1 96 110 ILE B N 1
ATOM 2788 C CA . ILE B 1 110 ? -6.086 10.109 -9.305 1 96 110 ILE B CA 1
ATOM 2789 C C . ILE B 1 110 ? -7.559 10.398 -9.016 1 96 110 ILE B C 1
ATOM 2791 O O . ILE B 1 110 ? -7.883 11.109 -8.062 1 96 110 ILE B O 1
ATOM 2795 N N . ASP B 1 111 ? -8.422 9.898 -9.781 1 95.25 111 ASP B N 1
ATOM 2796 C CA . ASP B 1 111 ? -9.836 10.211 -9.594 1 95.25 111 ASP B CA 1
ATOM 2797 C C . ASP B 1 111 ? -10.367 9.594 -8.297 1 95.25 111 ASP B C 1
ATOM 2799 O O . ASP B 1 111 ? -11.328 10.094 -7.711 1 95.25 111 ASP B O 1
ATOM 2803 N N . ASP B 1 112 ? -9.766 8.484 -7.891 1 94.88 112 ASP B N 1
ATOM 2804 C CA . ASP B 1 112 ? -10.125 7.898 -6.602 1 94.88 112 ASP B CA 1
ATOM 2805 C C . ASP B 1 112 ? -9.891 8.891 -5.465 1 94.88 112 ASP B C 1
ATOM 2807 O O . ASP B 1 112 ? -10.648 8.922 -4.492 1 94.88 112 ASP B O 1
ATOM 2811 N N . VAL B 1 113 ? -8.82 9.68 -5.57 1 97.38 113 VAL B N 1
ATOM 2812 C CA . VAL B 1 113 ? -8.477 10.688 -4.57 1 97.38 113 VAL B CA 1
ATOM 2813 C C . VAL B 1 113 ? -9.648 11.648 -4.371 1 97.38 113 VAL B C 1
ATOM 2815 O O . VAL B 1 113 ? -10.086 11.875 -3.242 1 97.38 113 VAL B O 1
ATOM 2818 N N . TYR B 1 114 ? -10.141 12.117 -5.395 1 97.31 114 TYR B N 1
ATOM 2819 C CA . TYR B 1 114 ? -11.219 13.102 -5.34 1 97.31 114 TYR B CA 1
ATOM 2820 C C . TYR B 1 114 ? -12.531 12.453 -4.922 1 97.31 114 TYR B C 1
ATOM 2822 O O . TYR B 1 114 ? -13.312 13.047 -4.172 1 97.31 114 TYR B O 1
ATOM 2830 N N . LYS B 1 115 ? -12.766 11.258 -5.391 1 95.75 115 LYS B N 1
ATOM 2831 C CA . LYS B 1 115 ? -13.984 10.539 -5.031 1 95.75 115 LYS B CA 1
ATOM 2832 C C . LYS B 1 115 ? -14.055 10.289 -3.525 1 95.75 115 LYS B C 1
ATOM 2834 O O . LYS B 1 115 ? -15.078 10.547 -2.896 1 95.75 115 LYS B O 1
ATOM 2839 N N . ILE B 1 116 ? -12.961 9.82 -3.025 1 96.94 116 ILE B N 1
ATOM 2840 C CA . ILE B 1 116 ? -12.898 9.516 -1.602 1 96.94 116 ILE B CA 1
ATOM 2841 C C . ILE B 1 116 ? -13.078 10.797 -0.788 1 96.94 116 ILE B C 1
ATOM 2843 O O . ILE B 1 116 ? -13.828 10.812 0.19 1 96.94 116 ILE B O 1
ATOM 2847 N N . SER B 1 117 ? -12.367 11.867 -1.141 1 97.88 117 SER B N 1
ATOM 2848 C CA . SER B 1 117 ? -12.5 13.148 -0.454 1 97.88 117 SER B CA 1
ATOM 2849 C C . SER B 1 117 ? -13.945 13.633 -0.466 1 97.88 117 SER B C 1
ATOM 2851 O O . SER B 1 117 ? -14.477 14.047 0.567 1 97.88 117 SER B O 1
ATOM 2853 N N . ASP B 1 118 ? -14.57 13.508 -1.603 1 97.44 118 ASP B N 1
ATOM 2854 C CA . ASP B 1 118 ? -15.945 13.977 -1.771 1 97.44 118 ASP B CA 1
ATOM 2855 C C . ASP B 1 118 ? -16.906 13.164 -0.905 1 97.44 118 ASP B C 1
ATOM 2857 O O . ASP B 1 118 ? -17.734 13.734 -0.193 1 97.44 118 ASP B O 1
ATOM 2861 N N . MET B 1 119 ? -16.781 11.891 -0.965 1 97 119 MET B N 1
ATOM 2862 C CA . MET B 1 119 ? -17.672 11.008 -0.212 1 97 119 MET B CA 1
ATOM 2863 C C . MET B 1 119 ? -17.516 11.227 1.288 1 97 119 MET B C 1
ATOM 2865 O O . MET B 1 119 ? -18.5 11.219 2.031 1 97 119 MET B O 1
ATOM 2869 N N . LEU B 1 120 ? -16.297 11.398 1.708 1 97.88 120 LEU B N 1
ATOM 2870 C CA . LEU B 1 120 ? -16.047 11.594 3.131 1 97.88 120 LEU B CA 1
ATOM 2871 C C . LEU B 1 120 ? -16.656 12.898 3.623 1 97.88 120 LEU B C 1
ATOM 2873 O O . LEU B 1 120 ? -17.312 12.93 4.66 1 97.88 120 LEU B O 1
ATOM 2877 N N . THR B 1 121 ? -16.5 13.992 2.887 1 97.5 121 THR B N 1
ATOM 2878 C CA . THR B 1 121 ? -16.875 15.32 3.334 1 97.5 121 THR B CA 1
ATOM 2879 C C . THR B 1 121 ? -18.375 15.531 3.182 1 97.5 121 THR B C 1
ATOM 2881 O O . THR B 1 121 ? -18.922 16.516 3.686 1 97.5 121 THR B O 1
ATOM 2884 N N . LYS B 1 122 ? -19.016 14.594 2.557 1 96.94 122 LYS B N 1
ATOM 2885 C CA . LYS B 1 122 ? -20.469 14.664 2.418 1 96.94 122 LYS B CA 1
ATOM 2886 C C . LYS B 1 122 ? -21.172 14.117 3.658 1 96.94 122 LYS B C 1
ATOM 2888 O O . LYS B 1 122 ? -22.375 14.312 3.838 1 96.94 122 LYS B O 1
ATOM 2893 N N . GLN B 1 123 ? -20.438 13.469 4.375 1 96.12 123 GLN B N 1
ATOM 2894 C CA . GLN B 1 123 ? -21.016 12.922 5.594 1 96.12 123 GLN B CA 1
ATOM 2895 C C . GLN B 1 123 ? -21.391 14.031 6.574 1 96.12 123 GLN B C 1
ATOM 2897 O O . GLN B 1 123 ? -20.641 15 6.727 1 96.12 123 GLN B O 1
ATOM 2902 N N . ASP B 1 124 ? -22.406 13.812 7.301 1 94.94 124 ASP B N 1
ATOM 2903 C CA . ASP B 1 124 ? -23.016 14.883 8.094 1 94.94 124 ASP B CA 1
ATOM 2904 C C . ASP B 1 124 ? -22.172 15.172 9.336 1 94.94 124 ASP B C 1
ATOM 2906 O O . ASP B 1 124 ? -22.297 16.25 9.93 1 94.94 124 ASP B O 1
ATOM 2910 N N . ASP B 1 125 ? -21.422 14.273 9.797 1 96.12 125 ASP B N 1
ATOM 2911 C CA . ASP B 1 125 ? -20.656 14.484 11.023 1 96.12 125 ASP B CA 1
ATOM 2912 C C . ASP B 1 125 ? -19.219 14.859 10.711 1 96.12 125 ASP B C 1
ATOM 2914 O O . ASP B 1 125 ? -18.344 14.797 11.586 1 96.12 125 ASP B O 1
ATOM 2918 N N . ILE B 1 126 ? -18.922 15.219 9.484 1 97.81 126 ILE B N 1
ATOM 2919 C CA . ILE B 1 126 ? -17.609 15.688 9.078 1 97.81 126 ILE B CA 1
ATOM 2920 C C . ILE B 1 126 ? -17.688 17.156 8.664 1 97.81 126 ILE B C 1
ATOM 2922 O O . ILE B 1 126 ? -18.5 17.516 7.809 1 97.81 126 ILE B O 1
ATOM 2926 N N . LYS B 1 127 ? -16.859 17.953 9.297 1 97.75 127 LYS B N 1
ATOM 2927 C CA . LYS B 1 127 ? -16.75 19.359 8.906 1 97.75 127 LYS B CA 1
ATOM 2928 C C . LYS B 1 127 ? -15.445 19.609 8.148 1 97.75 127 LYS B C 1
ATOM 2930 O O . LYS B 1 127 ? -14.352 19.375 8.672 1 97.75 127 LYS B O 1
ATOM 2935 N N . LEU B 1 128 ? -15.578 20.094 6.961 1 98.19 128 LEU B N 1
ATOM 2936 C CA . LEU B 1 128 ? -14.406 20.453 6.164 1 98.19 128 LEU B CA 1
ATOM 2937 C C . LEU B 1 128 ? -13.891 21.844 6.523 1 98.19 128 LEU B C 1
ATOM 2939 O O . LEU B 1 128 ? -14.633 22.812 6.438 1 98.19 128 LEU B O 1
ATOM 2943 N N . ILE B 1 129 ? -12.664 21.922 6.93 1 97.69 129 ILE B N 1
ATOM 2944 C CA . ILE B 1 129 ? -12.094 23.188 7.395 1 97.69 129 ILE B CA 1
ATOM 2945 C C . ILE B 1 129 ? -11.281 23.828 6.273 1 97.69 129 ILE B C 1
ATOM 2947 O O . ILE B 1 129 ? -11.391 25.031 6.027 1 97.69 129 ILE B O 1
ATOM 2951 N N . ARG B 1 130 ? -10.43 23.047 5.664 1 97.81 130 ARG B N 1
ATOM 2952 C CA . ARG B 1 130 ? -9.523 23.578 4.648 1 97.81 130 ARG B CA 1
ATOM 2953 C C . ARG B 1 130 ? -9.102 22.484 3.668 1 97.81 130 ARG B C 1
ATOM 2955 O O . ARG B 1 130 ? -9.031 21.312 4.031 1 97.81 130 ARG B O 1
ATOM 2962 N N . VAL B 1 131 ? -8.867 22.953 2.387 1 98.31 131 VAL B N 1
ATOM 2963 C CA .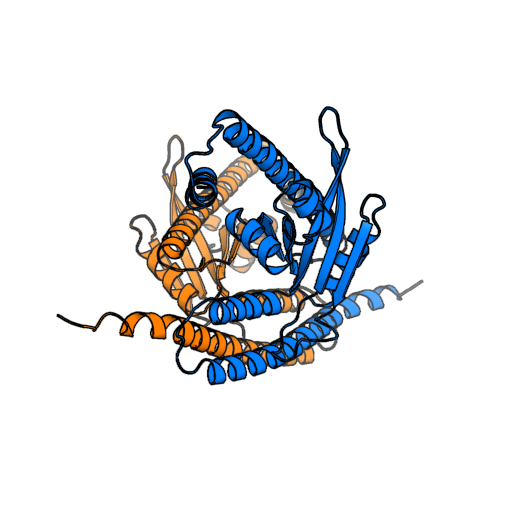 VAL B 1 131 ? -8.359 22.047 1.36 1 98.31 131 VAL B CA 1
ATOM 2964 C C . VAL B 1 131 ? -7.184 22.688 0.638 1 98.31 131 VAL B C 1
ATOM 2966 O O . VAL B 1 131 ? -7.211 23.891 0.337 1 98.31 131 VAL B O 1
ATOM 2969 N N . LYS B 1 132 ? -6.168 21.984 0.45 1 98.38 132 LYS B N 1
ATOM 2970 C CA . LYS B 1 132 ? -5.082 22.328 -0.467 1 98.38 132 LYS B CA 1
ATOM 2971 C C . LYS B 1 132 ? -4.895 21.234 -1.52 1 98.38 132 LYS B C 1
ATOM 2973 O O . LYS B 1 132 ? -4.41 20.141 -1.211 1 98.38 132 LYS B O 1
ATOM 2978 N N . ASP B 1 133 ? -5.238 21.547 -2.748 1 98.5 133 ASP B N 1
ATOM 2979 C CA . ASP B 1 133 ? -5.148 20.594 -3.852 1 98.5 133 ASP B CA 1
ATOM 2980 C C . ASP B 1 133 ? -3.826 20.734 -4.598 1 98.5 133 ASP B C 1
ATOM 2982 O O . ASP B 1 133 ? -3.77 21.359 -5.66 1 98.5 133 ASP B O 1
ATOM 2986 N N . TYR B 1 134 ? -2.797 20.062 -4.141 1 98.5 134 TYR B N 1
ATOM 2987 C CA . TYR B 1 134 ? -1.484 20.125 -4.773 1 98.5 134 TYR B CA 1
ATOM 2988 C C . TYR B 1 134 ? -1.413 19.203 -5.977 1 98.5 134 TYR B C 1
ATOM 2990 O O . TYR B 1 134 ? -0.398 19.156 -6.676 1 98.5 134 TYR B O 1
ATOM 2998 N N . ILE B 1 135 ? -2.393 18.359 -6.168 1 97.81 135 ILE B N 1
ATOM 2999 C CA . ILE B 1 135 ? -2.43 17.547 -7.375 1 97.81 135 ILE B CA 1
ATOM 3000 C C . ILE B 1 135 ? -2.717 18.438 -8.586 1 97.81 135 ILE B C 1
ATOM 3002 O O . ILE B 1 135 ? -2.031 18.344 -9.609 1 97.81 135 ILE B O 1
ATOM 3006 N N . LYS B 1 136 ? -3.703 19.297 -8.43 1 96.75 136 LYS B N 1
ATOM 3007 C CA . LYS B 1 136 ? -4.055 20.25 -9.477 1 96.75 136 LYS B CA 1
ATOM 3008 C C . LYS B 1 136 ? -3.02 21.375 -9.578 1 96.75 136 LYS B C 1
ATOM 3010 O O . LYS B 1 136 ? -2.711 21.844 -10.68 1 96.75 136 LYS B O 1
ATOM 3015 N N . ASN B 1 137 ? -2.562 21.797 -8.43 1 97.62 137 ASN B N 1
ATOM 3016 C CA . ASN B 1 137 ? -1.563 22.844 -8.344 1 97.62 137 ASN B CA 1
ATOM 3017 C C . ASN B 1 137 ? -0.333 22.406 -7.562 1 97.62 137 ASN B C 1
ATOM 3019 O O . ASN B 1 137 ? -0.136 22.812 -6.418 1 97.62 137 ASN B O 1
ATOM 3023 N N . PRO B 1 138 ? 0.573 21.688 -8.258 1 98.06 138 PRO B N 1
ATOM 3024 C CA . PRO B 1 138 ? 1.731 21.125 -7.559 1 98.06 138 PRO B CA 1
ATOM 3025 C C . PRO B 1 138 ? 2.652 22.203 -6.988 1 98.06 138 PRO B C 1
ATOM 3027 O O . PRO B 1 138 ? 2.703 23.312 -7.512 1 98.06 138 PRO B O 1
ATOM 3030 N N . LYS B 1 139 ? 3.34 21.922 -5.906 1 97.5 139 LYS B N 1
ATOM 3031 C CA . LYS B 1 139 ? 4.383 22.812 -5.406 1 97.5 139 LYS B CA 1
ATOM 3032 C C . LYS B 1 139 ? 5.523 22.938 -6.41 1 97.5 139 LYS B C 1
ATOM 3034 O O . LYS B 1 139 ? 5.668 22.109 -7.305 1 97.5 139 LYS B O 1
ATOM 3039 N N . PRO B 1 140 ? 6.387 23.891 -6.191 1 96.44 140 PRO B N 1
ATOM 3040 C CA . PRO B 1 140 ? 7.469 24.125 -7.148 1 96.44 140 PRO B CA 1
ATOM 3041 C C . PRO B 1 140 ? 8.422 22.938 -7.266 1 96.44 140 PRO B C 1
ATOM 3043 O O . PRO B 1 140 ? 9 22.719 -8.328 1 96.44 140 PRO B O 1
ATOM 3046 N N . ASN B 1 141 ? 8.578 22.219 -6.27 1 95.88 141 ASN B N 1
ATOM 3047 C CA . ASN B 1 141 ? 9.523 21.109 -6.281 1 95.88 141 ASN B CA 1
ATOM 3048 C C . ASN B 1 141 ? 8.898 19.859 -6.879 1 95.88 141 ASN B C 1
ATOM 3050 O O . ASN B 1 141 ? 9.555 18.812 -6.973 1 95.88 141 ASN B O 1
ATOM 3054 N N . GLY B 1 142 ? 7.598 19.906 -7.23 1 97.19 142 GLY B N 1
ATOM 3055 C CA . GLY B 1 142 ? 6.941 18.781 -7.863 1 97.19 142 GLY B CA 1
ATOM 3056 C C . GLY B 1 142 ? 6.012 18.031 -6.93 1 97.19 142 GLY B C 1
ATOM 3057 O O . GLY B 1 142 ? 5.289 17.125 -7.359 1 97.19 142 GLY B O 1
ATOM 3058 N N . TYR B 1 143 ? 5.996 18.5 -5.676 1 97.56 143 TYR B N 1
ATOM 3059 C CA . TYR B 1 143 ? 5.172 17.844 -4.664 1 97.56 143 TYR B CA 1
ATOM 3060 C C . TYR B 1 143 ? 3.699 17.859 -5.062 1 97.56 143 TYR B C 1
ATOM 3062 O O . TYR B 1 143 ? 3.166 18.922 -5.43 1 97.56 143 TYR B O 1
ATOM 3070 N N . ARG B 1 144 ? 3.102 16.609 -5 1 98.12 144 ARG B N 1
ATOM 3071 C CA . ARG B 1 144 ? 1.672 16.469 -5.258 1 98.12 144 ARG B CA 1
ATOM 3072 C C . ARG B 1 144 ? 0.991 15.656 -4.16 1 98.12 144 ARG B C 1
ATOM 3074 O O . ARG B 1 144 ? 1.542 14.664 -3.678 1 98.12 144 ARG B O 1
ATOM 3081 N N . SER B 1 145 ? -0.145 16.125 -3.752 1 98.25 145 SER B N 1
ATOM 3082 C CA . SER B 1 145 ? -0.974 15.508 -2.725 1 98.25 145 SER B CA 1
ATOM 3083 C C . SER B 1 145 ? -2.27 16.281 -2.518 1 98.25 145 SER B C 1
ATOM 3085 O O . SER B 1 145 ? -2.332 17.484 -2.791 1 98.25 145 SER B O 1
ATOM 3087 N N . TYR B 1 146 ? -3.289 15.594 -2.16 1 98.69 146 TYR B N 1
ATOM 3088 C CA . TYR B 1 146 ? -4.527 16.25 -1.769 1 98.69 146 TYR B CA 1
ATOM 3089 C C . TYR B 1 146 ? -4.641 16.344 -0.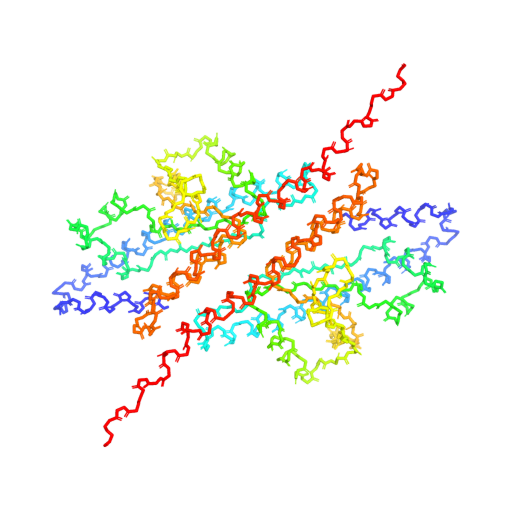251 1 98.69 146 TYR B C 1
ATOM 3091 O O . TYR B 1 146 ? -4.84 15.336 0.426 1 98.69 146 TYR B O 1
ATOM 3099 N N . HIS B 1 147 ? -4.492 17.594 0.226 1 98.62 147 HIS B N 1
ATOM 3100 C CA . HIS B 1 147 ? -4.574 17.828 1.665 1 98.62 147 HIS B CA 1
ATOM 3101 C C . HIS B 1 147 ? -5.953 18.344 2.066 1 98.62 147 HIS B C 1
ATOM 3103 O O . HIS B 1 147 ? -6.492 19.234 1.424 1 98.62 147 HIS B O 1
ATOM 3109 N N . MET B 1 148 ? -6.477 17.766 3.123 1 98.5 148 MET B N 1
ATOM 3110 C CA . MET B 1 148 ? -7.703 18.328 3.693 1 98.5 148 MET B CA 1
ATOM 3111 C C . MET B 1 148 ? -7.656 18.297 5.215 1 98.5 148 MET B C 1
ATOM 3113 O O . MET B 1 148 ? -7.117 17.359 5.805 1 98.5 148 MET B O 1
ATOM 3117 N N . ILE B 1 149 ? -8.109 19.297 5.828 1 98.5 149 ILE B N 1
ATOM 3118 C CA . ILE B 1 149 ? -8.305 19.375 7.273 1 98.5 149 ILE B CA 1
ATOM 3119 C C . ILE B 1 149 ? -9.797 19.25 7.594 1 98.5 149 ILE B C 1
ATOM 3121 O O . ILE B 1 149 ? -10.617 20 7.078 1 98.5 149 ILE B O 1
ATOM 3125 N N . ILE B 1 150 ? -10.078 18.281 8.414 1 98.56 150 ILE B N 1
ATOM 3126 C CA . ILE B 1 150 ? -11.469 18.109 8.812 1 98.56 150 ILE B CA 1
ATOM 3127 C C . ILE B 1 150 ? -11.578 18.172 10.336 1 98.56 150 ILE B C 1
ATOM 3129 O O . ILE B 1 150 ? -10.57 18.109 11.039 1 98.56 150 ILE B O 1
ATOM 3133 N N . GLU B 1 151 ? -12.812 18.375 10.812 1 97.88 151 GLU B N 1
ATOM 3134 C CA . GLU B 1 151 ? -13.164 18.203 12.219 1 97.88 151 GLU B CA 1
ATOM 3135 C C . GLU B 1 151 ? -14.211 17.109 12.391 1 97.88 151 GLU B C 1
ATOM 3137 O O . GLU B 1 151 ? -15.156 17.016 11.609 1 97.88 151 GLU B O 1
ATOM 3142 N N . ILE B 1 152 ? -13.953 16.297 13.359 1 97.75 152 ILE B N 1
ATOM 3143 C CA . ILE B 1 152 ? -14.883 15.219 13.633 1 97.75 152 ILE B CA 1
ATOM 3144 C C . ILE B 1 152 ? -15.219 15.195 15.125 1 97.75 152 ILE B C 1
ATOM 3146 O O . ILE B 1 152 ? -14.352 15.445 15.969 1 97.75 152 ILE B O 1
ATOM 3150 N N . PRO B 1 153 ? -16.484 14.867 15.422 1 96.81 153 PRO B N 1
ATOM 3151 C CA . PRO B 1 153 ? -16.812 14.742 16.844 1 96.81 153 PRO B CA 1
ATOM 3152 C C . PRO B 1 153 ? -16.344 13.422 17.453 1 96.81 153 PRO B C 1
ATOM 3154 O O . PRO B 1 153 ? -16.578 12.359 16.875 1 96.81 153 PRO B O 1
ATOM 3157 N N . VAL B 1 154 ? -15.68 13.516 18.531 1 94.88 154 VAL B N 1
ATOM 3158 C CA . VAL B 1 154 ? -15.312 12.344 19.312 1 94.88 154 VAL B CA 1
ATOM 3159 C C . VAL B 1 154 ? -16.094 12.32 20.609 1 94.88 154 VAL B C 1
ATOM 3161 O O . VAL B 1 154 ? -16.125 13.312 21.344 1 94.88 154 VAL B O 1
ATOM 3164 N N . PHE B 1 155 ? -16.672 11.148 20.828 1 93.06 155 PHE B N 1
ATOM 3165 C CA . PHE B 1 155 ? -17.547 11.023 22 1 93.06 155 PHE B CA 1
ATOM 3166 C C . PHE B 1 155 ? -16.844 10.266 23.109 1 93.06 155 PHE B C 1
ATOM 3168 O O . PHE B 1 155 ? -16.266 9.195 22.875 1 93.06 155 PHE B O 1
ATOM 3175 N N . PHE B 1 156 ? -16.906 10.828 24.234 1 90.31 156 PHE B N 1
ATOM 3176 C CA . PHE B 1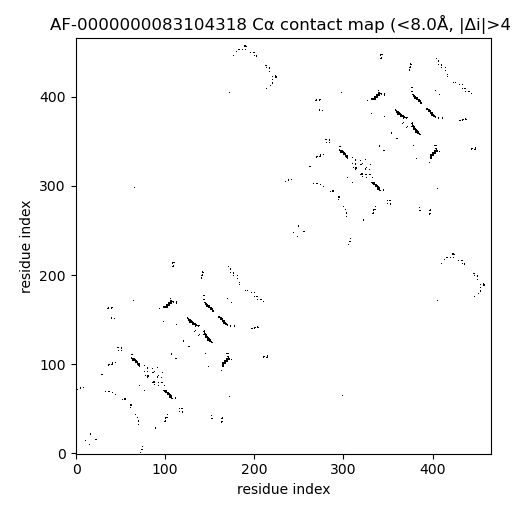 156 ? -16.438 10.18 25.453 1 90.31 156 PHE B CA 1
ATOM 3177 C C . PHE B 1 156 ? -17.578 9.953 26.422 1 90.31 156 PHE B C 1
ATOM 3179 O O . PHE B 1 156 ? -18.734 10.227 26.109 1 90.31 156 PHE B O 1
ATOM 3186 N N . SER B 1 157 ? -17.234 9.242 27.547 1 88.38 157 SER B N 1
ATOM 3187 C CA . SER B 1 157 ? -18.281 8.875 28.5 1 88.38 157 SER B CA 1
ATOM 3188 C C . SER B 1 157 ? -19.094 10.094 28.922 1 88.38 157 SER B C 1
ATOM 3190 O O . SER B 1 157 ? -20.312 10.008 29.094 1 88.38 157 SER B O 1
ATOM 3192 N N . ASP B 1 158 ? -18.531 11.289 29 1 88 158 ASP B N 1
ATOM 3193 C CA . ASP B 1 158 ? -19.25 12.43 29.578 1 88 158 ASP B CA 1
ATOM 3194 C C . ASP B 1 158 ? -19.078 13.672 28.703 1 88 158 ASP B C 1
ATOM 3196 O O . ASP B 1 158 ? -19.422 14.781 29.125 1 88 158 ASP B O 1
ATOM 3200 N N . SER B 1 159 ? -18.469 13.469 27.5 1 88.94 159 SER B N 1
ATOM 3201 C CA . SER B 1 159 ? -18.219 14.68 26.734 1 88.94 159 SER B CA 1
ATOM 3202 C C . SER B 1 159 ? -18.078 14.375 25.234 1 88.94 159 SER B C 1
ATOM 3204 O O . SER B 1 159 ? -17.953 13.211 24.859 1 88.94 159 SER B O 1
ATOM 3206 N N . LYS B 1 160 ? -18.359 15.43 24.5 1 93.06 160 LYS B N 1
ATOM 3207 C CA . LYS B 1 160 ? -18.141 15.422 23.047 1 93.06 160 LYS B CA 1
ATOM 3208 C C . LYS B 1 160 ? -17.156 16.516 22.641 1 93.06 160 LYS B C 1
ATOM 3210 O O . LYS B 1 160 ? -17.25 17.656 23.094 1 93.06 160 LYS B O 1
ATOM 3215 N N . GLN B 1 161 ? -16.203 16.125 21.938 1 93.38 161 GLN B N 1
ATOM 3216 C CA . GLN B 1 161 ? -15.203 17.109 21.5 1 93.38 161 GLN B CA 1
ATOM 3217 C C . GLN B 1 161 ? -14.969 17.031 20 1 93.38 161 GLN B C 1
ATOM 3219 O O . GLN B 1 161 ? -14.883 15.93 19.438 1 93.38 161 GLN B O 1
ATOM 3224 N N . TRP B 1 162 ? -14.922 18.234 19.391 1 96.12 162 TRP B N 1
ATOM 3225 C CA . TRP B 1 162 ? -14.539 18.297 17.984 1 96.12 162 TRP B CA 1
ATOM 3226 C C . TRP B 1 162 ? -13.023 18.312 17.828 1 96.12 162 TRP B C 1
ATOM 3228 O O . TRP B 1 162 ? -12.336 19.141 18.438 1 96.12 162 TRP B O 1
ATOM 3238 N N . ILE B 1 163 ? -12.539 17.375 17.094 1 97.38 163 ILE B N 1
ATOM 3239 C CA . ILE B 1 163 ? -11.102 17.234 16.938 1 97.38 163 ILE B CA 1
ATOM 3240 C C . ILE B 1 163 ? -10.711 17.391 15.469 1 97.38 163 ILE B C 1
ATOM 3242 O O . ILE B 1 163 ? -11.375 16.828 14.586 1 97.38 163 ILE B O 1
ATOM 3246 N N . ARG B 1 164 ? -9.648 18.125 15.227 1 97.88 164 ARG B N 1
ATOM 3247 C CA . ARG B 1 164 ? -9.164 18.312 13.859 1 97.88 164 ARG B CA 1
ATOM 3248 C C . ARG B 1 164 ? -8.266 17.156 13.43 1 97.88 164 ARG B C 1
ATOM 3250 O O . ARG B 1 164 ? -7.469 16.656 14.227 1 97.88 164 ARG B O 1
ATOM 3257 N N . VAL B 1 165 ? -8.391 16.75 12.195 1 98.56 165 VAL B N 1
ATOM 3258 C CA . VAL B 1 165 ? -7.566 15.703 11.586 1 98.56 165 VAL B CA 1
ATOM 3259 C C . VAL B 1 165 ? -7.102 16.156 10.203 1 98.56 165 VAL B C 1
ATOM 3261 O O . VAL B 1 165 ? -7.906 16.594 9.383 1 98.56 165 VAL B O 1
ATOM 3264 N N . GLU B 1 166 ? -5.855 16.094 10.016 1 98.75 166 GLU B N 1
ATOM 3265 C CA . GLU B 1 166 ? -5.336 16.344 8.672 1 98.75 166 GLU B CA 1
ATOM 3266 C C . GLU B 1 166 ? -5.285 15.055 7.859 1 98.75 166 GLU B C 1
ATOM 3268 O O . GLU B 1 166 ? -4.691 14.062 8.289 1 98.75 166 GLU B O 1
ATOM 3273 N N . ILE B 1 167 ? -5.875 15.07 6.691 1 98.81 167 ILE B N 1
ATOM 3274 C CA . ILE B 1 167 ? -5.883 13.906 5.812 1 98.81 167 ILE B CA 1
ATOM 3275 C C . ILE B 1 167 ? -5.145 14.234 4.516 1 98.81 167 ILE B C 1
ATOM 3277 O O . ILE B 1 167 ? -5.445 15.234 3.859 1 98.81 167 ILE B O 1
ATOM 3281 N N . GLN B 1 168 ? -4.207 13.484 4.219 1 98.69 168 GLN B N 1
ATOM 3282 C CA . GLN B 1 168 ? -3.529 13.531 2.93 1 98.69 168 GLN B CA 1
ATOM 3283 C C . GLN B 1 168 ? -3.934 12.352 2.053 1 98.69 168 GLN B C 1
ATOM 3285 O O . GLN B 1 168 ? -3.824 11.195 2.469 1 98.69 168 GLN B O 1
ATOM 3290 N N . ILE B 1 169 ? -4.418 12.602 0.93 1 98.56 169 ILE B N 1
ATOM 3291 C CA . ILE B 1 169 ? -4.809 11.555 -0.009 1 98.56 169 ILE B CA 1
ATOM 3292 C C . ILE B 1 169 ? -3.92 11.609 -1.248 1 98.56 169 ILE B C 1
ATOM 3294 O O . ILE B 1 169 ? -3.811 12.656 -1.894 1 98.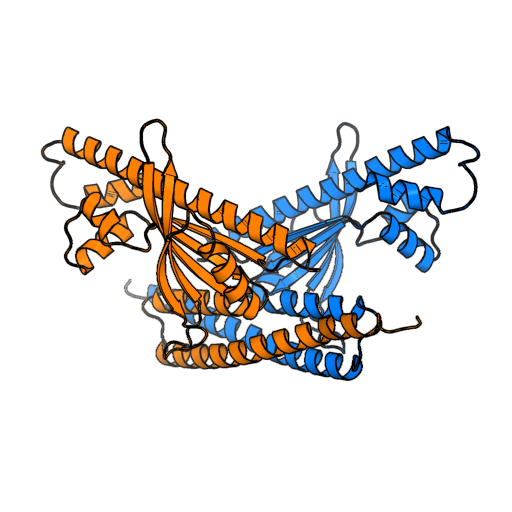56 169 ILE B O 1
ATOM 3298 N N . ARG B 1 170 ? -3.338 10.445 -1.536 1 97.62 170 ARG B N 1
ATOM 3299 C CA . ARG B 1 170 ? -2.336 10.359 -2.594 1 97.62 170 ARG B CA 1
ATOM 3300 C C . ARG B 1 170 ? -2.514 9.094 -3.418 1 97.62 170 ARG B C 1
ATOM 3302 O O . ARG B 1 170 ? -3.166 8.141 -2.977 1 97.62 170 ARG B O 1
ATOM 3309 N N . THR B 1 171 ? -1.976 9.156 -4.691 1 96.19 171 THR B N 1
ATOM 3310 C CA . THR B 1 171 ? -1.74 7.891 -5.375 1 96.19 171 THR B CA 1
ATOM 3311 C C . THR B 1 171 ? -0.521 7.18 -4.793 1 96.19 171 THR B C 1
ATOM 3313 O O . THR B 1 171 ? 0.253 7.777 -4.043 1 96.19 171 THR B O 1
ATOM 3316 N N . VAL B 1 172 ? -0.399 6.008 -5.129 1 92.38 172 VAL B N 1
ATOM 3317 C CA . VAL B 1 172 ? 0.726 5.207 -4.656 1 92.38 172 VAL B CA 1
ATOM 3318 C C . VAL B 1 172 ? 2.039 5.867 -5.066 1 92.38 172 VAL B C 1
ATOM 3320 O O . VAL B 1 172 ? 2.959 5.992 -4.254 1 92.38 172 VAL B O 1
ATOM 3323 N N . ALA B 1 173 ? 2.127 6.316 -6.316 1 93.25 173 ALA B N 1
ATOM 3324 C CA . ALA B 1 173 ? 3.354 6.922 -6.828 1 93.25 173 ALA B CA 1
ATOM 3325 C C . ALA B 1 173 ? 3.631 8.258 -6.145 1 93.25 173 ALA B C 1
ATOM 3327 O O . 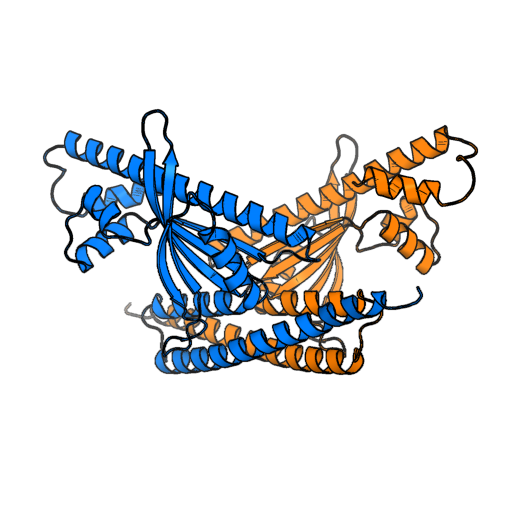ALA B 1 173 ? 4.777 8.57 -5.824 1 93.25 173 ALA B O 1
ATOM 3328 N N . MET B 1 174 ? 2.613 9 -5.914 1 96.19 174 MET B N 1
ATOM 3329 C CA . MET B 1 174 ? 2.762 10.25 -5.184 1 96.19 174 MET B CA 1
ATOM 3330 C C . MET B 1 174 ? 3.32 10.008 -3.785 1 96.19 174 MET B C 1
ATOM 3332 O O . MET B 1 174 ? 4.203 10.734 -3.326 1 96.19 174 MET B O 1
ATOM 3336 N N . ASP B 1 175 ? 2.74 9.023 -3.176 1 95.12 175 ASP B N 1
ATOM 3337 C CA . ASP B 1 175 ? 3.145 8.695 -1.812 1 95.12 175 ASP B CA 1
ATOM 3338 C C . ASP B 1 175 ? 4.613 8.281 -1.759 1 95.12 175 ASP B C 1
ATOM 3340 O O . ASP B 1 175 ? 5.344 8.688 -0.854 1 95.12 175 ASP B O 1
ATOM 3344 N N . PHE B 1 176 ? 4.965 7.527 -2.703 1 90.81 176 PHE B N 1
ATOM 3345 C CA . PHE B 1 176 ? 6.34 7.051 -2.77 1 90.81 176 PHE B CA 1
ATOM 3346 C C . PHE B 1 176 ? 7.309 8.211 -2.973 1 90.81 176 PHE B C 1
ATOM 3348 O O . PHE B 1 176 ? 8.289 8.344 -2.244 1 90.81 176 PHE B O 1
ATOM 3355 N N . TRP B 1 177 ? 7.059 9.031 -3.924 1 94.94 177 TRP B N 1
ATOM 3356 C CA . TRP B 1 177 ? 7.871 10.203 -4.203 1 94.94 177 TRP B CA 1
ATOM 3357 C C . TRP B 1 177 ? 7.996 11.086 -2.965 1 94.94 177 TRP B C 1
ATOM 3359 O O . TRP B 1 177 ? 9.094 11.5 -2.596 1 94.94 177 TRP B O 1
ATOM 3369 N N . ALA B 1 178 ? 6.855 11.32 -2.369 1 95.44 178 ALA B N 1
ATOM 3370 C CA . ALA B 1 178 ? 6.812 12.211 -1.212 1 95.44 178 ALA B CA 1
ATOM 3371 C C . ALA B 1 178 ? 7.652 11.664 -0.064 1 95.44 178 ALA B C 1
ATOM 3373 O O . ALA B 1 178 ? 8.281 12.43 0.671 1 95.44 178 ALA B O 1
ATOM 3374 N N . SER B 1 179 ? 7.605 10.43 0.108 1 89.69 179 SER B N 1
ATOM 3375 C CA . SER B 1 179 ? 8.375 9.797 1.172 1 89.69 179 SER B CA 1
ATOM 3376 C C . SER B 1 179 ? 9.875 10.047 0.991 1 89.69 179 SER B C 1
ATOM 3378 O O . SER B 1 179 ? 10.578 10.336 1.957 1 89.69 179 SER B O 1
ATOM 3380 N N . LEU B 1 180 ? 10.375 9.977 -0.178 1 88.75 180 LEU B N 1
ATOM 3381 C CA . LEU B 1 180 ? 11.789 10.211 -0.454 1 88.75 180 LEU B CA 1
ATOM 3382 C C . LEU B 1 180 ? 12.141 11.688 -0.295 1 88.75 180 LEU B C 1
ATOM 3384 O O . LEU B 1 180 ? 13.203 12.023 0.24 1 88.75 180 LEU B O 1
ATOM 3388 N N . GLU B 1 181 ? 11.312 12.477 -0.841 1 92.31 181 GLU B N 1
ATOM 3389 C CA . GLU B 1 181 ? 11.516 13.914 -0.7 1 92.31 181 GLU B CA 1
ATOM 3390 C C . GLU B 1 181 ? 11.609 14.32 0.769 1 92.31 181 GLU B C 1
ATOM 3392 O O . GLU B 1 181 ? 12.445 15.148 1.141 1 92.31 181 GLU B O 1
ATOM 3397 N N . HIS B 1 182 ? 10.781 13.719 1.536 1 88.06 182 HIS B N 1
ATOM 3398 C CA . HIS B 1 182 ? 10.805 13.977 2.971 1 88.06 182 HIS B CA 1
ATOM 3399 C C . HIS B 1 182 ? 12.133 13.539 3.588 1 88.06 182 HIS B C 1
ATOM 3401 O O . HIS B 1 182 ? 12.695 14.242 4.426 1 88.06 182 HIS B O 1
ATOM 3407 N N . GLU B 1 183 ? 12.57 12.406 3.213 1 84 183 GLU B N 1
ATOM 3408 C CA . GLU B 1 183 ? 13.852 11.914 3.717 1 84 183 GLU B CA 1
ATOM 3409 C C . GLU B 1 183 ? 14.984 12.867 3.352 1 84 183 GLU B C 1
ATOM 3411 O O . GLU B 1 183 ? 15.891 13.109 4.16 1 84 183 GLU B O 1
ATOM 3416 N N . LEU B 1 184 ? 14.969 13.32 2.129 1 84.94 184 LEU B N 1
ATOM 3417 C CA . LEU B 1 184 ? 15.969 14.273 1.664 1 84.94 184 LEU B CA 1
ATOM 3418 C C . LEU B 1 184 ? 15.961 15.531 2.523 1 84.94 184 LEU B C 1
ATOM 3420 O O . LEU B 1 184 ? 17.031 16.047 2.893 1 84.94 184 LEU B O 1
ATOM 3424 N N . LYS B 1 185 ? 14.812 16 2.861 1 85.25 185 LYS B N 1
ATOM 3425 C CA . LYS B 1 185 ? 14.672 17.234 3.633 1 85.25 185 LYS B CA 1
ATOM 3426 C C . LYS B 1 185 ? 15.125 17.031 5.074 1 85.25 185 LYS B C 1
ATOM 3428 O O . LYS B 1 185 ? 15.68 17.953 5.688 1 85.25 185 LYS B O 1
ATOM 3433 N N . TYR B 1 186 ? 14.812 15.938 5.57 1 79.5 186 TYR B N 1
ATOM 3434 C CA . TYR B 1 186 ? 15.086 15.68 6.98 1 79.5 186 TYR B CA 1
ATOM 3435 C C . TYR B 1 186 ? 16.562 15.344 7.199 1 79.5 186 TYR B C 1
ATOM 3437 O O . TYR B 1 186 ? 17.109 15.633 8.266 1 79.5 186 TYR B O 1
ATOM 3445 N N . LYS B 1 187 ? 17.078 14.641 6.266 1 77.19 187 LYS B N 1
ATOM 3446 C CA . LYS B 1 187 ? 18.484 14.266 6.422 1 77.19 187 LYS B CA 1
ATOM 3447 C C . LYS B 1 187 ? 19.406 15.453 6.164 1 77.19 187 LYS B C 1
ATOM 3449 O O . LYS B 1 187 ? 19.297 16.109 5.125 1 77.19 187 LYS B O 1
ATOM 3454 N N . LYS B 1 188 ? 20.141 15.828 7.16 1 72.5 188 LYS B N 1
ATOM 3455 C CA . LYS B 1 188 ? 21.078 16.953 7.074 1 72.5 188 LYS B CA 1
ATOM 3456 C C . LYS B 1 188 ? 22.406 16.516 6.473 1 72.5 188 LYS B C 1
ATOM 3458 O O . LYS B 1 188 ? 22.797 15.344 6.594 1 72.5 188 LYS B O 1
ATOM 3463 N N . GLY B 1 189 ? 23.031 17.453 5.75 1 76 189 GLY B N 1
ATOM 3464 C CA . GLY B 1 189 ? 24.391 17.234 5.305 1 76 189 GLY B CA 1
ATOM 3465 C C . GLY B 1 189 ? 24.484 16.406 4.039 1 76 189 GLY B C 1
ATOM 3466 O O . GLY B 1 189 ? 25.469 15.688 3.838 1 76 189 GLY B O 1
ATOM 3467 N N . ILE B 1 190 ? 23.406 16.406 3.35 1 78.06 190 ILE B N 1
ATOM 3468 C CA . ILE B 1 190 ? 23.453 15.641 2.109 1 78.06 190 ILE B CA 1
ATOM 3469 C C . ILE B 1 190 ? 24.219 16.422 1.045 1 78.06 190 ILE B C 1
ATOM 3471 O O . ILE B 1 190 ? 23.906 17.562 0.752 1 78.06 190 ILE B O 1
ATOM 3475 N N . GLU B 1 191 ? 25.25 15.75 0.586 1 78.75 191 GLU B N 1
ATOM 3476 C CA . GLU B 1 191 ? 25.984 16.344 -0.525 1 78.75 191 GLU B CA 1
ATOM 3477 C C . GLU B 1 191 ? 25.141 16.391 -1.792 1 78.75 191 GLU B C 1
ATOM 3479 O O . GLU B 1 191 ? 24.312 15.5 -2.029 1 78.75 191 GLU B O 1
ATOM 3484 N N . ASP B 1 192 ? 25.188 17.438 -2.58 1 85.38 192 ASP B N 1
ATOM 3485 C CA . ASP B 1 192 ? 24.531 17.562 -3.877 1 85.38 192 ASP B CA 1
ATOM 3486 C C . ASP B 1 192 ? 23.016 17.656 -3.721 1 85.38 192 ASP B C 1
ATOM 3488 O O . ASP B 1 192 ? 22.266 17.109 -4.531 1 85.38 192 ASP B O 1
ATOM 3492 N N . SER B 1 193 ? 22.641 18.109 -2.602 1 88 193 SER B N 1
ATOM 3493 C CA . SER B 1 193 ? 21.219 18.219 -2.287 1 88 193 SER B CA 1
ATOM 3494 C C . SER B 1 193 ? 20.453 18.922 -3.414 1 88 193 SER B C 1
ATOM 3496 O O . SER B 1 193 ? 19.344 18.516 -3.76 1 88 193 SER B O 1
ATOM 3498 N N . LYS B 1 194 ? 21.062 19.891 -3.982 1 90.62 194 LYS B N 1
ATOM 3499 C CA . LYS B 1 194 ? 20.406 20.641 -5.051 1 90.62 194 LYS B CA 1
ATOM 3500 C C . LYS B 1 194 ? 20.172 19.75 -6.273 1 90.62 194 LYS B C 1
ATOM 3502 O O . LYS B 1 194 ? 19.125 19.812 -6.898 1 90.62 194 LYS B O 1
ATOM 3507 N N . GLU B 1 195 ? 21.141 18.984 -6.621 1 93 195 GLU B N 1
ATOM 3508 C CA . GLU B 1 195 ? 21.031 18.078 -7.758 1 93 195 GLU B CA 1
ATOM 3509 C C . GLU B 1 195 ? 19.984 17 -7.492 1 93 195 GLU B C 1
ATOM 3511 O O . GLU B 1 195 ? 19.219 16.641 -8.391 1 93 195 GLU B O 1
ATOM 3516 N N . ILE B 1 196 ? 19.969 16.578 -6.281 1 93.69 196 ILE B N 1
ATOM 3517 C CA . ILE B 1 196 ? 18.984 15.562 -5.902 1 93.69 196 ILE B CA 1
ATOM 3518 C C . ILE B 1 196 ? 17.578 16.141 -6.004 1 93.69 196 ILE B C 1
ATOM 3520 O O . ILE B 1 196 ? 16.656 15.461 -6.469 1 93.69 196 ILE B O 1
ATOM 3524 N N . GLU B 1 197 ? 17.453 17.312 -5.609 1 94.5 197 GLU B N 1
ATOM 3525 C CA . GLU B 1 197 ? 16.172 17.984 -5.691 1 94.5 197 GLU B CA 1
ATOM 3526 C C . GLU B 1 197 ? 15.688 18.094 -7.133 1 94.5 197 GLU B C 1
ATOM 3528 O O . GLU B 1 197 ? 14.5 17.906 -7.418 1 94.5 197 GLU B O 1
ATOM 3533 N N . LYS B 1 198 ? 16.594 18.406 -8 1 95.69 198 LYS B N 1
ATOM 3534 C CA . LYS B 1 198 ? 16.266 18.516 -9.422 1 95.69 198 LYS B CA 1
ATOM 3535 C C . LYS B 1 198 ? 15.836 17.156 -9.977 1 95.69 198 LYS B C 1
ATOM 3537 O O . LYS B 1 198 ? 14.867 17.078 -10.734 1 95.69 198 LYS B O 1
ATOM 3542 N N . GLU B 1 199 ? 16.531 16.188 -9.625 1 95.75 199 GLU B N 1
ATOM 3543 C CA . GLU B 1 199 ? 16.188 14.836 -10.055 1 95.75 199 GLU B CA 1
ATOM 3544 C C . GLU B 1 199 ? 14.812 14.422 -9.531 1 95.75 199 GLU B C 1
ATOM 3546 O O . GLU B 1 199 ? 14.016 13.82 -10.258 1 95.75 199 GLU B O 1
ATOM 3551 N N . LEU B 1 200 ? 14.602 14.75 -8.312 1 96.19 200 LEU B N 1
ATOM 3552 C CA . LEU B 1 200 ? 13.312 14.43 -7.703 1 96.19 200 LEU B CA 1
ATOM 3553 C C . LEU B 1 200 ? 12.18 15.148 -8.43 1 96.19 200 LEU B C 1
ATOM 3555 O O . LEU B 1 200 ? 11.102 14.578 -8.625 1 96.19 200 LEU B O 1
ATOM 3559 N N . LYS B 1 201 ? 12.414 16.328 -8.766 1 97.19 201 LYS B N 1
ATOM 3560 C CA . LYS B 1 201 ? 11.398 17.078 -9.492 1 97.19 201 LYS B CA 1
ATOM 3561 C C . LYS B 1 201 ? 11.094 16.438 -10.844 1 97.19 201 LYS B C 1
ATOM 3563 O O . LYS B 1 201 ? 9.93 16.328 -11.242 1 97.19 201 LYS B O 1
ATOM 3568 N N . ARG B 1 202 ? 12.086 16.016 -11.555 1 96.88 202 ARG B N 1
ATOM 3569 C CA . ARG B 1 202 ? 11.906 15.312 -12.82 1 96.88 202 ARG B CA 1
ATOM 3570 C C . ARG B 1 202 ? 11.094 14.039 -12.633 1 96.88 202 ARG B C 1
ATOM 3572 O O . ARG B 1 202 ? 10.195 13.742 -13.43 1 96.88 202 ARG B O 1
ATOM 3579 N N . CYS B 1 203 ? 11.406 13.328 -11.586 1 96.81 203 CYS B N 1
ATOM 3580 C CA . CYS B 1 203 ? 10.648 12.117 -11.281 1 96.81 203 CYS B CA 1
ATOM 3581 C C . CYS B 1 203 ? 9.188 12.438 -10.992 1 96.81 203 CYS B C 1
ATOM 3583 O O . CYS B 1 203 ? 8.297 11.711 -11.406 1 96.81 203 CYS B O 1
ATOM 3585 N N . ALA B 1 204 ? 9.008 13.523 -10.281 1 97.62 204 ALA B N 1
ATOM 3586 C CA . ALA B 1 204 ? 7.648 13.93 -9.953 1 97.62 204 ALA B CA 1
ATOM 3587 C C . ALA B 1 204 ? 6.82 14.156 -11.211 1 97.62 204 ALA B C 1
ATOM 3589 O O . ALA B 1 204 ? 5.66 13.742 -11.281 1 97.62 204 ALA B O 1
ATOM 3590 N N . ASN B 1 205 ? 7.391 14.758 -12.172 1 97.19 205 ASN B N 1
ATOM 3591 C CA . ASN B 1 205 ? 6.695 15.039 -13.43 1 97.19 205 ASN B CA 1
ATOM 3592 C C . ASN B 1 205 ? 6.395 13.758 -14.195 1 97.19 205 ASN B C 1
ATOM 3594 O O . ASN B 1 205 ? 5.301 13.594 -14.742 1 97.19 205 ASN B O 1
ATOM 3598 N N . THR B 1 206 ? 7.348 12.898 -14.258 1 96.62 206 THR B N 1
ATOM 3599 C CA . THR B 1 206 ? 7.148 11.609 -14.914 1 96.62 206 THR B CA 1
ATOM 3600 C C . THR B 1 206 ? 6.043 10.82 -14.227 1 96.62 206 THR B C 1
ATOM 3602 O O . THR B 1 206 ? 5.195 10.219 -14.891 1 96.62 206 THR B O 1
ATOM 3605 N N . ILE B 1 207 ? 6.082 10.836 -12.938 1 96.31 207 ILE B N 1
ATOM 3606 C CA . ILE B 1 207 ? 5.09 10.133 -12.133 1 96.31 207 ILE B CA 1
ATOM 3607 C C . ILE B 1 207 ? 3.699 10.688 -12.422 1 96.31 207 ILE B C 1
ATOM 3609 O O . ILE B 1 207 ? 2.748 9.93 -12.625 1 96.31 207 ILE B O 1
ATOM 3613 N N . ALA B 1 208 ? 3.596 11.984 -12.453 1 96.62 208 ALA B N 1
ATOM 3614 C CA . ALA B 1 208 ? 2.312 12.625 -12.727 1 96.62 208 ALA B CA 1
ATOM 3615 C C . ALA B 1 208 ? 1.765 12.195 -14.086 1 96.62 208 ALA B C 1
ATOM 3617 O O . ALA B 1 208 ? 0.583 11.867 -14.211 1 96.62 208 ALA B O 1
ATOM 3618 N N . GLN B 1 209 ? 2.58 12.211 -15.055 1 96.44 209 GLN B N 1
ATOM 3619 C CA . GLN B 1 209 ? 2.176 11.812 -16.406 1 96.44 209 GLN B CA 1
ATOM 3620 C C . GLN B 1 209 ? 1.762 10.352 -16.438 1 96.44 209 GLN B C 1
ATOM 3622 O O . GLN B 1 209 ? 0.757 10 -17.062 1 96.44 209 GLN B O 1
ATOM 3627 N N . THR B 1 210 ? 2.506 9.555 -15.82 1 95.75 210 THR B N 1
ATOM 3628 C CA . THR B 1 210 ? 2.217 8.125 -15.797 1 95.75 210 THR B CA 1
ATOM 3629 C C . THR B 1 210 ? 0.911 7.844 -15.062 1 95.75 210 THR B C 1
ATOM 3631 O O . THR B 1 210 ? 0.127 6.992 -15.484 1 95.75 210 THR B O 1
ATOM 3634 N N . ASP B 1 211 ? 0.698 8.523 -13.953 1 95.44 211 ASP B N 1
ATOM 3635 C CA . ASP B 1 211 ? -0.559 8.406 -13.219 1 95.44 211 ASP B CA 1
ATOM 3636 C C . ASP B 1 211 ? -1.753 8.703 -14.125 1 95.44 211 ASP B C 1
ATOM 3638 O O . ASP B 1 211 ? -2.752 7.98 -14.102 1 95.44 211 ASP B O 1
ATOM 3642 N N . HIS B 1 212 ? -1.633 9.727 -14.898 1 96.31 212 HIS B N 1
ATOM 3643 C CA . HIS B 1 212 ? -2.715 10.094 -15.805 1 96.31 212 HIS B CA 1
ATOM 3644 C C . HIS B 1 212 ? -2.914 9.039 -16.875 1 96.31 212 HIS B C 1
ATOM 3646 O O . HIS B 1 212 ? -4.051 8.688 -17.219 1 96.31 212 HIS B O 1
ATOM 3652 N N . LYS B 1 213 ? -1.861 8.562 -17.406 1 95.25 213 LYS B N 1
ATOM 3653 C CA . LYS B 1 213 ? -1.936 7.535 -18.438 1 95.25 213 LYS B CA 1
ATOM 3654 C C . LYS B 1 213 ? -2.59 6.266 -17.891 1 95.25 213 LYS B C 1
ATOM 3656 O O . LYS B 1 213 ? -3.463 5.688 -18.547 1 95.25 213 LYS B O 1
ATOM 3661 N N . MET B 1 214 ? -2.172 5.875 -16.75 1 94.69 214 MET B N 1
ATOM 3662 C CA . MET B 1 214 ? -2.719 4.668 -16.141 1 94.69 214 MET B CA 1
ATOM 3663 C C . MET B 1 214 ? -4.211 4.816 -15.875 1 94.69 214 MET B C 1
ATOM 3665 O O . MET B 1 214 ? -4.977 3.867 -16.047 1 94.69 214 MET B O 1
ATOM 3669 N N . MET B 1 215 ? -4.562 5.969 -15.43 1 94 215 MET B N 1
ATOM 3670 C CA . MET B 1 215 ? -5.98 6.246 -15.203 1 94 215 MET B CA 1
ATOM 3671 C C . MET B 1 215 ? -6.762 6.18 -16.5 1 94 215 MET B C 1
ATOM 3673 O O . MET B 1 215 ? -7.855 5.613 -16.547 1 94 215 MET B O 1
ATOM 3677 N N . SER B 1 216 ? -6.23 6.758 -17.547 1 94.06 216 SER B N 1
ATOM 3678 C CA . SER B 1 216 ? -6.867 6.719 -18.859 1 94.06 216 SER B CA 1
ATOM 3679 C C . SER B 1 216 ? -7.039 5.281 -19.344 1 94.06 216 SER B C 1
ATOM 3681 O O . SER B 1 216 ? -8.086 4.926 -19.891 1 94.06 216 SER B O 1
ATOM 3683 N N . ILE B 1 217 ? -6.066 4.496 -19.156 1 92.5 217 ILE B N 1
ATOM 3684 C CA . ILE B 1 217 ? -6.102 3.092 -19.562 1 92.5 217 ILE B CA 1
ATOM 3685 C C . ILE B 1 217 ? -7.199 2.365 -18.781 1 92.5 217 ILE B C 1
ATOM 3687 O O . ILE B 1 217 ? -7.988 1.618 -19.359 1 92.5 217 ILE B O 1
ATOM 3691 N N . ARG B 1 218 ? -7.207 2.578 -17.484 1 90.88 218 ARG B N 1
ATOM 3692 C CA . ARG B 1 218 ? -8.242 1.975 -16.656 1 90.88 218 ARG B CA 1
ATOM 3693 C C . ARG B 1 218 ? -9.633 2.342 -17.156 1 90.88 218 ARG B C 1
ATOM 3695 O O . ARG B 1 218 ? -10.523 1.491 -17.219 1 90.88 218 ARG B O 1
ATOM 3702 N N . ASN B 1 219 ? -9.812 3.611 -17.516 1 90.56 219 ASN B N 1
ATOM 3703 C CA . ASN B 1 219 ? -11.102 4.07 -18.047 1 90.56 219 ASN B CA 1
ATOM 3704 C C . ASN B 1 219 ? -11.461 3.363 -19.344 1 90.56 219 ASN B C 1
ATOM 3706 O O . ASN B 1 219 ? -12.625 3.045 -19.578 1 90.56 219 ASN B O 1
ATOM 3710 N N . LYS B 1 220 ? -10.508 3.162 -20.188 1 89.12 220 LYS B N 1
ATOM 3711 C CA . LYS B 1 220 ? -10.734 2.443 -21.438 1 89.12 220 LYS B CA 1
ATOM 3712 C C . LYS B 1 220 ? -11.148 0.998 -21.172 1 89.12 220 LYS B C 1
ATOM 3714 O O . LYS B 1 220 ? -12.039 0.472 -21.844 1 89.12 220 LYS B O 1
ATOM 3719 N N . ILE B 1 221 ? -10.539 0.418 -20.234 1 86.81 221 ILE B N 1
ATOM 3720 C CA . ILE B 1 221 ? -10.844 -0.968 -19.891 1 86.81 221 ILE B CA 1
ATOM 3721 C C . ILE B 1 221 ? -12.258 -1.063 -19.328 1 86.81 221 ILE B C 1
ATOM 3723 O O . ILE B 1 221 ? -13 -1.986 -19.672 1 86.81 221 ILE B O 1
ATOM 3727 N N . GLN B 1 222 ? -12.672 -0.122 -18.531 1 82.56 222 GLN B N 1
ATOM 3728 C CA . GLN B 1 222 ? -13.969 -0.151 -17.875 1 82.56 222 GLN B CA 1
ATOM 3729 C C . GLN B 1 222 ? -15.078 0.323 -18.812 1 82.56 222 GLN B C 1
ATOM 3731 O O . GLN B 1 222 ? -16.234 -0.067 -18.656 1 82.56 222 GLN B O 1
ATOM 3736 N N . GLY B 1 223 ? -15.031 1.459 -19.531 1 72.75 223 GLY B N 1
ATOM 3737 C CA . GLY B 1 223 ? -16.031 2 -20.438 1 72.75 223 GLY B CA 1
ATOM 3738 C C . GLY B 1 223 ? -16.5 1 -21.484 1 72.75 223 GLY B C 1
ATOM 3739 O O . GLY B 1 223 ? -17.641 1.063 -21.938 1 72.75 223 GLY B O 1
ATOM 3740 N N . ASN B 1 224 ? -15.727 0.134 -22.047 1 59.28 224 ASN B N 1
ATOM 3741 C CA . ASN B 1 224 ? -16.203 -0.856 -23.016 1 59.28 224 ASN B CA 1
ATOM 3742 C C . ASN B 1 224 ? -17.203 -1.82 -22.391 1 59.28 224 ASN B C 1
ATOM 3744 O O . ASN B 1 224 ? -17.875 -2.576 -23.094 1 59.28 224 ASN B O 1
ATOM 3748 N N . SER B 1 225 ? -17.484 -1.871 -21.203 1 50.69 225 SER B N 1
ATOM 3749 C CA . SER B 1 225 ? -18.5 -2.738 -20.625 1 50.69 225 SER B CA 1
ATOM 3750 C C . SER B 1 225 ? -19.891 -2.133 -20.766 1 50.69 225 SER B C 1
ATOM 3752 O O . SER B 1 225 ? -20.891 -2.857 -20.797 1 50.69 225 SER B O 1
ATOM 3754 N N . SER B 1 226 ? -20.25 -0.915 -20.75 1 43.81 226 SER B N 1
ATOM 3755 C CA . SER B 1 226 ? -21.594 -0.348 -20.828 1 43.81 226 SER B CA 1
ATOM 3756 C C . SER B 1 226 ? -22.172 -0.48 -22.234 1 43.81 226 SER B C 1
ATOM 3758 O O . SER B 1 226 ? -23.375 -0.288 -22.438 1 43.81 226 SER B O 1
ATOM 3760 N N . LYS B 1 227 ? -21.609 -0.498 -23.391 1 40.69 227 LYS B N 1
ATOM 3761 C CA . LYS B 1 227 ? -22.359 -0.51 -24.656 1 40.69 227 LYS B CA 1
ATOM 3762 C C . LYS B 1 227 ? -23 -1.873 -24.906 1 40.69 227 LYS B C 1
ATOM 3764 O O . LYS B 1 227 ? -23.656 -2.076 -25.922 1 40.69 227 LYS B O 1
ATOM 3769 N N . GLY B 1 228 ? -22.766 -2.939 -24.281 1 36.72 228 GLY B N 1
ATOM 3770 C CA . GLY B 1 228 ? -23.375 -4.184 -24.719 1 36.72 228 GLY B CA 1
ATOM 3771 C C . GLY B 1 228 ? -24.844 -4.281 -24.359 1 36.72 228 GLY B C 1
ATOM 3772 O O . GLY B 1 228 ? -25.484 -5.301 -24.609 1 36.72 228 GLY B O 1
ATOM 3773 N N . GLY B 1 229 ? -25.531 -3.482 -23.469 1 36.38 229 GLY B N 1
ATOM 3774 C CA . GLY B 1 229 ? -26.938 -3.797 -23.266 1 36.38 229 GLY B CA 1
ATOM 3775 C C . GLY B 1 229 ? -27.812 -3.293 -24.391 1 36.38 229 GLY B C 1
ATOM 3776 O O . GLY B 1 229 ? -29.047 -3.234 -24.234 1 36.38 229 GLY B O 1
ATOM 3777 N N . LYS B 1 230 ? -27.516 -2.596 -25.422 1 34.91 230 LYS B N 1
ATOM 3778 C CA . LYS B 1 230 ? -28.625 -2.156 -26.266 1 34.91 230 LYS B CA 1
ATOM 3779 C C . LYS B 1 230 ? -29.125 -3.297 -27.156 1 34.91 230 LYS B C 1
ATOM 3781 O O . LYS B 1 230 ? -29.812 -3.062 -28.141 1 34.91 230 LYS B O 1
ATOM 3786 N N . HIS B 1 231 ? -28.844 -4.551 -27 1 28.12 231 HIS B N 1
ATOM 3787 C CA . HIS B 1 231 ? -29.609 -5.289 -28 1 28.12 231 HIS B CA 1
ATOM 3788 C C . HIS B 1 231 ? -31.094 -5.066 -27.828 1 28.12 231 HIS B C 1
ATOM 3790 O O . HIS B 1 231 ? -31.547 -4.609 -26.766 1 28.12 231 HIS B O 1
ATOM 3796 N N . GLU B 1 232 ? -32.094 -6.133 -28.375 1 24.69 232 GLU B N 1
ATOM 3797 C CA . GLU B 1 232 ? -33.375 -6.406 -29 1 24.69 232 GLU B CA 1
ATOM 3798 C C . GLU B 1 232 ? -34.5 -6.414 -27.969 1 24.69 232 GLU B C 1
ATOM 3800 O O . GLU B 1 232 ? -34.5 -7.223 -27.047 1 24.69 232 GLU B O 1
ATOM 3805 N N . ILE B 1 233 ? -35.062 -5.223 -27.609 1 18.7 233 ILE B N 1
ATOM 3806 C CA . ILE B 1 233 ? -36.5 -5.305 -27.797 1 18.7 233 ILE B CA 1
ATOM 3807 C C . ILE B 1 233 ? -36.812 -5.184 -29.281 1 18.7 233 ILE B C 1
ATOM 3809 O O . ILE B 1 233 ? -36.25 -4.344 -29.984 1 18.7 233 ILE B O 1
#

Foldseek 3Di:
DLVPVVCCVVVPPDDPPPDVVVVVVQVVVVVVLQVQLVQVLVVLVVVLVVVQVVVVVVPVHGFWPDKDWDADRPVRLVVVCVVVVHDPDSVCSQPPDQARIEMETAGAAPVSQVVSVVVSCPDPQKAWDDWDACLVPPDPLLQGWIKTKIWGWDDDPPDIDTGIYIYIYYYPQNVVLVVVVVVLVPDPDDPPSVVVSVVSNVSSVVSSVVSVVVVVVVCVVPVVVPPPPPDDD/DLVPVVCCVVPPPDDPPPDVVVVVVQVVVVVVLQVQLVQVLVVLVVVLVVVQVVVVVVPVHGFWPDKDWDADRPVRLVVVCVVVVHDPDSVCSQPPDQARIEMETAGAAPVSQVVSVVVSCPDPQKAWDDWDACLVPPDPLLQGWIKTKIWGWDDDPPDIDTGIYIYIYYYPQNVVLVVVVVVLVPDPDDPPSVVVSVVSNVSSVVSSVVSVVVVVVVCVVVVVVPPPPPDDD